Protein AF-A0A256YZ54-F1 (afdb_monomer)

Mean predicted aligned error: 14.77 Å

Foldseek 3Di:
DVVVVVVVVVVVVVVVVVVVPDDDDDDDDDDDDDDDDDDDDDDDPPPDDDPDPDDDDDDDDDDDDDDDDDDDDDDDDDDDDDDDDDDDDDDDDDDDDDDDDDDDDPPVPFDKDWDDDFDDQDDDPPDDPPPPPPPPDDLDDDPCVVQDDDDQWDWDDDPQKIKIKGQAAWQWKAKADVPDPHGQAIEDCDDDPDLRYHHFQKWKDWQGMIMGIHRLQSVLVRDDFDKTKIFTWADAPVDTDTAWIWIWGHDRSDIDTHPIDGDDHHDTQDLPDPPPDDTPRDPQSLLNSLQELVNLLVLCCVQVVVDDDPDLLVQLQSLLVSLLVQADEDVVCVVVVPPDARRLVNRNVVSYYHQRNSQSVSCSSSVSNVQDWKKWWQWPVLRGIWIWHQDPNFIWTRFNHDDTATLVLCCVQPVVDPWIWTWIWIWDGYNIIMIMTRHRDTSCPSDVDDQCVVLADDWCFSLLQVLLCVVQLAAEDSLCVQCFVQVVFKQKDWAWDDPRPSGDDPDTDGNSSRDDPSNVVVVSVVSSVVVNVSCCVPPVVLRDNQKYKTWGDGRTMIMMGMHNDDFWDWDWDADPQKIKIKTFQPPAFFPDKWKFKFARPDPDGAETEDDPPDDDPPHHYDHWPDWDGDGGMIITMDGNVVVVVRDDFHKMKIWMATPNHTRGIMIMGTD

Nearest PDB structures (foldseek):
  2f4o-assembly1_A  TM=6.161E-01  e=1.118E-02  Mus musculus
  7d3l-assembly1_L  TM=3.973E-01  e=1.227E-01  Bos taurus
  3mu3-assembly2_B  TM=3.708E-01  e=8.975E-02  Gallus gallus
  3kd4-assembly1_A  TM=3.482E-01  e=1.861E-01  Parabacteroides distasonis ATCC 8503

pLDDT: mean 78.96, std 24.58, range [20.91, 98.5]

Sequence (671 aa):
MRKLMIIVIIALMLLAISLLLTREVPTVKLREVTTPLKTTISTFNTQSIYSITKSTGRETSRTDLRSTKSVITSTTVSNQTISRTTTPTKSLTTSLTTILNKSKSEVQITKIKFRNVVALCKCKNKEALGILSINLSAIFNIDIDNYVRRGHAFIYISNGKLIVGVQGLLHSIGIYEEGSEYPKYIILPLQGRRVNVIQADYTYINETLTVLMINVSKIINVINDGNYKLIIWSGYRWNPREVLIADFMKKNSTIYISNIKLEEKPANLVCEGGEYGTEVSSYLTSLVCYHRSNLLEVIRSKIFSNENVTEVTSKIWRVLEWVSDNIRYDYDKEAKGIPYINNPLTTINRGKGVCIDYSVLISAALQSVNVSPTYILSIKSVNHAVAAIYLNNSLFILDQHPPPMEIQDYIEYILKSRTVRADIIQIKGGKTPVVEVFSNVDLSKLFNYDSYPQDSIPYLDCEVSMRLSKYLGLTTEPKLLSLIESNLLVGKLTLLVRPISGLRMSEAVPVTYFYNPVFKNQWIDFLAMKALSIARKYFSEYIGNESYVWAHIGNYSMSIAVVNYEIPNVTIKIRDGSVTLMINYRYNKISKVNVLIYRKGEVEPILGIAPKGYTYEGIKTIHANEWIIDKYNALIKFNAKDILKNLSSGEYILAVWVNGKLSYGLIINIK

Radius of gyration: 37.13 Å; Cα contacts (8 Å, |Δi|>4): 1191; chains: 1; bounding box: 79×79×117 Å

Solvent-accessible surface area (backbone atoms only — not comparable to full-atom values): 39436 Å² total; per-residue (Å²): 112,76,72,60,54,53,53,53,52,53,53,52,52,55,53,52,54,60,62,68,71,72,70,89,81,83,91,76,90,77,79,93,73,95,70,85,83,77,81,80,83,78,84,78,82,79,78,78,85,73,87,76,88,78,88,83,81,85,93,75,90,81,89,84,90,84,84,90,83,92,78,90,81,89,83,91,82,84,91,82,90,77,93,74,93,78,82,88,78,87,76,86,82,80,87,86,86,82,88,79,92,81,80,91,72,88,66,84,73,67,47,76,46,78,54,84,73,83,64,81,78,78,84,69,88,69,74,76,77,78,72,72,84,71,77,79,71,61,99,70,84,77,74,61,73,84,73,63,67,82,70,57,46,48,76,50,78,56,96,66,24,41,38,38,37,24,52,8,33,65,52,40,35,34,34,16,47,84,93,48,94,58,56,66,32,37,39,27,75,59,78,58,100,45,91,50,43,43,51,28,45,30,27,40,36,42,68,56,35,21,38,37,34,28,53,42,67,64,50,48,77,69,54,70,72,47,69,30,40,32,40,37,29,14,26,33,91,91,62,61,38,60,23,33,40,26,42,34,35,34,53,84,91,46,77,47,78,43,79,76,42,77,67,45,81,47,31,70,67,66,76,81,82,61,102,65,81,85,69,61,67,40,79,68,57,42,53,33,53,55,23,25,43,77,57,20,54,55,44,26,46,74,78,48,72,68,59,89,73,81,54,66,63,60,47,54,49,50,52,26,47,51,41,47,75,54,46,42,75,32,61,69,50,57,76,67,62,60,87,74,75,56,52,44,67,53,30,62,75,67,29,34,34,42,44,56,32,49,17,52,30,52,38,32,47,39,41,40,71,75,44,67,64,28,31,34,38,42,30,65,91,68,70,40,33,32,13,34,40,73,54,95,95,38,50,30,36,49,63,62,39,68,73,53,25,48,50,62,53,40,33,57,75,70,66,63,51,94,74,47,46,22,35,40,35,41,37,37,58,32,93,72,18,36,36,37,36,43,44,71,38,48,53,66,68,74,52,85,67,70,96,54,86,73,48,52,64,70,95,48,32,55,63,23,18,51,52,32,19,65,77,70,56,38,43,69,36,50,69,46,50,22,24,39,78,48,65,75,46,59,45,76,45,75,38,61,51,76,84,53,77,80,54,92,73,92,68,90,46,43,45,31,54,38,47,47,79,89,42,45,68,59,50,38,49,53,52,17,54,55,47,46,54,45,44,59,71,75,32,53,93,32,66,48,88,70,13,33,32,30,38,45,73,54,68,52,33,38,36,31,36,66,36,64,58,89,69,46,52,74,48,77,48,78,55,98,56,36,37,37,40,39,37,38,26,92,89,46,75,58,82,42,78,46,40,37,30,21,50,70,93,52,92,61,64,59,34,36,51,31,49,76,97,56,78,56,84,99,33,50,64,46,65,32,81,40,72,47,75,45,64,38,37,35,43,40,29,33,52,52,65,62,51,57,76,76,48,72,71,47,54,30,31,42,36,35,26,48,68,89,37,87,44,43,35,31,39,37,38,34,81

Structure (mmCIF, N/CA/C/O backbone):
data_AF-A0A256YZ54-F1
#
_entry.id   AF-A0A256YZ54-F1
#
loop_
_atom_site.group_PDB
_atom_site.id
_atom_site.type_symbol
_atom_site.label_atom_id
_atom_site.label_alt_id
_atom_site.label_comp_id
_atom_site.label_asym_id
_atom_site.label_entity_id
_atom_site.label_seq_id
_atom_site.pdbx_PDB_ins_code
_atom_site.Cartn_x
_atom_site.Cartn_y
_atom_site.Cartn_z
_atom_site.occupancy
_atom_site.B_iso_or_equiv
_atom_site.auth_seq_id
_atom_site.auth_comp_id
_atom_site.auth_asym_id
_atom_site.auth_atom_id
_atom_site.pdbx_PDB_model_num
ATOM 1 N N . MET A 1 1 ? 27.145 5.391 59.393 1.00 50.31 1 MET A N 1
ATOM 2 C CA . MET A 1 1 ? 26.256 6.209 60.255 1.00 50.31 1 MET A CA 1
ATOM 3 C C . MET A 1 1 ? 25.991 7.627 59.727 1.00 50.31 1 MET A C 1
ATOM 5 O O . MET A 1 1 ? 24.826 7.974 59.610 1.00 50.31 1 MET A O 1
ATOM 9 N N . ARG A 1 2 ? 26.989 8.425 59.299 1.00 50.12 2 ARG A N 1
ATOM 10 C CA . ARG A 1 2 ? 26.765 9.805 58.784 1.00 50.12 2 ARG A CA 1
ATOM 11 C C . ARG A 1 2 ? 25.795 9.945 57.589 1.00 50.12 2 ARG A C 1
ATOM 13 O O . ARG A 1 2 ? 25.023 10.892 57.562 1.00 50.12 2 ARG A O 1
ATOM 20 N N . LYS A 1 3 ? 25.782 9.007 56.630 1.00 51.44 3 LYS A N 1
ATOM 21 C CA . LYS A 1 3 ? 24.862 9.060 55.467 1.00 51.44 3 LYS A CA 1
ATOM 22 C C . LYS A 1 3 ? 23.396 8.761 55.820 1.00 51.44 3 LYS A C 1
ATOM 24 O O . LYS A 1 3 ? 22.505 9.323 55.200 1.00 51.44 3 LYS A O 1
ATOM 29 N N . LEU A 1 4 ? 23.150 7.931 56.837 1.00 58.91 4 LEU A N 1
ATOM 30 C CA . LEU A 1 4 ? 21.793 7.597 57.286 1.00 58.91 4 LEU A CA 1
ATOM 31 C C . LEU A 1 4 ? 21.154 8.779 58.035 1.00 58.91 4 LEU A C 1
ATOM 33 O O . LEU A 1 4 ? 19.977 9.064 57.863 1.00 58.91 4 LEU A O 1
ATOM 37 N N . MET A 1 5 ? 21.964 9.525 58.792 1.00 63.34 5 MET A N 1
ATOM 38 C CA . MET A 1 5 ? 21.515 10.702 59.540 1.00 63.34 5 MET A CA 1
ATOM 39 C C . MET A 1 5 ? 21.068 11.848 58.617 1.00 63.34 5 MET A C 1
ATOM 41 O O . MET A 1 5 ? 20.076 12.510 58.897 1.00 63.34 5 MET A O 1
ATOM 45 N N . ILE A 1 6 ? 21.749 12.042 57.481 1.00 71.56 6 ILE A N 1
ATOM 46 C CA . ILE A 1 6 ? 21.391 13.074 56.491 1.00 71.56 6 ILE A CA 1
ATOM 47 C C . ILE A 1 6 ? 20.042 12.757 55.828 1.00 71.56 6 ILE A C 1
ATOM 49 O O . ILE A 1 6 ? 19.223 13.654 55.651 1.00 71.56 6 ILE A O 1
ATOM 53 N N . ILE A 1 7 ? 19.774 11.485 55.522 1.00 74.31 7 ILE A N 1
ATOM 54 C CA . ILE A 1 7 ? 18.507 11.057 54.906 1.00 74.31 7 ILE A CA 1
ATOM 55 C C . ILE A 1 7 ? 17.330 11.272 55.868 1.00 74.31 7 ILE A C 1
ATOM 57 O O . ILE A 1 7 ? 16.282 11.762 55.454 1.00 74.31 7 ILE A O 1
ATOM 61 N N . VAL A 1 8 ? 17.517 10.982 57.159 1.00 79.94 8 VAL A N 1
ATOM 62 C CA . VAL A 1 8 ? 16.483 11.194 58.186 1.00 79.94 8 VAL A CA 1
ATOM 63 C C . VAL A 1 8 ? 16.192 12.685 58.395 1.00 79.94 8 VAL A C 1
ATOM 65 O O . VAL A 1 8 ? 15.030 13.068 58.508 1.00 79.94 8 VAL A O 1
ATOM 68 N N . ILE A 1 9 ? 17.216 13.544 58.366 1.00 80.94 9 ILE A N 1
ATOM 69 C CA . ILE A 1 9 ? 17.040 15.002 58.485 1.00 80.94 9 ILE A CA 1
ATOM 70 C C . ILE A 1 9 ? 16.290 15.574 57.272 1.00 80.94 9 ILE A C 1
ATOM 72 O O . ILE A 1 9 ? 15.398 16.404 57.440 1.00 80.94 9 ILE A O 1
ATOM 76 N N . ILE A 1 10 ? 16.595 15.103 56.057 1.00 76.50 10 ILE A N 1
ATOM 77 C CA . ILE A 1 10 ? 15.894 15.534 54.836 1.00 76.50 10 ILE A CA 1
ATOM 78 C C . ILE A 1 10 ? 14.427 15.075 54.858 1.00 76.50 10 ILE A C 1
ATOM 80 O O . ILE A 1 10 ? 13.539 15.859 54.526 1.00 76.50 10 ILE A O 1
ATOM 84 N N . ALA A 1 11 ? 14.154 13.845 55.305 1.00 76.38 11 ALA A N 1
ATOM 85 C CA . ALA A 1 11 ? 12.790 13.333 55.434 1.00 76.38 11 ALA A CA 1
ATOM 86 C C . ALA A 1 11 ? 11.963 14.121 56.469 1.00 76.38 11 ALA A C 1
ATOM 88 O O . ALA A 1 11 ? 10.804 14.443 56.213 1.00 76.38 11 ALA A O 1
ATOM 89 N N . LEU A 1 12 ? 12.567 14.497 57.603 1.00 73.94 12 LEU A N 1
ATOM 90 C CA . LEU A 1 12 ? 11.917 15.318 58.630 1.00 73.94 12 LEU A CA 1
ATOM 91 C C . LEU A 1 12 ? 11.656 16.756 58.158 1.00 73.94 12 LEU A C 1
ATOM 93 O O . LEU A 1 12 ? 10.594 17.303 58.450 1.00 73.94 12 LEU A O 1
ATOM 97 N N . MET A 1 13 ? 12.568 17.352 57.381 1.00 73.19 13 MET A N 1
ATOM 98 C CA . MET A 1 13 ? 12.343 18.672 56.777 1.00 73.19 13 MET A CA 1
ATOM 99 C C . MET A 1 13 ? 11.211 18.656 55.744 1.00 73.19 13 MET A C 1
ATOM 101 O O . MET A 1 13 ? 10.379 19.561 55.742 1.00 73.19 13 MET A O 1
ATOM 105 N N . LEU A 1 14 ? 11.125 17.619 54.906 1.00 68.19 14 LEU A N 1
ATOM 106 C CA . LEU A 1 14 ? 10.037 17.483 53.930 1.00 68.19 14 LEU A CA 1
ATOM 107 C C . LEU A 1 14 ? 8.672 17.276 54.607 1.00 68.19 14 LEU A C 1
ATOM 109 O O . LEU A 1 14 ? 7.675 17.843 54.159 1.00 68.19 14 LEU A O 1
ATOM 113 N N . LEU A 1 15 ? 8.629 16.536 55.719 1.00 67.19 15 LEU A N 1
ATOM 114 C CA . LEU A 1 15 ? 7.409 16.357 56.508 1.00 67.19 15 LEU A CA 1
ATOM 115 C C . LEU A 1 15 ? 6.968 17.669 57.184 1.00 67.19 15 LEU A C 1
ATOM 117 O O . LEU A 1 15 ? 5.786 18.004 57.163 1.00 67.19 15 LEU A O 1
ATOM 121 N N . ALA A 1 16 ? 7.911 18.455 57.715 1.00 65.38 16 ALA A N 1
ATOM 122 C CA . ALA A 1 16 ? 7.618 19.760 58.309 1.00 65.38 16 ALA A CA 1
ATOM 123 C C . ALA A 1 16 ? 7.070 20.764 57.276 1.00 65.38 16 ALA A C 1
ATOM 125 O O . ALA A 1 16 ? 6.122 21.490 57.569 1.00 65.38 16 ALA A O 1
ATOM 126 N N . ILE A 1 17 ? 7.600 20.758 56.047 1.00 65.88 17 ILE A N 1
ATOM 127 C CA . ILE A 1 17 ? 7.103 21.598 54.943 1.00 65.88 17 ILE A CA 1
ATOM 128 C C . ILE A 1 17 ? 5.677 21.186 54.533 1.00 65.88 17 ILE A C 1
ATOM 130 O O . ILE A 1 17 ? 4.839 22.051 54.285 1.00 65.88 17 ILE A O 1
ATOM 134 N N . SER A 1 18 ? 5.364 19.884 54.538 1.00 55.19 18 SER A N 1
ATOM 135 C CA . SER A 1 18 ? 4.007 19.377 54.276 1.00 55.19 18 SER A CA 1
ATOM 136 C C . SER A 1 18 ? 2.986 19.818 55.332 1.00 55.19 18 SER A C 1
ATOM 138 O O . SER A 1 18 ? 1.828 20.042 54.990 1.00 55.19 18 SER A O 1
ATOM 140 N N . LEU A 1 19 ? 3.395 19.936 56.598 1.00 47.62 19 LEU A N 1
ATOM 141 C CA . LEU A 1 19 ? 2.532 20.357 57.711 1.00 47.62 19 LEU A CA 1
ATOM 142 C C . LEU A 1 19 ? 2.355 21.884 57.794 1.00 47.62 19 LEU A C 1
ATOM 144 O O . LEU A 1 19 ? 1.370 22.359 58.350 1.00 47.62 19 LEU A O 1
ATOM 148 N N . LEU A 1 20 ? 3.271 22.663 57.208 1.00 46.00 20 LEU A N 1
ATOM 149 C CA . LEU A 1 20 ? 3.193 24.130 57.144 1.00 46.00 20 LEU A CA 1
ATOM 150 C C . LEU A 1 20 ? 2.326 24.655 55.983 1.00 46.00 20 LEU A C 1
ATOM 152 O O . LEU A 1 20 ? 1.923 25.817 56.010 1.00 46.00 20 LEU A O 1
ATOM 156 N N . LEU A 1 21 ? 2.003 23.814 54.993 1.00 43.97 21 LEU A N 1
ATOM 157 C CA . LEU A 1 21 ? 1.170 24.173 53.832 1.00 43.97 21 LEU A CA 1
ATOM 158 C C . LEU A 1 21 ? -0.337 23.942 54.038 1.00 43.97 21 LEU A C 1
ATOM 160 O O . LEU A 1 21 ? -1.133 24.301 53.173 1.00 43.97 21 LEU A O 1
ATOM 164 N N . THR A 1 22 ? -0.756 23.409 55.186 1.00 46.78 22 THR A N 1
ATOM 165 C CA . THR A 1 22 ? -2.171 23.337 55.574 1.00 46.78 22 THR A CA 1
ATOM 166 C C . THR A 1 22 ? -2.489 24.446 56.571 1.00 46.78 22 THR A C 1
ATOM 168 O O . THR A 1 22 ? -2.522 24.223 57.781 1.00 46.78 22 THR A O 1
ATOM 171 N N . ARG A 1 23 ? -2.711 25.665 56.069 1.00 34.53 23 ARG A N 1
ATOM 172 C CA . ARG A 1 23 ? -3.396 26.719 56.826 1.00 34.53 23 ARG A CA 1
ATOM 173 C C . ARG A 1 23 ? -4.645 27.182 56.089 1.00 34.53 23 ARG A C 1
ATOM 175 O O . ARG A 1 23 ? -4.654 27.361 54.876 1.00 34.53 23 ARG A O 1
ATOM 182 N N . GLU A 1 24 ? -5.687 27.292 56.895 1.00 37.53 24 GLU A N 1
ATOM 183 C CA . GLU A 1 24 ? -7.097 27.489 56.598 1.00 37.53 24 GLU A CA 1
ATOM 184 C C . GLU A 1 24 ? -7.393 28.777 55.818 1.00 37.53 24 GLU A C 1
ATOM 186 O O . GLU A 1 24 ? -6.794 29.823 56.063 1.00 37.53 24 GLU A O 1
ATOM 191 N N . VAL A 1 25 ? -8.393 28.709 54.934 1.00 30.77 25 VAL A N 1
ATOM 192 C CA . VAL A 1 25 ? -9.098 29.868 54.366 1.00 30.77 25 VAL A CA 1
ATOM 193 C C . VAL A 1 25 ? -10.611 29.577 54.470 1.00 30.77 25 VAL A C 1
ATOM 195 O O . VAL A 1 25 ? -11.013 28.426 54.290 1.00 30.77 25 VAL A O 1
ATOM 198 N N . PRO A 1 26 ? -11.441 30.564 54.864 1.00 30.56 26 PRO A N 1
ATOM 199 C CA . PRO A 1 26 ? -12.542 30.362 55.805 1.00 30.56 26 PRO A CA 1
ATOM 200 C C . PRO A 1 26 ? -13.874 29.927 55.183 1.00 30.56 26 PRO A C 1
ATOM 202 O O . PRO A 1 26 ? -14.194 30.194 54.026 1.00 30.56 26 PRO A O 1
ATOM 205 N N . THR A 1 27 ? -14.695 29.311 56.032 1.00 31.31 27 THR A N 1
ATOM 206 C CA . THR A 1 27 ? -16.098 28.974 55.796 1.00 31.31 27 THR A CA 1
ATOM 207 C C . THR A 1 27 ? -16.963 30.231 55.680 1.00 31.31 27 THR A C 1
ATOM 209 O O . THR A 1 27 ? -17.228 30.926 56.659 1.00 31.31 27 THR A O 1
ATOM 212 N N . VAL A 1 28 ? -17.480 30.492 54.478 1.00 26.50 28 VAL A N 1
ATOM 213 C CA . VAL A 1 28 ? -18.595 31.425 54.265 1.00 26.50 28 VAL A CA 1
ATOM 214 C C . VAL A 1 28 ? -19.875 30.611 54.088 1.00 26.50 28 VAL A C 1
ATOM 216 O O . VAL A 1 28 ? -20.030 29.865 53.124 1.00 26.50 28 VAL A O 1
ATOM 219 N N . LYS A 1 29 ? -20.800 30.752 55.044 1.00 31.59 29 LYS A N 1
ATOM 220 C CA . LYS A 1 29 ? -22.180 30.257 54.948 1.00 31.59 29 LYS A CA 1
ATOM 221 C C . LYS A 1 29 ? -22.891 30.952 53.783 1.00 31.59 29 LYS A C 1
ATOM 223 O O . LYS A 1 29 ? -23.071 32.166 53.822 1.00 31.59 29 LYS A O 1
ATOM 228 N N . LEU A 1 30 ? -23.376 30.183 52.807 1.00 24.83 30 LEU A N 1
ATOM 229 C CA . LEU A 1 30 ? -24.304 30.657 51.779 1.00 24.83 30 LEU A CA 1
ATOM 230 C C . LEU A 1 30 ? -25.590 29.821 51.801 1.00 24.83 30 LEU A C 1
ATOM 232 O O . LEU A 1 30 ? -25.633 28.672 51.383 1.00 24.83 30 LEU A O 1
ATOM 236 N N . ARG A 1 31 ? -26.597 30.468 52.394 1.00 25.53 31 ARG A N 1
ATOM 237 C CA . ARG A 1 31 ? -28.056 30.378 52.233 1.00 25.53 31 ARG A CA 1
ATOM 238 C C . ARG A 1 31 ? -28.557 29.408 51.148 1.00 25.53 31 ARG A C 1
ATOM 240 O O . ARG A 1 31 ? -28.289 29.610 49.967 1.00 25.53 31 ARG A O 1
ATOM 247 N N . GLU A 1 32 ? -29.398 28.453 51.547 1.00 29.70 32 GLU A N 1
ATOM 248 C CA . GLU A 1 32 ? -30.338 27.798 50.634 1.00 29.70 32 GLU A CA 1
ATOM 249 C C . GLU A 1 32 ? -31.254 28.862 50.017 1.00 29.70 32 GLU A C 1
ATOM 251 O O . GLU A 1 32 ? -32.014 29.539 50.712 1.00 29.70 32 GLU A O 1
ATOM 256 N N . VAL A 1 33 ? -31.154 29.025 48.700 1.00 23.88 33 VAL A N 1
ATOM 257 C CA . VAL A 1 33 ? -32.158 29.701 47.882 1.00 23.88 33 VAL A CA 1
ATOM 258 C C . VAL A 1 33 ? -32.617 28.683 46.852 1.00 23.88 33 VAL A C 1
ATOM 260 O O . VAL A 1 33 ? -31.939 28.403 45.867 1.00 23.88 33 VAL A O 1
ATOM 263 N N . THR A 1 34 ? -33.778 28.099 47.114 1.00 29.08 34 THR A N 1
ATOM 264 C CA . THR A 1 34 ? -34.582 27.376 46.138 1.00 29.08 34 THR A CA 1
ATOM 265 C C . THR A 1 34 ? -35.136 28.379 45.129 1.00 29.08 34 THR A C 1
ATOM 267 O O . THR A 1 34 ? -36.093 29.099 45.403 1.00 29.08 34 THR A O 1
ATOM 270 N N . THR A 1 35 ? -34.547 28.430 43.936 1.00 24.86 35 THR A N 1
ATOM 271 C CA . THR A 1 35 ? -35.163 29.065 42.764 1.00 24.86 35 THR A CA 1
ATOM 272 C C . THR A 1 35 ? -35.274 28.052 41.621 1.00 24.86 35 THR A C 1
ATOM 274 O O . THR A 1 35 ? -34.288 27.405 41.266 1.00 24.86 35 THR A O 1
ATOM 277 N N . PRO A 1 36 ? -36.468 27.877 41.026 1.00 23.81 36 PRO A N 1
ATOM 278 C CA . PRO A 1 36 ? -36.654 26.989 39.890 1.00 23.81 36 PRO A CA 1
ATOM 279 C C . PRO A 1 36 ? -36.056 27.653 38.648 1.00 23.81 36 PRO A C 1
ATOM 281 O O . PRO A 1 36 ? -36.571 28.663 38.164 1.00 23.81 36 PRO A O 1
ATOM 284 N N . LEU A 1 37 ? -34.972 27.096 38.107 1.00 21.69 37 LEU A N 1
ATOM 285 C CA . LEU A 1 37 ? -34.428 27.577 36.841 1.00 21.69 37 LEU A CA 1
ATOM 286 C C . LEU A 1 37 ? -35.298 27.051 35.685 1.00 21.69 37 LEU A C 1
ATOM 288 O O . LEU A 1 37 ? -35.104 25.950 35.176 1.00 21.69 37 LEU A O 1
ATOM 292 N N . LYS A 1 38 ? -36.279 27.857 35.268 1.00 24.27 38 LYS A N 1
ATOM 293 C CA . LYS A 1 38 ? -36.901 27.756 33.941 1.00 24.27 38 LYS A CA 1
ATOM 294 C C . LYS A 1 38 ? -35.850 28.129 32.898 1.00 24.27 38 LYS A C 1
ATOM 296 O O . LYS A 1 38 ? -35.492 29.297 32.776 1.00 24.27 38 LYS A O 1
ATOM 301 N N . THR A 1 39 ? -35.373 27.161 32.124 1.00 24.59 39 THR A N 1
ATOM 302 C CA . THR A 1 39 ? -34.590 27.451 30.920 1.00 24.59 39 THR A CA 1
ATOM 303 C C . THR A 1 39 ? -35.552 27.689 29.759 1.00 24.59 39 THR A C 1
ATOM 305 O O . THR A 1 39 ? -36.125 26.752 29.209 1.00 24.59 39 THR A O 1
ATOM 308 N N . THR A 1 40 ? -35.751 28.953 29.395 1.00 23.52 40 THR A N 1
ATOM 309 C CA . THR A 1 40 ? -36.348 29.329 28.109 1.00 23.52 40 THR A CA 1
ATOM 310 C C . THR A 1 40 ? -35.231 29.305 27.069 1.00 23.52 40 THR A C 1
ATOM 312 O O . THR A 1 40 ? -34.314 30.120 27.138 1.00 23.52 40 THR A O 1
ATOM 315 N N . ILE A 1 41 ? -35.276 28.368 26.121 1.00 24.89 41 ILE A N 1
ATOM 316 C CA . ILE A 1 41 ? -34.381 28.377 24.958 1.00 24.89 41 ILE A CA 1
ATOM 317 C C . ILE A 1 41 ? -35.004 29.315 23.923 1.00 24.89 41 ILE A C 1
ATOM 319 O O . ILE A 1 41 ? -36.010 28.977 23.304 1.00 24.89 41 ILE A O 1
ATOM 323 N N . SER A 1 42 ? -34.421 30.498 23.736 1.00 23.38 42 SER A N 1
ATOM 324 C CA . SER A 1 42 ? -34.666 31.315 22.551 1.00 23.38 42 SER A CA 1
ATOM 325 C C . SER A 1 42 ? -33.804 30.787 21.403 1.00 23.38 42 SER A C 1
ATOM 327 O O . SER A 1 42 ? -32.575 30.794 21.452 1.00 23.38 42 SER A O 1
ATOM 329 N N . THR A 1 43 ? -34.454 30.291 20.354 1.00 24.55 43 THR A N 1
ATOM 330 C CA . THR A 1 43 ? -33.802 29.942 19.091 1.00 24.55 43 THR A CA 1
ATOM 331 C C . THR A 1 43 ? -33.407 31.226 18.364 1.00 24.55 43 THR A C 1
ATOM 333 O O . THR A 1 43 ? -34.269 31.922 17.828 1.00 24.55 43 THR A O 1
ATOM 336 N N . PHE A 1 44 ? -32.115 31.544 18.316 1.00 22.97 44 PHE A N 1
ATOM 337 C CA . PHE A 1 44 ? -31.599 32.513 17.353 1.00 22.97 44 PHE A CA 1
ATOM 338 C C . PHE A 1 44 ? -31.351 31.792 16.026 1.00 22.97 44 PHE A C 1
ATOM 340 O O . PHE A 1 44 ? -30.417 31.003 15.903 1.00 22.97 44 PHE A O 1
ATOM 347 N N . ASN A 1 45 ? -32.200 32.063 15.033 1.00 23.00 45 ASN A N 1
ATOM 348 C CA . ASN A 1 45 ? -31.921 31.723 13.642 1.00 23.00 45 ASN A CA 1
ATOM 349 C C . ASN A 1 45 ? -30.802 32.639 13.137 1.00 23.00 45 ASN A C 1
ATOM 351 O O . ASN A 1 45 ? -31.051 33.771 12.731 1.00 23.00 45 ASN A O 1
ATOM 355 N N . THR A 1 46 ? -29.565 32.154 13.133 1.00 23.27 46 THR A N 1
ATOM 356 C CA . THR A 1 46 ? -28.505 32.747 12.319 1.00 23.27 46 THR A CA 1
ATOM 357 C C . THR A 1 46 ? -28.674 32.262 10.880 1.00 23.27 46 THR A C 1
ATOM 359 O O . THR A 1 46 ? -28.180 31.209 10.484 1.00 23.27 46 THR A O 1
ATOM 362 N N . GLN A 1 47 ? -29.403 33.041 10.076 1.00 23.48 47 GLN A N 1
ATOM 363 C CA . GLN A 1 47 ? -29.311 32.960 8.619 1.00 23.48 47 GLN A CA 1
ATOM 364 C C . GLN A 1 47 ? -27.901 33.396 8.207 1.00 23.48 47 GLN A C 1
ATOM 366 O O . GLN A 1 47 ? -27.562 34.577 8.253 1.00 23.48 47 GLN A O 1
ATOM 371 N N . SER A 1 48 ? -27.069 32.443 7.796 1.00 22.72 48 SER A N 1
ATOM 372 C CA . SER A 1 48 ? -25.891 32.745 6.995 1.00 22.72 48 SER A CA 1
ATOM 373 C C . SER A 1 48 ? -26.358 33.122 5.588 1.00 22.72 48 SER A C 1
ATOM 375 O O . SER A 1 48 ? -26.832 32.292 4.813 1.00 22.72 48 SER A O 1
ATOM 377 N N . ILE A 1 49 ? -26.257 34.411 5.263 1.00 22.14 49 ILE A N 1
ATOM 378 C CA . ILE A 1 49 ? -26.425 34.914 3.900 1.00 22.14 49 ILE A CA 1
ATOM 379 C C . ILE A 1 49 ? -25.199 34.454 3.106 1.00 22.14 49 ILE A C 1
ATOM 381 O O . ILE A 1 49 ? -24.152 35.094 3.132 1.00 22.14 49 ILE A O 1
ATOM 385 N N . TYR A 1 50 ? -25.321 33.324 2.414 1.00 22.34 50 TYR A N 1
ATOM 386 C CA . TYR A 1 50 ? -24.452 32.997 1.289 1.00 22.34 50 TYR A CA 1
ATOM 387 C C . TYR A 1 50 ? -25.094 33.563 0.023 1.00 22.34 50 TYR A C 1
ATOM 389 O O . TYR A 1 50 ? -26.143 33.097 -0.426 1.00 22.34 50 TYR A O 1
ATOM 397 N N . SER A 1 51 ? -24.467 34.586 -0.551 1.00 22.50 51 SER A N 1
ATOM 398 C CA . SER A 1 51 ? -24.770 35.084 -1.889 1.00 22.50 51 SER A CA 1
ATOM 399 C C . SER A 1 51 ? -24.367 34.030 -2.924 1.00 22.50 51 SER A C 1
ATOM 401 O O . SER A 1 51 ? -23.216 33.925 -3.340 1.00 22.50 51 SER A O 1
ATOM 403 N N . ILE A 1 52 ? -25.338 33.216 -3.336 1.00 22.69 52 ILE A N 1
ATOM 404 C CA . ILE A 1 52 ? -25.215 32.323 -4.488 1.00 22.69 52 ILE A CA 1
ATOM 405 C C . ILE A 1 52 ? -25.565 33.137 -5.732 1.00 22.69 52 ILE A C 1
ATOM 407 O O . ILE A 1 52 ? -26.739 33.354 -6.036 1.00 22.69 52 ILE A O 1
ATOM 411 N N . THR A 1 53 ? -24.554 33.566 -6.485 1.00 22.05 53 THR A N 1
ATOM 412 C CA . THR A 1 53 ? -24.759 34.058 -7.851 1.00 22.05 53 THR A CA 1
ATOM 413 C C . THR A 1 53 ? -25.003 32.854 -8.756 1.00 22.05 53 THR A C 1
ATOM 415 O O . THR A 1 53 ? -24.080 32.233 -9.276 1.00 22.05 53 THR A O 1
ATOM 418 N N . LYS A 1 54 ? -26.274 32.481 -8.902 1.00 22.77 54 LYS A N 1
ATOM 419 C CA . LYS A 1 54 ? -26.747 31.507 -9.888 1.00 22.77 54 LYS A CA 1
ATOM 420 C C . LYS A 1 54 ? -26.909 32.257 -11.213 1.00 22.77 54 LYS A C 1
ATOM 422 O O . LYS A 1 54 ? -27.806 33.089 -11.314 1.00 22.77 54 LYS A O 1
ATOM 427 N N . SER A 1 55 ? -26.071 31.995 -12.219 1.00 22.72 55 SER A N 1
ATOM 428 C CA . SER A 1 55 ? -26.407 32.387 -13.593 1.00 22.72 55 SER A CA 1
ATOM 429 C C . SER A 1 55 ? -27.070 31.204 -14.301 1.00 22.72 55 SER A C 1
ATOM 431 O O . SER A 1 55 ? -26.514 30.122 -14.473 1.00 22.72 55 SER A O 1
ATOM 433 N N . THR A 1 56 ? -28.337 31.411 -14.631 1.00 23.47 56 THR A N 1
ATOM 434 C CA . THR A 1 56 ? -29.152 30.609 -15.543 1.00 23.47 56 THR A CA 1
ATOM 435 C C . THR A 1 56 ? -29.331 31.402 -16.833 1.00 23.47 56 THR A C 1
ATOM 437 O O . THR A 1 56 ? -29.606 32.597 -16.759 1.00 23.47 56 THR A O 1
ATOM 440 N N . GLY A 1 57 ? -29.273 30.741 -17.990 1.00 24.20 57 GLY A N 1
ATOM 441 C CA . GLY A 1 57 ? -29.685 31.304 -19.287 1.00 24.20 57 GLY A CA 1
ATOM 442 C C . GLY A 1 57 ? -28.746 30.846 -20.405 1.00 24.20 57 GLY A C 1
ATOM 443 O O . GLY A 1 57 ? -27.614 31.296 -20.452 1.00 24.20 57 GLY A O 1
ATOM 444 N N . ARG A 1 58 ? -29.069 29.805 -21.183 1.00 23.66 58 ARG A N 1
ATOM 445 C CA . ARG A 1 58 ? -30.011 29.794 -22.324 1.00 23.66 58 ARG A CA 1
ATOM 446 C C . ARG A 1 58 ? -29.471 30.643 -23.485 1.00 23.66 58 ARG A C 1
ATOM 448 O O . ARG A 1 58 ? -29.717 31.841 -23.549 1.00 23.66 58 ARG A O 1
ATOM 455 N N . GLU A 1 59 ? -28.745 29.997 -24.397 1.00 22.14 59 GLU A N 1
ATOM 456 C CA . GLU A 1 59 ? -28.382 30.567 -25.695 1.00 22.14 59 GLU A CA 1
ATOM 457 C C . GLU A 1 59 ? -29.577 30.485 -26.652 1.00 22.14 59 GLU A C 1
ATOM 459 O O . GLU A 1 59 ? -29.995 29.408 -27.069 1.00 22.14 59 GLU A O 1
ATOM 464 N N . THR A 1 60 ? -30.101 31.651 -27.020 1.00 23.19 60 THR A N 1
ATOM 465 C CA . THR A 1 60 ? -30.822 31.879 -28.275 1.00 23.19 60 THR A CA 1
ATOM 466 C C . THR A 1 60 ? -30.348 33.209 -28.853 1.00 23.19 60 THR A C 1
ATOM 468 O O . THR A 1 60 ? -30.623 34.265 -28.294 1.00 23.19 60 THR A O 1
ATOM 471 N N . SER A 1 61 ? -29.602 33.114 -29.954 1.00 23.67 61 SER A N 1
ATOM 472 C CA . SER A 1 61 ? -29.592 33.993 -31.136 1.00 23.67 61 SER A CA 1
ATOM 473 C C . SER A 1 61 ? -30.205 35.403 -31.031 1.00 23.67 61 SER A C 1
ATOM 475 O O . SER A 1 61 ? -31.428 35.518 -30.995 1.00 23.67 61 SER A O 1
ATOM 477 N N . ARG A 1 62 ? -29.388 36.456 -31.211 1.00 22.52 62 ARG A N 1
ATOM 478 C CA . ARG A 1 62 ? -29.439 37.388 -32.368 1.00 22.52 62 ARG A CA 1
ATOM 479 C C . ARG A 1 62 ? -28.420 38.538 -32.257 1.00 22.52 62 ARG A C 1
ATOM 481 O O . ARG A 1 62 ? -28.071 38.993 -31.178 1.00 22.52 62 ARG A O 1
ATOM 488 N N . THR A 1 63 ? -27.984 38.940 -33.445 1.00 22.97 63 THR A N 1
ATOM 489 C CA . THR A 1 63 ? -27.202 40.095 -33.920 1.00 22.97 63 THR A CA 1
ATOM 490 C C . THR A 1 63 ? -27.513 41.458 -33.277 1.00 22.97 63 THR A C 1
ATOM 492 O O . THR A 1 63 ? -28.683 41.783 -33.128 1.00 22.97 63 THR A O 1
ATOM 495 N N . ASP A 1 64 ? -26.495 42.290 -32.997 1.00 23.69 64 ASP A N 1
ATOM 496 C CA . ASP A 1 64 ? -26.157 43.480 -33.816 1.00 23.69 64 ASP A CA 1
ATOM 497 C C . ASP A 1 64 ? -24.990 44.339 -33.268 1.00 23.69 64 ASP A C 1
ATOM 499 O O . ASP A 1 64 ? -24.661 44.340 -32.084 1.00 23.69 64 ASP A O 1
ATOM 503 N N . LEU A 1 65 ? -24.340 45.044 -34.202 1.00 22.92 65 LEU A N 1
ATOM 504 C CA . LEU A 1 65 ? -23.168 45.922 -34.081 1.00 22.92 65 LEU A CA 1
ATOM 505 C C . LEU A 1 65 ? -23.402 47.215 -33.261 1.00 22.92 65 LEU A C 1
ATOM 507 O O . LEU A 1 65 ? -24.419 47.865 -33.475 1.00 22.92 65 LEU A O 1
ATOM 511 N N . ARG A 1 66 ? -22.377 47.720 -32.533 1.00 22.34 66 ARG A N 1
ATOM 512 C CA . ARG A 1 66 ? -21.659 49.004 -32.827 1.00 22.34 66 ARG A CA 1
ATOM 513 C C . ARG A 1 66 ? -20.622 49.459 -31.768 1.00 22.34 66 ARG A C 1
ATOM 515 O O . ARG A 1 66 ? -20.931 49.640 -30.602 1.00 22.34 66 ARG A O 1
ATOM 522 N N . SER A 1 67 ? -19.411 49.721 -32.276 1.00 23.20 67 SER A N 1
ATOM 523 C CA . SER A 1 67 ? -18.471 50.854 -32.072 1.00 23.20 67 SER A CA 1
ATOM 524 C C . SER A 1 67 ? -18.153 51.496 -30.695 1.00 23.20 67 SER A C 1
ATOM 526 O O . SER A 1 67 ? -18.969 52.202 -30.115 1.00 23.20 67 SER A O 1
ATOM 528 N N . THR A 1 68 ? -16.845 51.451 -30.377 1.00 23.83 68 THR A N 1
ATOM 529 C CA . THR A 1 68 ? -15.931 52.536 -29.914 1.00 23.83 68 THR A CA 1
ATOM 530 C C . THR A 1 68 ? -16.226 53.340 -28.637 1.00 23.83 68 THR A C 1
ATOM 532 O O . THR A 1 68 ? -17.104 54.193 -28.641 1.00 23.83 68 THR A O 1
ATOM 535 N N . LYS A 1 69 ? -15.308 53.286 -27.656 1.00 23.42 69 LYS A N 1
ATOM 536 C CA . LYS A 1 69 ? -14.297 54.339 -27.372 1.00 23.42 69 LYS A CA 1
ATOM 537 C C . LYS A 1 69 ? -13.473 53.992 -26.124 1.00 23.42 69 LYS A C 1
ATOM 539 O O . LYS A 1 69 ? -14.006 53.614 -25.091 1.00 23.42 69 LYS A O 1
ATOM 544 N N . SER A 1 70 ? -12.164 54.176 -26.239 1.00 23.50 70 SER A N 1
ATOM 545 C CA . SER A 1 70 ? -11.192 54.219 -25.148 1.00 23.50 70 SER A CA 1
ATOM 546 C C . SER A 1 70 ? -11.375 55.471 -24.286 1.00 23.50 70 SER A C 1
ATOM 548 O O . SER A 1 70 ? -11.385 56.572 -24.837 1.00 23.50 70 SER A O 1
ATOM 550 N N . VAL A 1 71 ? -11.404 55.319 -22.960 1.00 22.36 71 VAL A N 1
ATOM 551 C CA . VAL A 1 71 ? -11.055 56.383 -22.005 1.00 22.36 71 VAL A CA 1
ATOM 552 C C . VAL A 1 71 ? -10.240 55.766 -20.871 1.00 22.36 71 VAL A C 1
ATOM 554 O O . VAL A 1 71 ? -10.647 54.797 -20.238 1.00 22.36 71 VAL A O 1
ATOM 557 N N . ILE A 1 72 ? -9.054 56.334 -20.676 1.00 21.64 72 ILE A N 1
ATOM 558 C CA . ILE A 1 72 ? -8.128 56.082 -19.576 1.00 21.64 72 ILE A CA 1
ATOM 559 C C . ILE A 1 72 ? -8.689 56.769 -18.329 1.00 21.64 72 ILE A C 1
ATOM 561 O O . ILE A 1 72 ? -9.085 57.932 -18.391 1.00 21.64 72 ILE A O 1
ATOM 565 N N . THR A 1 73 ? -8.667 56.093 -17.183 1.00 22.19 73 THR A N 1
ATOM 566 C CA . THR A 1 73 ? -8.766 56.768 -15.885 1.00 22.19 73 THR A CA 1
ATOM 567 C C . THR A 1 73 ? -7.754 56.150 -14.933 1.00 22.19 73 THR A C 1
ATOM 569 O O . THR A 1 73 ? -7.848 54.994 -14.531 1.00 22.19 73 THR A O 1
ATOM 572 N N . SER A 1 74 ? -6.725 56.939 -14.651 1.00 20.91 74 SER A N 1
ATOM 573 C CA . SER A 1 74 ? -5.719 56.735 -13.622 1.00 20.91 74 SER A CA 1
ATOM 574 C C . SER A 1 74 ? -6.307 57.025 -12.244 1.00 20.91 74 SER A C 1
ATOM 576 O O . SER A 1 74 ? -6.899 58.085 -12.052 1.00 20.91 74 SER A O 1
ATOM 578 N N . THR A 1 75 ? -6.041 56.153 -11.271 1.00 22.62 75 THR A N 1
ATOM 579 C CA . THR A 1 75 ? -6.127 56.517 -9.851 1.00 22.62 75 THR A CA 1
ATOM 580 C C . THR A 1 75 ? -4.934 55.942 -9.103 1.00 22.62 75 THR A C 1
ATOM 582 O O . THR A 1 75 ? -4.702 54.737 -9.073 1.00 22.62 75 THR A O 1
ATOM 585 N N . THR A 1 76 ? -4.156 56.863 -8.557 1.00 21.61 76 THR A N 1
ATOM 586 C CA . THR A 1 76 ? -2.974 56.720 -7.713 1.00 21.61 76 THR A CA 1
ATOM 587 C C . THR A 1 76 ? -3.388 56.349 -6.291 1.00 21.61 76 THR A C 1
ATOM 589 O O . THR A 1 76 ? -4.231 57.040 -5.728 1.00 21.61 76 THR A O 1
ATOM 592 N N . VAL A 1 77 ? -2.737 55.360 -5.665 1.00 24.56 77 VAL A N 1
ATOM 593 C CA . VAL A 1 77 ? -2.646 55.273 -4.194 1.00 24.56 77 VAL A CA 1
ATOM 594 C C . VAL A 1 77 ? -1.254 54.782 -3.773 1.00 24.56 77 VAL A C 1
ATOM 596 O O . VAL A 1 77 ? -0.889 53.633 -3.987 1.00 24.56 77 VAL A O 1
ATOM 599 N N . SER A 1 78 ? -0.513 55.732 -3.196 1.00 24.45 78 SER A N 1
ATOM 600 C CA . SER A 1 78 ? 0.424 55.674 -2.061 1.00 24.45 78 SER A CA 1
ATOM 601 C C . SER A 1 78 ? 1.355 54.468 -1.855 1.00 24.45 78 SER A C 1
ATOM 603 O O . SER A 1 78 ? 0.945 53.378 -1.469 1.00 24.45 78 SER A O 1
ATOM 605 N N . ASN A 1 79 ? 2.652 54.780 -1.926 1.00 24.00 79 ASN A N 1
ATOM 606 C CA . ASN A 1 79 ? 3.800 53.997 -1.471 1.00 24.00 79 ASN A CA 1
ATOM 607 C C . ASN A 1 79 ? 3.761 53.658 0.030 1.00 24.00 79 ASN A C 1
ATOM 609 O O . ASN A 1 79 ? 3.546 54.542 0.857 1.00 24.00 79 ASN A O 1
ATOM 613 N N . GLN A 1 80 ? 4.164 52.433 0.376 1.00 24.97 80 GLN A N 1
ATOM 614 C CA . GLN A 1 80 ? 5.041 52.186 1.523 1.00 24.97 80 GLN A CA 1
ATOM 615 C C . GLN A 1 80 ? 6.075 51.113 1.166 1.00 24.97 80 GLN A C 1
ATOM 617 O O . GLN A 1 80 ? 5.764 50.031 0.673 1.00 24.97 80 GLN A O 1
ATOM 622 N N . THR A 1 81 ? 7.330 51.489 1.375 1.00 22.23 81 THR A N 1
ATOM 623 C CA . THR A 1 81 ? 8.553 50.813 0.959 1.00 22.23 81 THR A CA 1
ATOM 624 C C . THR A 1 81 ? 8.960 49.775 2.003 1.00 22.23 81 THR A C 1
ATOM 626 O O . THR A 1 81 ? 9.242 50.141 3.139 1.00 22.23 81 THR A O 1
ATOM 629 N N . ILE A 1 82 ? 9.076 48.500 1.622 1.00 23.84 82 ILE A N 1
ATOM 630 C CA . ILE A 1 82 ? 9.955 47.543 2.310 1.00 23.84 82 ILE A CA 1
ATOM 631 C C . ILE A 1 82 ? 10.792 46.837 1.245 1.00 23.84 82 ILE A C 1
ATOM 633 O O . ILE A 1 82 ? 10.282 46.128 0.378 1.00 23.84 82 ILE A O 1
ATOM 637 N N . SER A 1 83 ? 12.095 47.085 1.311 1.00 22.14 83 SER A N 1
ATOM 638 C CA . SER A 1 83 ? 13.120 46.579 0.408 1.00 22.14 83 SER A CA 1
ATOM 639 C C . SER A 1 83 ? 13.226 45.056 0.475 1.00 22.14 83 SER A C 1
ATOM 641 O O . SER A 1 83 ? 13.569 44.495 1.515 1.00 22.14 83 SER A O 1
ATOM 643 N N . ARG A 1 84 ? 13.020 44.377 -0.658 1.00 23.73 84 ARG A N 1
ATOM 644 C CA . ARG A 1 84 ? 13.511 43.010 -0.852 1.00 23.73 84 ARG A CA 1
ATOM 645 C C . ARG A 1 84 ? 14.060 42.851 -2.264 1.00 23.73 84 ARG A C 1
ATOM 647 O O . ARG A 1 84 ? 13.344 42.958 -3.252 1.00 23.73 84 ARG A O 1
ATOM 654 N N . THR A 1 85 ? 15.365 42.635 -2.320 1.00 22.98 85 THR A N 1
ATOM 655 C CA . THR A 1 85 ? 16.189 42.460 -3.514 1.00 22.98 85 THR A CA 1
ATOM 656 C C . THR A 1 85 ? 15.700 41.264 -4.334 1.00 22.98 85 THR A C 1
ATOM 658 O O . THR A 1 85 ? 15.863 40.119 -3.919 1.00 22.98 85 THR A O 1
ATOM 661 N N . THR A 1 86 ? 15.100 41.511 -5.500 1.00 24.42 86 THR A N 1
ATOM 662 C CA . THR A 1 86 ? 14.757 40.476 -6.486 1.00 24.42 86 THR A CA 1
ATOM 663 C C . THR A 1 86 ? 15.810 40.427 -7.586 1.00 24.42 86 THR A C 1
ATOM 665 O O . THR A 1 86 ? 15.932 41.358 -8.381 1.00 24.42 86 THR A O 1
ATOM 668 N N . THR A 1 87 ? 16.552 39.325 -7.665 1.00 23.95 87 THR A N 1
ATOM 669 C CA . THR A 1 87 ? 17.346 38.961 -8.846 1.00 23.95 87 THR A CA 1
ATOM 670 C C . THR A 1 87 ? 16.405 38.345 -9.898 1.00 23.95 87 THR A C 1
ATOM 672 O O . THR A 1 87 ? 15.631 37.448 -9.554 1.00 23.95 87 THR A O 1
ATOM 675 N N . PRO A 1 88 ? 16.409 38.799 -11.165 1.00 24.58 88 PRO A N 1
ATOM 676 C CA . PRO A 1 88 ? 15.407 38.398 -12.149 1.00 24.58 88 PRO A CA 1
ATOM 677 C C . PRO A 1 88 ? 15.775 37.067 -12.815 1.00 24.58 88 PRO A C 1
ATOM 679 O O . PRO A 1 88 ? 16.831 36.949 -13.434 1.00 24.58 88 PRO A O 1
ATOM 682 N N . THR A 1 89 ? 14.873 36.083 -12.774 1.00 23.58 89 THR A N 1
ATOM 683 C CA . THR A 1 89 ? 14.927 34.939 -13.700 1.00 23.58 89 THR A CA 1
ATOM 684 C C . THR A 1 89 ? 13.822 35.110 -14.734 1.00 23.58 89 THR A C 1
ATOM 686 O O . THR A 1 89 ? 12.640 35.092 -14.403 1.00 23.58 89 THR A O 1
ATOM 689 N N . LYS A 1 90 ? 14.236 35.334 -15.985 1.00 24.89 90 LYS A N 1
ATOM 690 C CA . LYS A 1 90 ? 13.385 35.489 -17.171 1.00 24.89 90 LYS A CA 1
ATOM 691 C C . LYS A 1 90 ? 12.426 34.303 -17.321 1.00 24.89 90 LYS A C 1
ATOM 693 O O . LYS A 1 90 ? 12.868 33.185 -17.577 1.00 24.89 90 LYS A O 1
ATOM 698 N N . SER A 1 91 ? 11.127 34.574 -17.237 1.00 24.31 91 SER A N 1
ATOM 699 C CA . SER A 1 91 ? 10.085 33.758 -17.852 1.00 24.31 91 SER A CA 1
ATOM 700 C C . SER A 1 91 ? 10.052 34.037 -19.360 1.00 24.31 91 SER A C 1
ATOM 702 O O . SER A 1 91 ? 10.203 35.174 -19.810 1.00 24.31 91 SER A O 1
ATOM 704 N N . LEU A 1 92 ? 9.919 32.970 -20.147 1.00 24.34 92 LEU A N 1
ATOM 705 C CA . LEU A 1 92 ? 9.744 33.020 -21.594 1.00 24.34 92 LEU A CA 1
ATOM 706 C C . LEU A 1 92 ? 8.289 33.401 -21.898 1.00 24.34 92 LEU A C 1
ATOM 708 O O . LEU A 1 92 ? 7.370 32.675 -21.523 1.00 24.34 92 LEU A O 1
ATOM 712 N N . THR A 1 93 ? 8.092 34.520 -22.586 1.00 23.05 93 THR A N 1
ATOM 713 C CA . THR A 1 93 ? 6.791 34.952 -23.103 1.00 23.05 93 THR A CA 1
ATOM 714 C C . THR A 1 93 ? 6.413 34.136 -24.337 1.00 23.05 93 THR A C 1
ATOM 716 O O . THR A 1 93 ? 7.202 33.965 -25.268 1.00 23.05 93 THR A O 1
ATOM 719 N N . THR A 1 94 ? 5.181 33.644 -24.333 1.00 22.12 94 THR A N 1
ATOM 720 C CA . THR A 1 94 ? 4.468 33.017 -25.443 1.00 22.12 94 THR A CA 1
ATOM 721 C C . THR A 1 94 ? 4.049 34.016 -26.526 1.00 22.12 94 THR A C 1
ATOM 723 O O . THR A 1 94 ? 3.699 35.156 -26.236 1.00 22.12 94 THR A O 1
ATOM 726 N N . SER A 1 95 ? 3.975 33.486 -27.754 1.00 23.94 95 SER A N 1
ATOM 727 C CA . SER A 1 95 ? 3.081 33.846 -28.872 1.00 23.94 95 SER A CA 1
ATOM 728 C C . SER A 1 95 ? 3.171 35.239 -29.510 1.00 23.94 95 SER A C 1
ATOM 730 O O . SER A 1 95 ? 2.717 36.226 -28.945 1.00 23.94 95 SER A O 1
ATOM 732 N N . LEU A 1 96 ? 3.540 35.258 -30.797 1.00 22.62 96 LEU A N 1
ATOM 733 C CA . LEU A 1 96 ? 2.893 36.135 -31.774 1.00 22.62 96 LEU A CA 1
ATOM 734 C C . LEU A 1 96 ? 2.591 35.359 -33.061 1.00 22.62 96 LEU A C 1
ATOM 736 O O . LEU A 1 96 ? 3.480 34.850 -33.741 1.00 22.62 96 LEU A O 1
ATOM 740 N N . THR A 1 97 ? 1.297 35.262 -33.343 1.00 22.52 97 THR A N 1
ATOM 741 C CA . THR A 1 97 ? 0.699 34.732 -34.563 1.00 22.52 97 THR A CA 1
ATOM 742 C C . THR A 1 97 ? 0.543 35.900 -35.530 1.00 22.52 97 THR A C 1
ATOM 744 O O . THR A 1 97 ? -0.176 36.846 -35.215 1.00 22.52 97 THR A O 1
ATOM 747 N N . THR A 1 98 ? 1.169 35.841 -36.704 1.00 24.31 98 THR A N 1
ATOM 748 C CA . THR A 1 98 ? 0.890 36.789 -37.791 1.00 24.31 98 THR A CA 1
ATOM 749 C C . THR A 1 98 ? 0.213 36.034 -38.924 1.00 24.31 98 THR A C 1
ATOM 751 O O . THR A 1 98 ? 0.789 35.127 -39.521 1.00 24.31 98 THR A O 1
ATOM 754 N N . ILE A 1 99 ? -1.042 36.396 -39.174 1.00 23.47 99 ILE A N 1
ATOM 755 C CA . ILE A 1 99 ? -1.860 35.928 -40.290 1.00 23.47 99 ILE A CA 1
ATOM 756 C C . ILE A 1 99 ? -1.455 36.724 -41.531 1.00 23.47 99 ILE A C 1
ATOM 758 O O . ILE A 1 99 ? -1.513 37.951 -41.524 1.00 23.47 99 ILE A O 1
ATOM 762 N N . LEU A 1 100 ? -1.104 36.028 -42.609 1.00 23.92 100 LEU A N 1
ATOM 763 C CA . LEU A 1 100 ? -1.079 36.585 -43.959 1.00 23.92 100 LEU A CA 1
ATOM 764 C C . LEU A 1 100 ? -1.652 35.539 -44.918 1.00 23.92 100 LEU A C 1
ATOM 766 O O . LEU A 1 100 ? -1.057 34.495 -45.172 1.00 23.92 100 LEU A O 1
ATOM 770 N N . ASN A 1 101 ? -2.861 35.824 -45.399 1.00 24.42 101 ASN A N 1
ATOM 771 C CA . ASN A 1 101 ? -3.565 35.068 -46.429 1.00 24.42 101 ASN A CA 1
ATOM 772 C C . ASN A 1 101 ? -2.923 35.322 -47.801 1.00 24.42 101 ASN A C 1
ATOM 774 O O . ASN A 1 101 ? -2.882 36.476 -48.231 1.00 24.42 101 ASN A O 1
ATOM 778 N N . LYS A 1 102 ? -2.570 34.262 -48.545 1.00 24.44 102 LYS A N 1
ATOM 779 C CA . LYS A 1 102 ? -2.786 34.230 -50.003 1.00 24.44 102 LYS A CA 1
ATOM 780 C C . LYS A 1 102 ? -2.722 32.822 -50.614 1.00 24.44 102 LYS A C 1
ATOM 782 O O . LYS A 1 102 ? -1.795 32.061 -50.373 1.00 24.44 102 LYS A O 1
ATOM 787 N N . SER A 1 103 ? -3.742 32.577 -51.442 1.00 24.09 103 SER A N 1
ATOM 788 C CA . SER A 1 103 ? -3.924 31.579 -52.510 1.00 24.09 103 SER A CA 1
ATOM 789 C C . SER A 1 103 ? -3.800 30.085 -52.186 1.00 24.09 103 SER A C 1
ATOM 791 O O . SER A 1 103 ? -2.710 29.526 -52.086 1.00 24.09 103 SER A O 1
ATOM 793 N N . LYS A 1 104 ? -4.969 29.428 -52.201 1.00 28.48 104 LYS A N 1
ATOM 794 C CA . LYS A 1 104 ? -5.151 28.001 -52.483 1.00 28.48 104 LYS A CA 1
ATOM 795 C C . LYS A 1 104 ? -4.426 27.611 -53.778 1.00 28.48 104 LYS A C 1
ATOM 797 O O . LYS A 1 104 ? -4.860 27.968 -54.866 1.00 28.48 104 LYS A O 1
ATOM 802 N N . SER A 1 105 ? -3.391 26.797 -53.635 1.00 24.59 105 SER A N 1
ATOM 803 C CA . SER A 1 105 ? -3.317 25.541 -54.376 1.00 24.59 105 SER A CA 1
ATOM 804 C C . SER A 1 105 ? -3.368 24.445 -53.314 1.00 24.59 105 SER A C 1
ATOM 806 O O . SER A 1 105 ? -2.492 24.362 -52.455 1.00 24.59 105 SER A O 1
ATOM 808 N N . GLU A 1 106 ? -4.452 23.673 -53.278 1.00 28.14 106 GLU A N 1
ATOM 809 C CA . GLU A 1 106 ? -4.519 22.457 -52.464 1.00 28.14 106 GLU A CA 1
ATOM 810 C C . GLU A 1 106 ? -3.630 21.407 -53.133 1.00 28.14 106 GLU A C 1
ATOM 812 O O . GLU A 1 106 ? -4.080 20.513 -53.839 1.00 28.14 106 GLU A O 1
ATOM 817 N N . VAL A 1 107 ? -2.322 21.540 -52.926 1.00 26.58 107 VAL A N 1
ATOM 818 C CA . VAL A 1 107 ? -1.446 20.376 -52.922 1.00 26.58 107 VAL A CA 1
ATOM 819 C C . VAL A 1 107 ? -1.744 19.688 -51.596 1.00 26.58 107 VAL A C 1
ATOM 821 O O . VAL A 1 107 ? -1.538 20.286 -50.540 1.00 26.58 107 VAL A O 1
ATOM 824 N N . GLN A 1 108 ? -2.259 18.458 -51.620 1.00 32.50 108 GLN A N 1
ATOM 825 C CA . GLN A 1 108 ? -2.224 17.590 -50.443 1.00 32.50 108 GLN A CA 1
ATOM 826 C C . GLN A 1 108 ? -0.751 17.427 -50.039 1.00 32.50 108 GLN A C 1
ATOM 828 O O . GLN A 1 108 ? -0.037 16.576 -50.562 1.00 32.50 108 GLN A O 1
ATOM 833 N N . ILE A 1 109 ? -0.250 18.296 -49.158 1.00 39.28 109 ILE A N 1
ATOM 834 C CA . ILE A 1 109 ? 1.099 18.168 -48.614 1.00 39.28 109 ILE A CA 1
ATOM 835 C C . ILE A 1 109 ? 1.024 17.050 -47.579 1.00 39.28 109 ILE A C 1
ATOM 837 O O . ILE A 1 109 ? 0.672 17.283 -46.422 1.00 39.28 109 ILE A O 1
ATOM 841 N N . THR A 1 110 ? 1.349 15.832 -48.009 1.00 47.38 110 THR A N 1
ATOM 842 C CA . THR A 1 110 ? 1.651 14.699 -47.130 1.00 47.38 110 THR A CA 1
ATOM 843 C C . THR A 1 110 ? 2.655 15.183 -46.081 1.00 47.38 110 THR A C 1
ATOM 845 O O . THR A 1 110 ? 3.752 15.646 -46.415 1.00 47.38 110 THR A O 1
ATOM 848 N N . LYS A 1 111 ? 2.269 15.184 -44.802 1.00 69.62 111 LYS A N 1
ATOM 849 C CA . LYS A 1 111 ? 3.062 15.816 -43.735 1.00 69.62 111 LYS A CA 1
ATOM 850 C C . LYS A 1 111 ? 3.821 14.739 -42.975 1.00 69.62 111 LYS A C 1
ATOM 852 O O . LYS A 1 111 ? 3.216 13.987 -42.215 1.00 69.62 111 LYS A O 1
ATOM 857 N N . ILE A 1 112 ? 5.147 14.694 -43.128 1.00 72.81 112 ILE A N 1
ATOM 858 C CA . ILE A 1 112 ? 5.996 13.867 -42.259 1.00 72.81 112 ILE A CA 1
ATOM 859 C C . ILE A 1 112 ? 6.196 14.576 -40.921 1.00 72.81 112 ILE A C 1
ATOM 861 O O . ILE A 1 112 ? 6.625 15.731 -40.872 1.00 72.81 112 ILE A O 1
ATOM 865 N N . LYS A 1 113 ? 5.946 13.859 -39.823 1.00 77.81 113 LYS A N 1
ATOM 866 C CA . LYS A 1 113 ? 6.338 14.267 -38.473 1.00 77.81 113 LYS A CA 1
ATOM 867 C C . LYS A 1 113 ? 7.376 13.295 -37.919 1.00 77.81 113 LYS A C 1
ATOM 869 O O . LYS A 1 113 ? 7.083 12.121 -37.708 1.00 77.81 113 LYS A O 1
ATOM 874 N N . PHE A 1 114 ? 8.560 13.820 -37.627 1.00 71.25 114 PHE A N 1
ATOM 875 C CA . PHE A 1 114 ? 9.617 13.108 -36.917 1.00 71.25 114 PHE A CA 1
ATOM 876 C C . PHE A 1 114 ? 9.479 13.358 -35.413 1.00 71.25 114 PHE A C 1
ATOM 878 O O . PHE A 1 114 ? 9.311 14.506 -34.992 1.00 71.25 114 PHE A O 1
ATOM 885 N N . ARG A 1 115 ? 9.548 12.302 -34.600 1.00 73.06 115 ARG A N 1
ATOM 886 C CA . ARG A 1 115 ? 9.547 12.402 -33.136 1.00 73.06 115 ARG A CA 1
ATOM 887 C C . ARG A 1 115 ? 10.886 11.903 -32.606 1.00 73.06 115 ARG A C 1
ATOM 889 O O . ARG A 1 115 ? 11.133 10.705 -32.617 1.00 73.06 115 ARG A O 1
ATOM 896 N N . ASN A 1 116 ? 11.726 12.838 -32.171 1.00 63.16 116 ASN A N 1
ATOM 897 C CA . ASN A 1 116 ? 13.007 12.560 -31.526 1.00 63.16 116 ASN A CA 1
ATOM 898 C C . ASN A 1 116 ? 12.851 12.698 -30.010 1.00 63.16 116 ASN A C 1
ATOM 900 O O . ASN A 1 116 ? 12.156 13.611 -29.555 1.00 63.16 116 ASN A O 1
ATOM 904 N N . VAL A 1 117 ? 13.519 11.832 -29.254 1.00 65.00 117 VAL A N 1
ATOM 905 C CA . VAL A 1 117 ? 13.579 11.901 -27.799 1.00 65.00 117 VAL A CA 1
ATOM 906 C C . VAL A 1 117 ? 15.020 11.824 -27.328 1.00 65.00 117 VAL A C 1
ATOM 908 O O . VAL A 1 117 ? 15.825 11.028 -27.804 1.00 65.00 117 VAL A O 1
ATOM 911 N N . VAL A 1 118 ? 15.339 12.715 -26.393 1.00 60.50 118 VAL A N 1
ATOM 912 C CA . VAL A 1 118 ? 16.655 12.837 -25.777 1.00 60.50 118 VAL A CA 1
ATOM 913 C C . VAL A 1 118 ? 16.459 12.798 -24.270 1.00 60.50 118 VAL A C 1
ATOM 915 O O . VAL A 1 118 ? 15.779 13.660 -23.715 1.00 60.50 118 VAL A O 1
ATOM 918 N N . ALA A 1 119 ? 17.076 11.820 -23.610 1.00 65.25 119 ALA A N 1
ATOM 919 C CA . ALA A 1 119 ? 17.192 11.798 -22.160 1.00 65.25 119 ALA A CA 1
ATOM 920 C C . ALA A 1 119 ? 18.494 12.465 -21.713 1.00 65.25 119 ALA A C 1
ATOM 922 O O . ALA A 1 119 ? 19.553 12.300 -22.318 1.00 65.25 119 ALA A O 1
ATOM 923 N N . LEU A 1 120 ? 18.414 13.195 -20.604 1.00 63.41 120 LEU A N 1
ATOM 924 C CA . LEU A 1 120 ? 19.563 13.751 -19.900 1.00 63.41 120 LEU A CA 1
ATOM 925 C C . LEU A 1 120 ? 19.521 13.241 -18.462 1.00 63.41 120 LEU A C 1
ATOM 927 O O . LEU A 1 120 ? 18.619 13.587 -17.707 1.00 63.41 120 LEU A O 1
ATOM 931 N N . CYS A 1 121 ? 20.516 12.449 -18.072 1.00 70.56 121 CYS A N 1
ATOM 932 C CA . CYS A 1 121 ? 20.708 12.045 -16.681 1.00 70.56 121 CYS A CA 1
ATOM 933 C C . CYS A 1 121 ? 21.723 13.019 -16.063 1.00 70.56 121 CYS A C 1
ATOM 935 O O . CYS A 1 121 ? 22.933 12.875 -16.225 1.00 70.56 121 CYS A O 1
ATOM 937 N N . LYS A 1 122 ? 21.221 14.103 -15.454 1.00 55.22 122 LYS A N 1
ATOM 938 C CA . LYS A 1 122 ? 22.035 15.099 -14.737 1.00 55.22 122 LYS A CA 1
ATOM 939 C C . LYS A 1 122 ? 21.820 14.936 -13.238 1.00 55.22 122 LYS A C 1
ATOM 941 O O . LYS A 1 122 ? 20.969 15.601 -12.653 1.00 55.22 122 LYS A O 1
ATOM 946 N N . CYS A 1 123 ? 22.617 14.086 -12.607 1.00 47.09 123 CYS A N 1
ATOM 947 C CA . CYS A 1 123 ? 22.593 13.941 -11.158 1.00 47.09 123 CYS A CA 1
ATOM 948 C C . CYS A 1 123 ? 23.434 15.048 -10.520 1.00 47.09 123 CYS A C 1
ATOM 950 O O . CYS A 1 123 ? 24.641 14.908 -10.347 1.00 47.09 123 CYS A O 1
ATOM 952 N N . LYS A 1 124 ? 22.804 16.168 -10.157 1.00 37.50 124 LYS A N 1
ATOM 953 C CA . LYS A 1 124 ? 23.256 16.878 -8.957 1.00 37.50 124 LYS A CA 1
ATOM 954 C C . LYS A 1 124 ? 22.616 16.151 -7.783 1.00 37.50 124 LYS A C 1
ATOM 956 O O . LYS A 1 124 ? 21.403 15.953 -7.811 1.00 37.50 124 LYS A O 1
ATOM 961 N N . ASN A 1 125 ? 23.413 15.779 -6.782 1.00 35.09 125 ASN A N 1
ATOM 962 C CA . ASN A 1 125 ? 22.904 15.470 -5.450 1.00 35.09 125 ASN A CA 1
ATOM 963 C C . ASN A 1 125 ? 22.119 16.701 -4.984 1.00 35.09 125 ASN A C 1
ATOM 965 O O . ASN A 1 125 ? 22.697 17.650 -4.462 1.00 35.09 125 ASN A O 1
ATOM 969 N N . LYS A 1 126 ? 20.815 16.744 -5.264 1.00 33.16 126 LYS A N 1
ATOM 970 C CA . LYS A 1 126 ? 19.929 17.620 -4.520 1.00 33.16 126 LYS A CA 1
ATOM 971 C C . LYS A 1 126 ? 19.852 16.988 -3.148 1.00 33.16 126 LYS A C 1
ATOM 973 O O . LYS A 1 126 ? 19.447 15.832 -3.033 1.00 33.16 126 LYS A O 1
ATOM 978 N N . GLU A 1 127 ? 20.328 17.737 -2.162 1.00 31.88 127 GLU A N 1
ATOM 979 C CA . GLU A 1 127 ? 20.111 17.451 -0.754 1.00 31.88 127 GLU A CA 1
ATOM 980 C C . GLU A 1 127 ? 18.682 16.953 -0.575 1.00 31.88 127 GLU A C 1
ATOM 982 O O . GLU A 1 127 ? 17.733 17.533 -1.120 1.00 31.88 127 GLU A O 1
ATOM 987 N N . ALA A 1 128 ? 18.561 15.826 0.126 1.00 32.56 128 ALA A N 1
ATOM 988 C CA . ALA A 1 128 ? 17.283 15.332 0.583 1.00 32.56 128 ALA A CA 1
ATOM 989 C C . ALA A 1 128 ? 16.556 16.517 1.220 1.00 32.56 128 ALA A C 1
ATOM 991 O O . ALA A 1 128 ? 17.074 17.128 2.155 1.00 32.56 128 ALA A O 1
ATOM 992 N N . LEU A 1 129 ? 15.392 16.873 0.669 1.00 30.05 129 LEU A N 1
ATOM 993 C CA . LEU A 1 129 ? 14.458 17.748 1.360 1.00 30.05 129 LEU A CA 1
ATOM 994 C C . LEU A 1 129 ? 14.315 17.156 2.754 1.00 30.05 129 LEU A C 1
ATOM 996 O O . LEU A 1 129 ? 13.869 16.016 2.880 1.00 30.05 129 LEU A O 1
ATOM 1000 N N . GLY A 1 130 ? 14.802 17.893 3.754 1.00 27.84 130 GLY A N 1
ATOM 1001 C CA . GLY A 1 130 ? 14.735 17.491 5.144 1.00 27.84 130 GLY A CA 1
ATOM 1002 C C . GLY A 1 130 ? 13.291 17.145 5.439 1.00 27.84 130 GLY A C 1
ATOM 1003 O O . GLY A 1 130 ? 12.431 18.025 5.483 1.00 27.84 130 GLY A O 1
ATOM 1004 N N . ILE A 1 131 ? 13.020 15.849 5.554 1.00 31.89 131 ILE A N 1
ATOM 1005 C CA . ILE A 1 131 ? 11.726 15.368 5.990 1.00 31.89 131 ILE A CA 1
ATOM 1006 C C . ILE A 1 131 ? 11.673 15.802 7.443 1.00 31.89 131 ILE A C 1
ATOM 1008 O O . ILE A 1 131 ? 12.412 15.286 8.283 1.00 31.89 131 ILE A O 1
ATOM 1012 N N . LEU A 1 132 ? 10.860 16.823 7.712 1.00 28.14 132 LEU A N 1
ATOM 1013 C CA . LEU A 1 132 ? 10.468 17.154 9.068 1.00 28.14 132 LEU A CA 1
ATOM 1014 C C . LEU A 1 132 ? 10.028 15.845 9.714 1.00 28.14 132 LEU A C 1
ATOM 1016 O O . LEU A 1 132 ? 9.154 15.158 9.189 1.00 28.14 132 LEU A O 1
ATOM 1020 N N . SER A 1 133 ? 10.667 15.481 10.823 1.00 32.41 133 SER A N 1
ATOM 1021 C CA . SER A 1 133 ? 10.166 14.442 11.707 1.00 32.41 133 SER A CA 1
ATOM 1022 C C . SER A 1 133 ? 8.784 14.895 12.162 1.00 32.41 133 SER A C 1
ATOM 1024 O O . SER A 1 133 ? 8.655 15.702 13.086 1.00 32.41 133 SER A O 1
ATOM 1026 N N . ILE A 1 134 ? 7.751 14.469 11.442 1.00 35.09 134 ILE A N 1
ATOM 1027 C CA . ILE A 1 134 ? 6.384 14.808 11.787 1.00 35.09 134 ILE A CA 1
ATOM 1028 C C . ILE A 1 134 ? 6.071 14.006 13.035 1.00 35.09 134 ILE A C 1
ATOM 1030 O O . ILE A 1 134 ? 6.101 12.775 13.046 1.00 35.09 134 ILE A O 1
ATOM 1034 N N . ASN A 1 135 ? 5.826 14.746 14.107 1.00 37.41 135 ASN A N 1
ATOM 1035 C CA . ASN A 1 135 ? 5.255 14.204 15.317 1.00 37.41 135 ASN A CA 1
ATOM 1036 C C . ASN A 1 135 ? 3.873 13.664 14.924 1.00 37.41 135 ASN A C 1
ATOM 1038 O O . ASN A 1 135 ? 3.017 14.432 14.488 1.00 37.41 135 ASN A O 1
ATOM 1042 N N . LEU A 1 136 ? 3.714 12.339 14.971 1.00 44.25 136 LEU A N 1
ATOM 1043 C CA . LEU A 1 136 ? 2.504 11.611 14.590 1.00 44.25 136 LEU A CA 1
ATOM 1044 C C . LEU A 1 136 ? 1.364 11.994 15.545 1.00 44.25 136 LEU A C 1
ATOM 1046 O O . LEU A 1 136 ? 1.088 11.285 16.511 1.00 44.25 136 LEU A O 1
ATOM 1050 N N . SER A 1 137 ? 0.697 13.125 15.311 1.00 46.53 137 SER A N 1
ATOM 1051 C CA . SER A 1 137 ? -0.585 13.383 15.954 1.00 46.53 137 SER A CA 1
ATOM 1052 C C . SER A 1 137 ? -1.603 12.426 15.344 1.00 46.53 137 SER A C 1
ATOM 1054 O O . SER A 1 137 ? -1.795 12.376 14.128 1.00 46.53 137 SER A O 1
ATOM 1056 N N . ALA A 1 138 ? -2.216 11.605 16.194 1.00 55.16 138 ALA A N 1
ATOM 1057 C CA . ALA A 1 138 ? -3.309 10.742 15.785 1.00 55.16 138 ALA A CA 1
ATOM 1058 C C . ALA A 1 138 ? -4.408 11.591 15.124 1.00 55.16 138 ALA A C 1
ATOM 1060 O O . ALA A 1 138 ? -4.726 12.675 15.615 1.00 55.16 138 ALA A O 1
ATOM 1061 N N . ILE A 1 139 ? -4.998 11.089 14.031 1.00 59.50 139 ILE A N 1
ATOM 1062 C CA . ILE A 1 139 ? -6.143 11.733 13.350 1.00 59.50 139 ILE A CA 1
ATOM 1063 C C . ILE A 1 139 ? -7.276 11.985 14.353 1.00 59.50 139 ILE A C 1
ATOM 1065 O O . ILE A 1 139 ? -8.034 12.947 14.243 1.00 59.50 139 ILE A O 1
ATOM 1069 N N . PHE A 1 140 ? -7.345 11.126 15.368 1.00 72.81 140 PHE A N 1
ATOM 1070 C CA . PHE A 1 140 ? -8.290 11.207 16.453 1.00 72.81 140 PHE A CA 1
ATOM 1071 C C . PHE A 1 140 ? -7.564 11.303 17.791 1.00 72.81 140 PHE A C 1
ATOM 1073 O O . PHE A 1 140 ? -6.762 10.436 18.149 1.00 72.81 140 PHE A O 1
ATOM 1080 N N . ASN A 1 141 ? -7.873 12.353 18.546 1.00 72.12 141 ASN A N 1
ATOM 1081 C CA . ASN A 1 141 ? -7.349 12.548 19.887 1.00 72.12 141 ASN A CA 1
ATOM 1082 C C . ASN A 1 141 ? -8.506 12.811 20.853 1.00 72.12 141 ASN A C 1
ATOM 1084 O O . ASN A 1 141 ? -9.067 13.907 20.878 1.00 72.12 141 ASN A O 1
ATOM 1088 N N . ILE A 1 142 ? -8.885 11.786 21.614 1.00 82.81 142 ILE A N 1
ATOM 1089 C CA . ILE A 1 142 ? -9.817 11.907 22.732 1.00 82.81 142 ILE A CA 1
ATOM 1090 C C . ILE A 1 142 ? -9.025 11.623 24.002 1.00 82.81 142 ILE A C 1
ATOM 1092 O O . ILE A 1 142 ? -8.481 10.537 24.178 1.00 82.81 142 ILE A O 1
ATOM 1096 N N . ASP A 1 143 ? -8.975 12.610 24.890 1.00 87.19 143 ASP A N 1
ATOM 1097 C CA . ASP A 1 143 ? -8.422 12.431 26.226 1.00 87.19 143 ASP A CA 1
ATOM 1098 C C . ASP A 1 143 ? -9.458 11.721 27.103 1.00 87.19 143 ASP A C 1
ATOM 1100 O O . ASP A 1 143 ? -10.432 12.329 27.565 1.00 87.19 143 ASP A O 1
ATOM 1104 N N . ILE A 1 144 ? -9.275 10.407 27.251 1.00 89.56 144 ILE A N 1
ATOM 1105 C CA . ILE A 1 144 ? -10.229 9.525 27.920 1.00 89.56 144 ILE A CA 1
ATOM 1106 C C . ILE A 1 144 ? -10.364 9.832 29.412 1.00 89.56 144 ILE A C 1
ATOM 1108 O O . ILE A 1 144 ? -11.446 9.640 29.969 1.00 89.56 144 ILE A O 1
ATOM 1112 N N . ASP A 1 145 ? -9.324 10.374 30.047 1.00 89.62 145 ASP A N 1
ATOM 1113 C CA . ASP A 1 145 ? -9.293 10.604 31.493 1.00 89.62 145 ASP A CA 1
ATOM 1114 C C . ASP A 1 145 ? -10.351 11.630 31.927 1.00 89.62 145 ASP A C 1
ATOM 1116 O O . ASP A 1 145 ? -10.949 11.505 32.998 1.00 89.62 145 ASP A O 1
ATOM 1120 N N . ASN A 1 146 ? -10.710 12.566 31.041 1.00 88.75 146 ASN A N 1
ATOM 1121 C CA . ASN A 1 146 ? -11.806 13.519 31.260 1.00 88.75 146 ASN A CA 1
ATOM 1122 C C . ASN A 1 146 ? -13.189 12.847 31.385 1.00 88.75 146 ASN A C 1
ATOM 1124 O O . ASN A 1 146 ? -14.136 13.428 31.938 1.00 88.75 146 ASN A O 1
ATOM 1128 N N . TYR A 1 147 ? -13.322 11.622 30.873 1.00 88.44 147 TYR A N 1
ATOM 1129 C CA . TYR A 1 147 ? -14.579 10.881 30.801 1.00 88.44 147 TYR A CA 1
ATOM 1130 C C . TYR A 1 147 ? -14.689 9.754 31.829 1.00 88.44 147 TYR A C 1
ATOM 1132 O O . TYR A 1 147 ? -15.779 9.229 32.056 1.00 88.44 147 TYR A O 1
ATOM 1140 N N . VAL A 1 148 ? -13.591 9.395 32.492 1.00 91.06 148 VAL A N 1
ATOM 1141 C CA . VAL A 1 148 ? -13.606 8.375 33.541 1.00 91.06 148 VAL A CA 1
ATOM 1142 C C . VAL A 1 148 ? -14.225 8.948 34.820 1.00 91.06 148 VAL A C 1
ATOM 1144 O O . VAL A 1 148 ? -14.087 10.131 35.149 1.00 91.06 148 VAL A O 1
ATOM 1147 N N . ARG A 1 149 ? -14.968 8.112 35.548 1.00 91.00 149 ARG A N 1
ATOM 1148 C CA . ARG A 1 149 ? -15.564 8.441 36.851 1.00 91.00 149 ARG A CA 1
ATOM 1149 C C . ARG A 1 149 ? -15.154 7.406 37.897 1.00 91.00 149 ARG A C 1
ATOM 1151 O O . ARG A 1 149 ? -14.657 6.334 37.563 1.00 91.00 149 ARG A O 1
ATOM 1158 N N . ARG A 1 150 ? -15.330 7.752 39.177 1.00 85.06 150 ARG A N 1
ATOM 1159 C CA . ARG A 1 150 ? -15.070 6.834 40.300 1.00 85.06 150 ARG A CA 1
ATOM 1160 C C . ARG A 1 150 ? -16.065 5.668 40.278 1.00 85.06 150 ARG A C 1
ATOM 1162 O O . ARG A 1 150 ? -17.207 5.849 39.871 1.00 85.06 150 ARG A O 1
ATOM 1169 N N . GLY A 1 151 ? -15.637 4.519 40.796 1.00 86.69 151 GLY A N 1
ATOM 1170 C CA . GLY A 1 151 ? -16.414 3.277 40.788 1.00 86.69 151 GLY A CA 1
ATOM 1171 C C . GLY A 1 151 ? -15.972 2.326 39.676 1.00 86.69 151 GLY A C 1
ATOM 1172 O O . GLY A 1 151 ? -15.222 2.702 38.780 1.00 86.69 151 GLY A O 1
ATOM 1173 N N . HIS A 1 152 ? -16.417 1.073 39.756 1.00 92.38 152 HIS A N 1
ATOM 1174 C CA . HIS A 1 152 ? -16.053 0.040 38.783 1.00 92.38 152 HIS A CA 1
ATOM 1175 C C . HIS A 1 152 ? -16.927 0.069 37.515 1.00 92.38 152 HIS A C 1
ATOM 1177 O O . HIS A 1 152 ? -16.560 -0.525 36.506 1.00 92.38 152 HIS A O 1
ATOM 1183 N N . ALA A 1 153 ? -18.052 0.784 37.542 1.00 95.50 153 ALA A N 1
ATOM 1184 C CA . ALA A 1 153 ? -18.874 1.101 36.382 1.00 95.50 153 ALA A CA 1
ATOM 1185 C C . ALA A 1 153 ? -19.473 2.507 36.539 1.00 95.50 153 ALA A C 1
ATOM 1187 O O . ALA A 1 153 ? -19.624 3.003 37.656 1.00 95.50 153 ALA A O 1
ATOM 1188 N N . PHE A 1 154 ? -19.790 3.169 35.429 1.00 95.81 154 PHE A N 1
ATOM 1189 C CA . PHE A 1 154 ? -20.402 4.495 35.430 1.00 95.81 154 PHE A CA 1
ATOM 1190 C C . PHE A 1 154 ? -21.244 4.742 34.178 1.00 95.81 154 PHE A C 1
ATOM 1192 O O . PHE A 1 154 ? -20.959 4.222 33.100 1.00 95.81 154 PHE A O 1
ATOM 1199 N N . ILE A 1 155 ? -22.267 5.584 34.326 1.00 96.44 155 ILE A N 1
ATOM 1200 C CA . ILE A 1 155 ? -23.132 6.056 33.245 1.00 96.44 155 ILE A CA 1
ATOM 1201 C C . ILE A 1 155 ? -23.547 7.499 33.516 1.00 96.44 155 ILE A C 1
ATOM 1203 O O . ILE A 1 155 ? -23.944 7.833 34.631 1.00 96.44 155 ILE A O 1
ATOM 1207 N N . TYR A 1 156 ? -23.432 8.370 32.516 1.00 95.25 156 TYR A N 1
ATOM 1208 C CA . TYR A 1 156 ? -23.905 9.750 32.609 1.00 95.25 156 TYR A CA 1
ATOM 1209 C C . TYR A 1 156 ? -24.090 10.374 31.224 1.00 95.25 156 TYR A C 1
ATOM 1211 O O . TYR A 1 156 ? -23.596 9.866 30.219 1.00 95.25 156 TYR A O 1
ATOM 1219 N N . ILE A 1 157 ? -24.799 11.501 31.172 1.00 93.25 157 ILE A N 1
ATOM 1220 C CA . ILE A 1 157 ? -24.987 12.282 29.947 1.00 93.25 157 ILE A CA 1
ATOM 1221 C C . ILE A 1 157 ? -24.125 13.539 30.031 1.00 93.25 157 ILE A C 1
ATOM 1223 O O . ILE A 1 157 ? -24.143 14.245 31.036 1.00 93.25 157 ILE A O 1
ATOM 1227 N N . SER A 1 158 ? -23.371 13.830 28.974 1.00 91.81 158 SER A N 1
ATOM 1228 C CA . SER A 1 158 ? -22.609 15.072 28.839 1.00 91.81 158 SER A CA 1
ATOM 1229 C C . SER A 1 158 ? -22.547 15.493 27.377 1.00 91.81 158 SER A C 1
ATOM 1231 O O . SER A 1 158 ? -22.314 14.662 26.502 1.00 91.81 158 SER A O 1
ATOM 1233 N N . ASN A 1 159 ? -22.773 16.782 27.103 1.00 89.31 159 ASN A N 1
ATOM 1234 C CA . ASN A 1 159 ? -22.689 17.374 25.761 1.00 89.31 159 ASN A CA 1
ATOM 1235 C C . ASN A 1 159 ? -23.472 16.593 24.685 1.00 89.31 159 ASN A C 1
ATOM 1237 O O . ASN A 1 159 ? -22.966 16.334 23.595 1.00 89.31 159 ASN A O 1
ATOM 1241 N N . GLY A 1 160 ? -24.699 16.165 25.008 1.00 92.12 160 GLY A N 1
ATOM 1242 C CA . GLY A 1 160 ? -25.554 15.408 24.083 1.00 92.12 160 GLY A CA 1
ATOM 1243 C C . GLY A 1 160 ? -25.095 13.969 23.813 1.00 92.12 160 GLY A C 1
ATOM 1244 O O . GLY A 1 160 ? -25.625 13.326 22.906 1.00 92.12 160 GLY A O 1
ATOM 1245 N N . LYS A 1 161 ? -24.140 13.447 24.590 1.00 95.12 161 LYS A N 1
ATOM 1246 C CA . LYS A 1 161 ? -23.661 12.065 24.520 1.00 95.12 161 LYS A CA 1
ATOM 1247 C C . LYS A 1 161 ? -23.967 11.315 25.809 1.00 95.12 161 LYS A C 1
ATOM 1249 O O . LYS A 1 161 ? -23.751 11.837 26.900 1.00 95.12 161 LYS A O 1
ATOM 1254 N N . LEU A 1 162 ? -24.431 10.081 25.671 1.00 96.38 162 LEU A N 1
ATOM 1255 C CA . LEU A 1 162 ? -24.429 9.088 26.730 1.00 96.38 162 LEU A CA 1
ATOM 1256 C C . LEU A 1 162 ? -23.022 8.495 26.812 1.00 96.38 162 LEU A C 1
ATOM 1258 O O . LEU A 1 162 ? -22.513 7.971 25.821 1.00 96.38 162 LEU A O 1
ATOM 1262 N N . ILE A 1 163 ? -22.405 8.598 27.981 1.00 97.06 163 ILE A N 1
ATOM 1263 C CA . ILE A 1 163 ? -21.084 8.051 28.269 1.00 97.06 163 ILE A CA 1
ATOM 1264 C C . ILE A 1 163 ? -21.267 6.918 29.263 1.00 97.06 163 ILE A C 1
ATOM 1266 O O . ILE A 1 163 ? -21.894 7.093 30.309 1.00 97.06 163 ILE A O 1
ATOM 1270 N N . VAL A 1 164 ? -20.719 5.760 28.918 1.00 96.81 164 VAL A N 1
ATOM 1271 C CA . VAL A 1 164 ? -20.796 4.547 29.726 1.00 96.81 164 VAL A CA 1
ATOM 1272 C C . VAL A 1 164 ? -19.405 3.964 29.849 1.00 96.81 164 VAL A C 1
ATOM 1274 O O . VAL A 1 164 ? -18.726 3.830 28.838 1.00 96.81 164 VAL A O 1
ATOM 1277 N N . GLY A 1 165 ? -18.975 3.595 31.050 1.00 95.75 165 GLY A N 1
ATOM 1278 C CA . GLY A 1 165 ? -17.679 2.955 31.225 1.00 95.75 165 GLY A CA 1
ATOM 1279 C C . GLY A 1 165 ? -17.654 1.910 32.322 1.00 95.75 165 GLY A C 1
ATOM 1280 O O . GLY A 1 165 ? -18.459 1.929 33.249 1.00 95.75 165 GLY A O 1
ATOM 1281 N N . VAL A 1 166 ? -16.727 0.971 32.172 1.00 94.88 166 VAL A N 1
ATOM 1282 C CA . VAL A 1 166 ? -16.533 -0.191 33.040 1.00 94.88 166 VAL A CA 1
ATOM 1283 C C . VAL A 1 166 ? -15.034 -0.381 33.242 1.00 94.88 166 VAL A C 1
ATOM 1285 O O . VAL A 1 166 ? -14.292 -0.433 32.262 1.00 94.88 166 VAL A O 1
ATOM 1288 N N . GLN A 1 167 ? -14.586 -0.503 34.494 1.00 93.50 167 GLN A N 1
ATOM 1289 C CA . GLN A 1 167 ? -13.205 -0.852 34.851 1.00 93.50 167 GLN A CA 1
ATOM 1290 C C . GLN A 1 167 ? -12.956 -2.349 34.612 1.00 93.50 167 GLN A C 1
ATOM 1292 O O . GLN A 1 167 ? -12.842 -3.143 35.543 1.00 93.50 167 GLN A O 1
ATOM 1297 N N . GLY A 1 168 ? -12.984 -2.736 33.342 1.00 89.50 168 GLY A N 1
ATOM 1298 C CA . GLY A 1 168 ? -12.873 -4.101 32.863 1.00 89.50 168 GLY A CA 1
ATOM 1299 C C . GLY A 1 168 ? -13.501 -4.220 31.479 1.00 89.50 168 GLY A C 1
ATOM 1300 O O . GLY A 1 168 ? -13.546 -3.264 30.698 1.00 89.50 168 GLY A O 1
ATOM 1301 N N . LEU A 1 169 ? -14.017 -5.404 31.180 1.00 88.38 169 LEU A N 1
ATOM 1302 C CA . LEU A 1 169 ? -14.686 -5.699 29.922 1.00 88.38 169 LEU A CA 1
ATOM 1303 C C . LEU A 1 169 ? -16.127 -5.208 29.941 1.00 88.38 169 LEU A C 1
ATOM 1305 O O . LEU A 1 169 ? -16.907 -5.677 30.761 1.00 88.38 169 LEU A O 1
ATOM 1309 N N . LEU A 1 170 ? -16.523 -4.351 29.004 1.00 90.94 170 LEU A N 1
ATOM 1310 C CA . LEU A 1 170 ? -17.941 -4.112 28.730 1.00 90.94 170 LEU A CA 1
ATOM 1311 C C . LEU A 1 170 ? -18.403 -5.082 27.636 1.00 90.94 170 LEU A C 1
ATOM 1313 O O . LEU A 1 170 ? -17.880 -5.062 26.524 1.00 90.94 170 LEU A O 1
ATOM 1317 N N . HIS A 1 171 ? -19.390 -5.920 27.955 1.00 87.50 171 HIS A N 1
ATOM 1318 C CA . HIS A 1 171 ? -20.006 -6.841 27.002 1.00 87.50 171 HIS A CA 1
ATOM 1319 C C . HIS A 1 171 ? -21.094 -6.136 26.183 1.00 87.50 171 HIS A C 1
ATOM 1321 O O . HIS A 1 171 ? -21.022 -6.056 24.956 1.00 87.50 171 HIS A O 1
ATOM 1327 N N . SER A 1 172 ? -22.093 -5.587 26.874 1.00 90.69 172 SER A N 1
ATOM 1328 C CA . SER A 1 172 ? -23.233 -4.902 26.264 1.00 90.69 172 SER A CA 1
ATOM 1329 C C . SER A 1 172 ? -23.961 -4.029 27.278 1.00 90.69 172 SER A C 1
ATOM 1331 O O . SER A 1 172 ? -23.848 -4.247 28.483 1.00 90.69 172 SER A O 1
ATOM 1333 N N . ILE A 1 173 ? -24.781 -3.099 26.795 1.00 94.62 173 ILE A N 1
ATOM 1334 C CA . ILE A 1 173 ? -25.759 -2.390 27.627 1.00 94.62 173 ILE A CA 1
ATOM 1335 C C . ILE A 1 173 ? -27.146 -2.785 27.129 1.00 94.62 173 ILE A C 1
ATOM 1337 O O . ILE A 1 173 ? -27.486 -2.509 25.978 1.00 94.62 173 ILE A O 1
ATOM 1341 N N . GLY A 1 174 ? -27.925 -3.465 27.963 1.00 94.81 174 GLY A N 1
ATOM 1342 C CA . GLY A 1 174 ? -29.284 -3.889 27.637 1.00 94.81 174 GLY A CA 1
ATOM 1343 C C . GLY A 1 174 ? -30.316 -2.916 28.196 1.00 94.81 174 GLY A C 1
ATOM 1344 O O . GLY A 1 174 ? -30.152 -2.407 29.303 1.00 94.81 174 GLY A O 1
ATOM 1345 N N . ILE A 1 175 ? -31.374 -2.662 27.429 1.00 96.50 175 ILE A N 1
ATOM 1346 C CA . ILE A 1 175 ? -32.523 -1.848 27.833 1.00 96.50 175 ILE A CA 1
ATOM 1347 C C . ILE A 1 175 ? -33.757 -2.744 27.784 1.00 96.50 175 ILE A C 1
ATOM 1349 O O . ILE A 1 175 ? -34.156 -3.208 26.712 1.00 96.50 175 ILE A O 1
ATOM 1353 N N . TYR A 1 176 ? -34.323 -3.006 28.954 1.00 97.00 176 TYR A N 1
ATOM 1354 C CA . TYR A 1 176 ? -35.342 -4.012 29.219 1.00 97.00 176 TYR A CA 1
ATOM 1355 C C . TYR A 1 176 ? -36.679 -3.346 29.508 1.00 97.00 176 TYR A C 1
ATOM 1357 O O . TYR A 1 176 ? -36.744 -2.347 30.224 1.00 97.00 176 TYR A O 1
ATOM 1365 N N . GLU A 1 177 ? -37.750 -3.913 28.965 1.00 94.19 177 GLU A N 1
ATOM 1366 C CA . GLU A 1 177 ? -39.088 -3.622 29.473 1.00 94.19 177 GLU A CA 1
ATOM 1367 C C . GLU A 1 177 ? -39.262 -4.247 30.855 1.00 94.19 177 GLU A C 1
ATOM 1369 O O . GLU A 1 177 ? -38.597 -5.226 31.202 1.00 94.19 177 GLU A O 1
ATOM 1374 N N . GLU A 1 178 ? -40.146 -3.663 31.653 1.00 85.88 178 GLU A N 1
ATOM 1375 C CA . GLU A 1 178 ? -40.449 -4.177 32.981 1.00 85.88 178 GLU A CA 1
ATOM 1376 C C . GLU A 1 178 ? -40.953 -5.628 32.898 1.00 85.88 178 GLU A C 1
ATOM 1378 O O . GLU A 1 178 ? -41.859 -5.940 32.129 1.00 85.88 178 GLU A O 1
ATOM 1383 N N . GLY A 1 179 ? -40.311 -6.528 33.650 1.00 81.44 179 GLY A N 1
ATOM 1384 C CA . GLY A 1 179 ? -40.613 -7.964 33.646 1.00 81.44 179 GLY A CA 1
ATOM 1385 C C . GLY A 1 179 ? -40.061 -8.764 32.456 1.00 81.44 179 GLY A C 1
ATOM 1386 O O . GLY A 1 179 ? -40.277 -9.972 32.411 1.00 81.44 179 GLY A O 1
ATOM 1387 N N . SER A 1 180 ? -39.348 -8.145 31.507 1.00 90.50 180 SER A N 1
ATOM 1388 C CA . SER A 1 180 ? -38.756 -8.863 30.368 1.00 90.50 180 SER A CA 1
ATOM 1389 C C . SER A 1 180 ? -37.430 -9.535 30.732 1.00 90.50 180 SER A C 1
ATOM 1391 O O . SER A 1 180 ? -36.516 -8.880 31.229 1.00 90.50 180 SER A O 1
ATOM 1393 N N . GLU A 1 181 ? -37.281 -10.813 30.379 1.00 88.12 181 GLU A N 1
ATOM 1394 C CA . GLU A 1 181 ? -36.012 -11.552 30.498 1.00 88.12 181 GLU A CA 1
ATOM 1395 C C . GLU A 1 181 ? -34.980 -11.146 29.432 1.00 88.12 181 GLU A C 1
ATOM 1397 O O . GLU A 1 181 ? -33.776 -11.309 29.624 1.00 88.12 181 GLU A O 1
ATOM 1402 N N . TYR A 1 182 ? -35.433 -10.598 28.299 1.00 89.69 182 TYR A N 1
ATOM 1403 C CA . TYR A 1 182 ? -34.569 -10.224 27.179 1.00 89.69 182 TYR A CA 1
ATOM 1404 C C . TYR A 1 182 ? -34.558 -8.709 26.952 1.00 89.69 182 TYR A C 1
ATOM 1406 O O . TYR A 1 182 ? -35.598 -8.051 27.082 1.00 89.69 182 TYR A O 1
ATOM 1414 N N . PRO A 1 183 ? -33.409 -8.127 26.562 1.00 92.56 183 PRO A N 1
ATOM 1415 C CA . PRO A 1 183 ? -33.336 -6.703 26.285 1.00 92.56 183 PRO A CA 1
ATOM 1416 C C . PRO A 1 183 ? -34.129 -6.377 25.019 1.00 92.56 183 PRO A C 1
ATOM 1418 O O . PRO A 1 183 ? -33.923 -6.980 23.962 1.00 92.56 183 PRO A O 1
ATOM 1421 N N . LYS A 1 184 ? -34.994 -5.365 25.102 1.00 93.81 184 LYS A N 1
ATOM 1422 C CA . LYS A 1 184 ? -35.705 -4.831 23.937 1.00 93.81 184 LYS A CA 1
ATOM 1423 C C . LYS A 1 184 ? -34.746 -4.121 22.990 1.00 93.81 184 LYS A C 1
ATOM 1425 O O . LYS A 1 184 ? -34.865 -4.282 21.775 1.00 93.81 184 LYS A O 1
ATOM 1430 N N . TYR A 1 185 ? -33.785 -3.380 23.548 1.00 94.44 185 TYR A N 1
ATOM 1431 C CA . TYR A 1 185 ? -32.714 -2.706 22.812 1.00 94.44 185 TYR A CA 1
ATOM 1432 C C . TYR A 1 185 ? -31.352 -3.022 23.422 1.00 94.44 185 TYR A C 1
ATOM 1434 O O . TYR A 1 185 ? -31.234 -3.207 24.633 1.00 94.44 185 TYR A O 1
ATOM 1442 N N . ILE A 1 186 ? -30.313 -3.054 22.590 1.00 92.62 186 ILE A N 1
ATOM 1443 C CA . ILE A 1 186 ? -28.942 -3.334 23.030 1.00 92.62 186 ILE A CA 1
ATOM 1444 C C . ILE A 1 186 ? -28.002 -2.277 22.460 1.00 92.62 186 ILE A C 1
ATOM 1446 O O . ILE A 1 186 ? -28.002 -2.027 21.255 1.00 92.62 186 ILE A O 1
ATOM 1450 N N . ILE A 1 187 ? -27.157 -1.693 23.305 1.00 92.38 187 ILE A N 1
ATOM 1451 C CA . ILE A 1 187 ? -26.030 -0.866 22.874 1.00 92.38 187 ILE A CA 1
ATOM 1452 C C . ILE A 1 187 ? -24.770 -1.732 22.853 1.00 92.38 187 ILE A C 1
ATOM 1454 O O . ILE A 1 187 ? -24.452 -2.393 23.846 1.00 92.38 187 ILE A O 1
ATOM 1458 N N . LEU A 1 188 ? -24.057 -1.720 21.725 1.00 88.62 188 LEU A N 1
ATOM 1459 C CA . LEU A 1 188 ? -22.845 -2.513 21.515 1.00 88.62 188 LEU A CA 1
ATOM 1460 C C . LEU A 1 188 ? -21.637 -1.645 21.118 1.00 88.62 188 LEU A C 1
ATOM 1462 O O . LEU A 1 188 ? -21.808 -0.653 20.399 1.00 88.62 188 LEU A O 1
ATOM 1466 N N . PRO A 1 189 ? -20.408 -2.052 21.499 1.00 82.06 189 PRO A N 1
ATOM 1467 C CA . PRO A 1 189 ? -19.171 -1.390 21.070 1.00 82.06 189 PRO A CA 1
ATOM 1468 C C . PRO A 1 189 ? -18.951 -1.391 19.546 1.00 82.06 189 PRO A C 1
ATOM 1470 O O . PRO A 1 189 ? -18.389 -0.446 18.996 1.00 82.06 189 PRO A O 1
ATOM 1473 N N . LEU A 1 190 ? -19.407 -2.446 18.860 1.00 74.69 190 LEU A N 1
ATOM 1474 C CA . LEU A 1 190 ? -19.403 -2.600 17.400 1.00 74.69 190 LEU A CA 1
ATOM 1475 C C . LEU A 1 190 ? -20.782 -3.030 16.900 1.00 74.69 190 LEU A C 1
ATOM 1477 O O . LEU A 1 190 ? -21.569 -3.615 17.641 1.00 74.69 190 LEU A O 1
ATOM 1481 N N . GLN A 1 191 ? -21.080 -2.729 15.635 1.00 66.62 191 GLN A N 1
ATOM 1482 C CA . GLN A 1 191 ? -22.409 -2.931 15.060 1.00 66.62 191 GLN A CA 1
ATOM 1483 C C . GLN A 1 191 ? -22.880 -4.395 15.109 1.00 66.62 191 GLN A C 1
ATOM 1485 O O . GLN A 1 191 ? -22.160 -5.309 14.714 1.00 66.62 191 GLN A O 1
ATOM 1490 N N . GLY A 1 192 ? -24.146 -4.593 15.484 1.00 59.06 192 GLY A N 1
ATOM 1491 C CA . GLY A 1 192 ? -24.912 -5.813 15.214 1.00 59.06 192 GLY A CA 1
ATOM 1492 C C . GLY A 1 192 ? -25.907 -5.598 14.066 1.00 59.06 192 GLY A C 1
ATOM 1493 O O . GLY A 1 192 ? -26.376 -4.487 13.841 1.00 59.06 192 GLY A O 1
ATOM 1494 N N . ARG A 1 193 ? -26.261 -6.657 13.328 1.00 53.75 193 ARG A N 1
ATOM 1495 C CA . ARG A 1 193 ? -27.143 -6.595 12.137 1.00 53.75 193 ARG A CA 1
ATOM 1496 C C . ARG A 1 193 ? -28.648 -6.427 12.448 1.00 53.75 193 ARG A C 1
ATOM 1498 O O . ARG A 1 193 ? -29.477 -6.801 11.626 1.00 53.75 193 ARG A O 1
ATOM 1505 N N . ARG A 1 194 ? -29.033 -5.935 13.631 1.00 66.50 194 ARG A N 1
ATOM 1506 C CA . ARG A 1 194 ? -30.439 -5.904 14.088 1.00 66.50 194 ARG A CA 1
ATOM 1507 C C . ARG A 1 194 ? -30.925 -4.475 14.320 1.00 66.50 194 ARG A C 1
ATOM 1509 O O . ARG A 1 194 ? -30.165 -3.641 14.793 1.00 66.50 194 ARG A O 1
ATOM 1516 N N . VAL A 1 195 ? -32.206 -4.227 14.036 1.00 66.94 195 VAL A N 1
ATOM 1517 C CA . VAL A 1 195 ? -32.854 -2.901 14.137 1.00 66.94 195 VAL A CA 1
ATOM 1518 C C . VAL A 1 195 ? -32.807 -2.338 15.564 1.00 66.94 195 VAL A C 1
ATOM 1520 O O . VAL A 1 195 ? -32.654 -1.138 15.749 1.00 66.94 195 VAL A O 1
ATOM 1523 N N . ASN A 1 196 ? -32.831 -3.211 16.573 1.00 85.00 196 ASN A N 1
ATOM 1524 C CA . ASN A 1 196 ? -32.812 -2.812 17.982 1.00 85.00 196 ASN A CA 1
ATOM 1525 C C . ASN A 1 196 ? -31.389 -2.684 18.562 1.00 85.00 196 ASN A C 1
ATOM 1527 O O . ASN A 1 196 ? -31.221 -2.616 19.781 1.00 85.00 196 ASN A O 1
ATOM 1531 N N . VAL A 1 197 ? -30.356 -2.707 17.711 1.00 87.62 197 VAL A N 1
ATOM 1532 C CA . VAL A 1 197 ? -28.959 -2.572 18.132 1.00 87.62 197 VAL A CA 1
ATOM 1533 C C . VAL A 1 197 ? -28.455 -1.168 17.835 1.00 87.62 197 VAL A C 1
ATOM 1535 O O . VAL A 1 197 ? -28.425 -0.722 16.689 1.00 87.62 197 VAL A O 1
ATOM 1538 N N . ILE A 1 198 ? -27.983 -0.491 18.876 1.00 91.25 198 ILE A N 1
ATOM 1539 C CA . ILE A 1 198 ? -27.385 0.837 18.796 1.00 91.25 198 ILE A CA 1
ATOM 1540 C C . ILE A 1 198 ? -25.867 0.673 18.895 1.00 91.25 198 ILE A C 1
ATOM 1542 O O . ILE A 1 198 ? -25.329 0.296 19.931 1.00 91.25 198 ILE A O 1
ATOM 1546 N N . GLN A 1 199 ? -25.148 0.949 17.810 1.00 90.00 199 GLN A N 1
ATOM 1547 C CA . GLN A 1 199 ? -23.683 0.963 17.845 1.00 90.00 199 GLN A CA 1
ATOM 1548 C C . GLN A 1 199 ? -23.183 2.213 18.583 1.00 90.00 199 GLN A C 1
ATOM 1550 O O . GLN A 1 199 ? -23.693 3.308 18.329 1.00 90.00 199 GLN A O 1
ATOM 1555 N N . ALA A 1 200 ? -22.158 2.082 19.423 1.00 93.12 200 ALA A N 1
ATOM 1556 C CA . ALA A 1 200 ? -21.464 3.236 19.988 1.00 93.12 200 ALA A CA 1
ATOM 1557 C C . ALA A 1 200 ? -20.780 4.079 18.898 1.00 93.12 200 ALA A C 1
ATOM 1559 O O . ALA A 1 200 ? -20.250 3.543 17.926 1.00 93.12 200 ALA A O 1
ATOM 1560 N N . ASP A 1 201 ? -20.800 5.403 19.033 1.00 92.69 201 ASP A N 1
ATOM 1561 C CA . ASP A 1 201 ? -20.141 6.293 18.067 1.00 92.69 201 ASP A CA 1
ATOM 1562 C C . ASP A 1 201 ? -18.627 6.347 18.305 1.00 92.69 201 ASP A C 1
ATOM 1564 O O . ASP A 1 201 ? -17.855 6.453 17.352 1.00 92.69 201 ASP A O 1
ATOM 1568 N N . TYR A 1 202 ? -18.216 6.204 19.567 1.00 94.38 202 TYR A N 1
ATOM 1569 C CA . TYR A 1 202 ? -16.830 5.991 19.961 1.00 94.38 202 TYR A CA 1
ATOM 1570 C C . TYR A 1 202 ? -16.720 4.897 21.023 1.00 94.38 202 TYR A C 1
ATOM 1572 O O . TYR A 1 202 ? -17.549 4.825 21.934 1.00 94.38 202 TYR A O 1
ATOM 1580 N N . THR A 1 203 ? -15.672 4.087 20.912 1.00 94.50 203 THR A N 1
ATOM 1581 C CA . THR A 1 203 ? -15.321 3.042 21.875 1.00 94.50 203 THR A CA 1
ATOM 1582 C C . THR A 1 203 ? -13.845 3.167 22.229 1.00 94.50 203 THR A C 1
ATOM 1584 O O . THR A 1 203 ? -13.012 3.202 21.331 1.00 94.50 203 THR A O 1
ATOM 1587 N N . TYR A 1 204 ? -13.517 3.163 23.516 1.00 94.94 204 TYR A N 1
ATOM 1588 C CA . TYR A 1 204 ? -12.162 3.030 24.046 1.00 94.94 204 TYR A CA 1
ATOM 1589 C C . TYR A 1 204 ? -12.055 1.709 24.795 1.00 94.94 204 TYR A C 1
ATOM 1591 O O . TYR A 1 204 ? -12.914 1.417 25.629 1.00 94.94 204 TYR A O 1
ATOM 1599 N N . ILE A 1 205 ? -11.013 0.926 24.531 1.00 93.25 205 ILE A N 1
ATOM 1600 C CA . ILE A 1 205 ? -10.723 -0.310 25.259 1.00 93.25 205 ILE A CA 1
ATOM 1601 C C . ILE A 1 205 ? -9.223 -0.397 25.527 1.00 93.25 205 ILE A C 1
ATOM 1603 O O . ILE A 1 205 ? -8.401 -0.257 24.621 1.00 93.25 205 ILE A O 1
ATOM 1607 N N . ASN A 1 206 ? -8.876 -0.705 26.769 1.00 92.19 206 ASN A N 1
ATOM 1608 C CA . ASN A 1 206 ? -7.579 -1.252 27.143 1.00 92.19 206 ASN A CA 1
ATOM 1609 C C . ASN A 1 206 ? -7.798 -2.470 28.066 1.00 92.19 206 ASN A C 1
ATOM 1611 O O . ASN A 1 206 ? -8.903 -3.003 28.161 1.00 92.19 206 ASN A O 1
ATOM 1615 N N . GLU A 1 207 ? -6.753 -2.937 28.744 1.00 88.38 207 GLU A N 1
ATOM 1616 C CA . GLU A 1 207 ? -6.836 -4.121 29.612 1.00 88.38 207 GLU A CA 1
ATOM 1617 C C . GLU A 1 207 ? -7.706 -3.939 30.865 1.00 88.38 207 GLU A C 1
ATOM 1619 O O . GLU A 1 207 ? -8.187 -4.922 31.429 1.00 88.38 207 GLU A O 1
ATOM 1624 N N . THR A 1 208 ? -7.903 -2.697 31.309 1.00 90.88 208 THR A N 1
ATOM 1625 C CA . THR A 1 208 ? -8.523 -2.354 32.596 1.00 90.88 208 THR A CA 1
ATOM 1626 C C . THR A 1 208 ? -9.762 -1.477 32.468 1.00 90.88 208 THR A C 1
ATOM 1628 O O . THR A 1 208 ? -10.434 -1.237 33.467 1.00 90.88 208 THR A O 1
ATOM 1631 N N . LEU A 1 209 ? -10.074 -0.972 31.276 1.00 93.56 209 LEU A N 1
ATOM 1632 C CA . LEU A 1 209 ? -11.118 0.016 31.058 1.00 93.56 209 LEU A CA 1
ATOM 1633 C C . LEU A 1 209 ? -11.744 -0.155 29.676 1.00 93.56 209 LEU A C 1
ATOM 1635 O O . LEU A 1 209 ? -11.053 -0.149 28.657 1.00 93.56 209 LEU A O 1
ATOM 1639 N N . THR A 1 210 ? -13.074 -0.194 29.651 1.00 94.19 210 THR A N 1
ATOM 1640 C CA . THR A 1 210 ? -13.876 0.004 28.445 1.00 94.19 210 THR A CA 1
ATOM 1641 C C . THR A 1 210 ? -14.764 1.229 28.620 1.00 94.19 210 THR A C 1
ATOM 1643 O O . THR A 1 210 ? -15.449 1.342 29.635 1.00 94.19 210 THR A O 1
ATOM 1646 N N . VAL A 1 211 ? -14.797 2.126 27.634 1.00 95.56 211 VAL A N 1
ATOM 1647 C CA . VAL A 1 211 ? -15.696 3.291 27.603 1.00 95.56 211 VAL A CA 1
ATOM 1648 C C . VAL A 1 211 ? -16.396 3.372 26.254 1.00 95.56 211 VAL A C 1
ATOM 1650 O O . VAL A 1 211 ? -15.763 3.258 25.210 1.00 95.56 211 VAL A O 1
ATOM 1653 N N . LEU A 1 212 ? -17.702 3.613 26.280 1.00 95.69 212 LEU A N 1
ATOM 1654 C CA . LEU A 1 212 ? -18.538 3.877 25.119 1.00 95.69 212 LEU A CA 1
ATOM 1655 C C . LEU A 1 212 ? -19.075 5.304 25.176 1.00 95.69 212 LEU A C 1
ATOM 1657 O O . LEU A 1 212 ? -19.503 5.781 26.228 1.00 95.69 212 LEU A O 1
ATOM 1661 N N . MET A 1 213 ? -19.116 5.958 24.020 1.00 95.88 213 MET A N 1
ATOM 1662 C CA . MET A 1 213 ? -19.804 7.231 23.834 1.00 95.88 213 MET A CA 1
ATOM 1663 C C . MET A 1 213 ? -20.823 7.102 22.710 1.00 95.88 213 MET A C 1
ATOM 1665 O O . MET A 1 213 ? -20.499 6.670 21.601 1.00 95.88 213 MET A O 1
ATOM 1669 N N . ILE A 1 214 ? -22.060 7.496 22.993 1.00 95.44 214 ILE A N 1
ATOM 1670 C CA . ILE A 1 214 ? -23.186 7.375 22.069 1.00 95.44 214 ILE A CA 1
ATOM 1671 C C . ILE A 1 214 ? -23.915 8.709 22.006 1.00 95.44 214 ILE A C 1
ATOM 1673 O O . ILE A 1 214 ? -24.296 9.256 23.037 1.00 95.44 214 ILE A O 1
ATOM 1677 N N . ASN A 1 215 ? -24.150 9.241 20.812 1.00 95.00 215 ASN A N 1
ATOM 1678 C CA . ASN A 1 215 ? -24.978 10.426 20.639 1.00 95.00 215 ASN A CA 1
ATOM 1679 C C . ASN A 1 215 ? -26.410 10.122 21.086 1.00 95.00 215 ASN A C 1
ATOM 1681 O O . ASN A 1 215 ? -27.047 9.183 20.608 1.00 95.00 215 ASN A O 1
ATOM 1685 N N . VAL A 1 216 ? -26.945 10.951 21.979 1.00 94.94 216 VAL A N 1
ATOM 1686 C CA . VAL A 1 216 ? -28.285 10.764 22.548 1.00 94.94 216 VAL A CA 1
ATOM 1687 C C . VAL A 1 216 ? -29.365 10.820 21.464 1.00 94.94 216 VAL A C 1
ATOM 1689 O O . VAL A 1 216 ? -30.329 10.063 21.527 1.00 94.94 216 VAL A O 1
ATOM 1692 N N . SER A 1 217 ? -29.171 11.621 20.412 1.00 93.38 217 SER A N 1
ATOM 1693 C CA . SER A 1 217 ? -30.065 11.653 19.244 1.00 93.38 217 SER A CA 1
ATOM 1694 C C . SER A 1 217 ? -30.214 10.285 18.570 1.00 93.38 217 SER A C 1
ATOM 1696 O O . SER A 1 217 ? -31.311 9.915 18.162 1.00 93.38 217 SER A O 1
ATOM 1698 N N . LYS A 1 218 ? -29.138 9.492 18.508 1.00 91.56 218 LYS A N 1
ATOM 1699 C CA . LYS A 1 218 ? -29.158 8.129 17.963 1.00 91.56 218 LYS A CA 1
ATOM 1700 C C . LYS A 1 218 ? -30.014 7.198 18.817 1.00 91.56 218 LYS A C 1
ATOM 1702 O O . LYS A 1 218 ? -30.751 6.386 18.275 1.00 91.56 218 LYS A O 1
ATOM 1707 N N . ILE A 1 219 ? -29.936 7.347 20.139 1.00 92.94 219 ILE A N 1
ATOM 1708 C CA . ILE A 1 219 ? -30.738 6.577 21.096 1.00 92.94 219 ILE A CA 1
ATOM 1709 C C . ILE A 1 219 ? -32.217 6.958 20.965 1.00 92.94 219 ILE A C 1
ATOM 1711 O O . ILE A 1 219 ? -33.064 6.081 20.815 1.00 92.94 219 ILE A O 1
ATOM 1715 N N . ILE A 1 220 ? -32.523 8.259 20.946 1.00 93.19 220 ILE A N 1
ATOM 1716 C CA . ILE A 1 220 ? -33.889 8.794 20.813 1.00 93.19 220 ILE A CA 1
ATOM 1717 C C . ILE A 1 220 ? -34.576 8.299 19.537 1.00 93.19 220 ILE A C 1
ATOM 1719 O O . ILE A 1 220 ? -35.766 8.000 19.570 1.00 93.19 220 ILE A O 1
ATOM 1723 N N . ASN A 1 221 ? -33.835 8.213 18.429 1.00 90.75 221 ASN A N 1
ATOM 1724 C CA . ASN A 1 221 ? -34.378 7.798 17.135 1.00 90.75 221 ASN A CA 1
ATOM 1725 C C . ASN A 1 221 ? -34.692 6.296 17.049 1.00 90.75 221 ASN A C 1
ATOM 1727 O O . ASN A 1 221 ? -35.388 5.885 16.126 1.00 90.75 221 ASN A O 1
ATOM 1731 N N . VAL A 1 222 ? -34.156 5.481 17.962 1.00 91.38 222 VAL A N 1
ATOM 1732 C CA . VAL A 1 222 ? -34.328 4.018 17.957 1.00 91.38 222 VAL A CA 1
ATOM 1733 C C . VAL A 1 222 ? -35.274 3.559 19.064 1.00 91.38 222 VAL A C 1
ATOM 1735 O O . VAL A 1 222 ? -36.043 2.624 18.863 1.00 91.38 222 VAL A O 1
ATOM 1738 N N . ILE A 1 223 ? -35.222 4.194 20.236 1.00 93.00 223 ILE A N 1
ATOM 1739 C CA . ILE A 1 223 ? -35.978 3.765 21.414 1.00 93.00 223 ILE A CA 1
ATOM 1740 C C . ILE A 1 223 ? -37.335 4.463 21.473 1.00 93.00 223 ILE A C 1
ATOM 1742 O O . ILE A 1 223 ? -37.421 5.690 21.495 1.00 93.00 223 ILE A O 1
ATOM 1746 N N . ASN A 1 224 ? -38.398 3.667 21.569 1.00 93.50 224 ASN A N 1
ATOM 1747 C CA . ASN A 1 224 ? -39.759 4.166 21.766 1.00 93.50 224 ASN A CA 1
ATOM 1748 C C . ASN A 1 224 ? -39.959 4.782 23.157 1.00 93.50 224 ASN A C 1
ATOM 1750 O O . ASN A 1 224 ? -39.296 4.391 24.120 1.00 93.50 224 ASN A O 1
ATOM 1754 N N . ASP A 1 225 ? -40.916 5.706 23.264 1.00 95.31 225 ASP A N 1
ATOM 1755 C CA . ASP A 1 225 ? -41.328 6.286 24.547 1.00 95.31 225 ASP A CA 1
ATOM 1756 C C . ASP A 1 225 ? -41.744 5.189 25.531 1.00 95.31 225 ASP A C 1
ATOM 1758 O O . ASP A 1 225 ? -42.414 4.227 25.153 1.00 95.31 225 ASP A O 1
ATOM 1762 N N . GLY A 1 226 ? -41.318 5.320 26.785 1.00 95.12 226 GLY A N 1
ATOM 1763 C CA . GLY A 1 226 ? -41.584 4.327 27.820 1.00 95.12 226 GLY A CA 1
ATOM 1764 C C . GLY A 1 226 ? -40.597 4.372 28.981 1.00 95.12 226 GLY A C 1
ATOM 1765 O O . GLY A 1 226 ? -39.602 5.106 28.954 1.00 95.12 226 GLY A O 1
ATOM 1766 N N . ASN A 1 227 ? -40.898 3.559 29.992 1.00 95.81 227 ASN A N 1
ATOM 1767 C CA . ASN A 1 227 ? -40.039 3.291 31.140 1.00 95.81 227 ASN A CA 1
ATOM 1768 C C . ASN A 1 227 ? -39.377 1.926 30.961 1.00 95.81 227 ASN A C 1
ATOM 1770 O O . ASN A 1 227 ? -40.029 0.961 30.565 1.00 95.81 227 ASN A O 1
ATOM 1774 N N . TYR A 1 228 ? -38.088 1.859 31.256 1.00 97.25 228 TYR A N 1
ATOM 1775 C CA . TYR A 1 228 ? -37.246 0.697 31.037 1.00 97.25 228 TYR A CA 1
ATOM 1776 C C . TYR A 1 228 ? -36.254 0.537 32.190 1.00 97.25 228 TYR A C 1
ATOM 1778 O O . TYR A 1 228 ? -35.937 1.489 32.908 1.00 97.25 228 TYR A O 1
ATOM 1786 N N . LYS A 1 229 ? -35.692 -0.664 32.310 1.00 96.88 229 LYS A N 1
ATOM 1787 C CA . LYS A 1 229 ? -34.484 -0.918 33.099 1.00 96.88 229 LYS A CA 1
ATOM 1788 C C . LYS A 1 229 ? -33.275 -0.955 32.177 1.00 96.88 229 LYS A C 1
ATOM 1790 O O . LYS A 1 229 ? -33.299 -1.621 31.145 1.00 96.88 229 LYS A O 1
ATOM 1795 N N . LEU A 1 230 ? -32.214 -0.246 32.537 1.00 96.81 230 LEU A N 1
ATOM 1796 C CA . LEU A 1 230 ? -30.928 -0.300 31.852 1.00 96.81 230 LEU A CA 1
ATOM 1797 C C . LEU A 1 230 ? -29.959 -1.128 32.686 1.00 96.81 230 LEU A C 1
ATOM 1799 O O . LEU A 1 230 ? -29.769 -0.845 33.866 1.00 96.81 230 LEU A O 1
ATOM 1803 N N . ILE A 1 231 ? -29.329 -2.117 32.058 1.00 96.44 231 ILE A N 1
ATOM 1804 C CA . ILE A 1 231 ? -28.344 -2.992 32.698 1.00 96.44 231 ILE A CA 1
ATOM 1805 C C . ILE A 1 231 ? -27.054 -2.965 31.882 1.00 96.44 231 ILE A C 1
ATOM 1807 O O . ILE A 1 231 ? -27.066 -3.212 30.671 1.00 96.44 231 ILE A O 1
ATOM 1811 N N . ILE A 1 232 ? -25.935 -2.674 32.541 1.00 95.81 232 ILE A N 1
ATOM 1812 C CA . ILE A 1 232 ? -24.594 -2.791 31.965 1.00 95.81 232 ILE A CA 1
ATOM 1813 C C . ILE A 1 232 ? -24.042 -4.169 32.310 1.00 95.81 232 ILE A C 1
ATOM 1815 O O . ILE A 1 232 ? -23.912 -4.522 33.481 1.00 95.81 232 ILE A O 1
ATOM 1819 N N . TRP A 1 233 ? -23.664 -4.908 31.272 1.00 93.69 233 TRP A N 1
ATOM 1820 C CA . TRP A 1 233 ? -23.108 -6.248 31.379 1.00 93.69 233 TRP A CA 1
ATOM 1821 C C . TRP A 1 233 ? -21.601 -6.225 31.159 1.00 93.69 233 TRP A C 1
ATOM 1823 O O . TRP A 1 233 ? -21.114 -5.642 30.183 1.00 93.69 233 TRP A O 1
ATOM 1833 N N . SER A 1 234 ? -20.863 -6.899 32.035 1.00 92.25 234 SER A N 1
ATOM 1834 C CA . SER A 1 234 ? -19.415 -7.066 31.943 1.00 92.25 234 SER A CA 1
ATOM 1835 C C . SER A 1 234 ? -19.023 -8.525 31.746 1.00 92.25 234 SER A C 1
ATOM 1837 O O . SER A 1 234 ? -19.576 -9.400 32.393 1.00 92.25 234 SER A O 1
ATOM 1839 N N . GLY A 1 235 ? -18.033 -8.797 30.895 1.00 86.25 235 GLY A N 1
ATOM 1840 C CA . GLY A 1 235 ? -17.461 -10.137 30.737 1.00 86.25 235 GLY A CA 1
ATOM 1841 C C . GLY A 1 235 ? -17.687 -10.781 29.378 1.00 86.25 235 GLY A C 1
ATOM 1842 O O . GLY A 1 235 ? -17.701 -10.107 28.345 1.00 86.25 235 GLY A O 1
ATOM 1843 N N . TYR A 1 236 ? -17.755 -12.109 29.381 1.00 80.25 236 TYR A N 1
ATOM 1844 C CA . TYR A 1 236 ? -17.776 -12.936 28.177 1.00 80.25 236 TYR A CA 1
ATOM 1845 C C . TYR A 1 236 ? -19.205 -13.370 27.861 1.00 80.25 236 TYR A C 1
ATOM 1847 O O . TYR A 1 236 ? -20.068 -13.399 28.734 1.00 80.25 236 TYR A O 1
ATOM 1855 N N . ARG A 1 237 ? -19.460 -13.715 26.596 1.00 74.00 237 ARG A N 1
ATOM 1856 C CA . ARG A 1 237 ? -20.808 -13.997 26.078 1.00 74.00 237 ARG A CA 1
ATOM 1857 C C . ARG A 1 237 ? -21.590 -15.031 26.898 1.00 74.00 237 ARG A C 1
ATOM 1859 O O . ARG A 1 237 ? -22.805 -14.916 26.986 1.00 74.00 237 ARG A O 1
ATOM 1866 N N . TRP A 1 238 ? -20.909 -16.030 27.452 1.00 75.38 238 TRP A N 1
ATOM 1867 C CA . TRP A 1 238 ? -21.533 -17.142 28.173 1.00 75.38 238 TRP A CA 1
ATOM 1868 C C . TRP A 1 238 ? -21.509 -16.979 29.696 1.00 75.38 238 TRP A C 1
ATOM 1870 O O . TRP A 1 238 ? -22.100 -17.789 30.399 1.00 75.38 238 TRP A O 1
ATOM 1880 N N . ASN A 1 239 ? -20.846 -15.938 30.203 1.00 83.25 239 ASN A N 1
ATOM 1881 C CA . ASN A 1 239 ? -20.758 -15.645 31.630 1.00 83.25 239 ASN A CA 1
ATOM 1882 C C . ASN A 1 239 ? -20.671 -14.124 31.883 1.00 83.25 239 ASN A C 1
ATOM 1884 O O . ASN A 1 239 ? -19.637 -13.633 32.358 1.00 83.25 239 ASN A O 1
ATOM 1888 N N . PRO A 1 240 ? -21.693 -13.346 31.476 1.00 87.31 240 PRO A N 1
ATOM 1889 C CA . PRO A 1 240 ? -21.720 -11.919 31.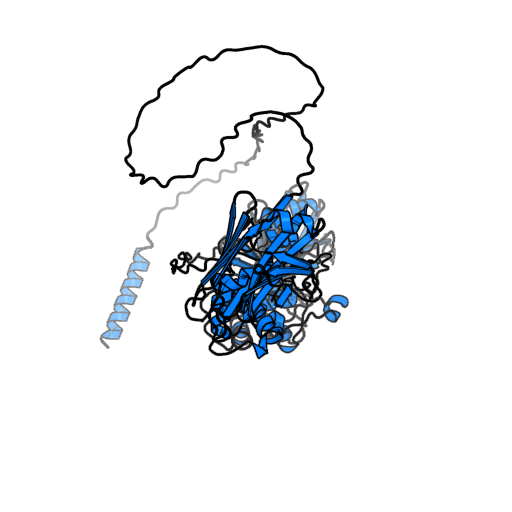739 1.00 87.31 240 PRO A CA 1
ATOM 1890 C C . PRO A 1 240 ? -22.155 -11.650 33.190 1.00 87.31 240 PRO A C 1
ATOM 1892 O O . PRO A 1 240 ? -22.965 -12.377 33.753 1.00 87.31 240 PRO A O 1
ATOM 1895 N N . ARG A 1 241 ? -21.623 -10.581 33.778 1.00 92.44 241 ARG A N 1
ATOM 1896 C CA . ARG A 1 241 ? -21.924 -10.085 35.126 1.00 92.44 241 ARG A CA 1
ATOM 1897 C C . ARG A 1 241 ? -22.691 -8.782 35.049 1.00 92.44 241 ARG A C 1
ATOM 1899 O O . ARG A 1 241 ? -22.352 -7.921 34.227 1.00 92.44 241 ARG A O 1
ATOM 1906 N N . GLU A 1 242 ? -23.669 -8.610 35.922 1.00 94.50 242 GLU A N 1
ATOM 1907 C CA . GLU A 1 242 ? -24.416 -7.361 36.037 1.00 94.50 242 GLU A CA 1
ATOM 1908 C C . GLU A 1 242 ? -23.598 -6.387 36.881 1.00 94.50 242 GLU A C 1
ATOM 1910 O O . GLU A 1 242 ? -23.391 -6.605 38.069 1.00 94.50 242 GLU A O 1
ATOM 1915 N N . VAL A 1 243 ? -23.084 -5.314 36.279 1.00 96.50 243 VAL A N 1
ATOM 1916 C CA . VAL A 1 243 ? -22.193 -4.381 37.003 1.00 96.50 243 VAL A CA 1
ATOM 1917 C C . VAL A 1 243 ? -22.872 -3.072 37.375 1.00 96.50 243 VAL A C 1
ATOM 1919 O O . VAL A 1 243 ? -22.445 -2.388 38.304 1.00 96.50 243 VAL A O 1
ATOM 1922 N N . LEU A 1 244 ? -23.927 -2.700 36.650 1.00 96.88 244 LEU A N 1
ATOM 1923 C CA . LEU A 1 244 ? -24.688 -1.487 36.916 1.00 96.88 244 LEU A CA 1
ATOM 1924 C C . LEU A 1 244 ? -26.123 -1.646 36.430 1.00 96.88 244 LEU A C 1
ATOM 1926 O O . LEU A 1 244 ? -26.344 -2.046 35.286 1.00 96.88 244 LEU A O 1
ATOM 1930 N N . ILE A 1 245 ? -27.070 -1.243 37.272 1.00 96.75 245 ILE A N 1
ATOM 1931 C CA . ILE A 1 245 ? -28.497 -1.168 36.957 1.00 96.75 245 ILE A CA 1
ATOM 1932 C C . ILE A 1 245 ? -28.963 0.278 37.143 1.00 96.75 245 ILE A C 1
ATOM 1934 O O . ILE A 1 245 ? -28.533 0.964 38.069 1.00 96.75 245 ILE A O 1
ATOM 1938 N N . ALA A 1 246 ? -29.827 0.762 36.256 1.00 96.88 246 ALA A N 1
ATOM 1939 C CA . ALA A 1 246 ? -30.441 2.080 36.364 1.00 96.88 246 ALA A CA 1
ATOM 1940 C C . ALA A 1 246 ? -31.866 2.084 35.800 1.00 96.88 246 ALA A C 1
ATOM 1942 O O . ALA A 1 246 ? -32.204 1.293 34.915 1.00 96.88 246 ALA A O 1
ATOM 1943 N N . ASP A 1 247 ? -32.682 3.025 36.264 1.00 96.62 247 ASP A N 1
ATOM 1944 C CA . ASP A 1 247 ? -33.949 3.349 35.616 1.00 96.62 247 ASP A CA 1
ATOM 1945 C C . ASP A 1 247 ? -33.675 4.192 34.375 1.00 96.62 247 ASP A C 1
ATOM 1947 O O . ASP A 1 247 ? -32.923 5.167 34.431 1.00 96.62 247 ASP A O 1
ATOM 1951 N N . PHE A 1 248 ? -34.289 3.818 33.255 1.00 96.62 248 PHE A N 1
ATOM 1952 C CA . PHE A 1 248 ? -34.156 4.503 31.977 1.00 96.62 248 PHE A CA 1
ATOM 1953 C C . PHE A 1 248 ? -35.540 4.866 31.447 1.00 96.62 248 PHE A C 1
ATOM 1955 O O . PHE A 1 248 ? -36.353 3.995 31.156 1.00 96.62 248 PHE A O 1
ATOM 1962 N N . MET A 1 249 ? -35.810 6.154 31.271 1.00 96.00 249 MET A N 1
ATOM 1963 C CA . MET A 1 249 ? -37.066 6.630 30.693 1.00 96.00 249 MET A CA 1
ATOM 1964 C C . MET A 1 249 ? -36.784 7.424 29.426 1.00 96.00 249 MET A C 1
ATOM 1966 O O . MET A 1 249 ? -35.960 8.340 29.425 1.00 96.00 249 MET A O 1
ATOM 1970 N N . LYS A 1 250 ? -37.513 7.115 28.354 1.00 94.44 250 LYS A N 1
ATOM 1971 C CA . LYS A 1 250 ? -37.527 7.911 27.124 1.00 94.44 250 LYS A CA 1
ATOM 1972 C C . LYS A 1 250 ? -38.887 8.586 27.007 1.00 94.44 250 LYS A C 1
ATOM 1974 O O . LYS A 1 250 ? -39.912 7.910 27.016 1.00 94.44 250 LYS A O 1
ATOM 1979 N N . LYS A 1 251 ? -38.896 9.917 26.902 1.00 93.44 251 LYS A N 1
ATOM 1980 C CA . LYS A 1 251 ? -40.111 10.721 26.714 1.00 93.44 251 LYS A CA 1
ATOM 1981 C C . LYS A 1 251 ? -39.858 11.781 25.650 1.00 93.44 251 LYS A C 1
ATOM 1983 O O . LYS A 1 251 ? -38.997 12.644 25.833 1.00 93.44 251 LYS A O 1
ATOM 1988 N N . ASN A 1 252 ? -40.604 11.736 24.550 1.00 89.69 252 ASN A N 1
ATOM 1989 C CA . ASN A 1 252 ? -40.412 12.592 23.381 1.00 89.69 252 ASN A CA 1
ATOM 1990 C C . ASN A 1 252 ? -38.955 12.550 22.871 1.00 89.69 252 ASN A C 1
ATOM 1992 O O . ASN A 1 252 ? -38.478 11.511 22.414 1.00 89.69 252 ASN A O 1
ATOM 1996 N N . SER A 1 253 ? -38.238 13.674 22.953 1.00 89.75 253 SER A N 1
ATOM 1997 C CA . SER A 1 253 ? -36.842 13.831 22.525 1.00 89.75 253 SER A CA 1
ATOM 1998 C C . SER A 1 253 ? -35.866 13.916 23.702 1.00 89.75 253 SER A C 1
ATOM 2000 O O . SER A 1 253 ? -34.775 14.462 23.555 1.00 89.75 253 SER A O 1
ATOM 2002 N N . THR A 1 254 ? -36.245 13.388 24.867 1.00 91.56 254 THR A N 1
ATOM 2003 C CA . THR A 1 254 ? -35.415 13.415 26.075 1.00 91.56 254 THR A CA 1
ATOM 2004 C C . THR A 1 254 ? -35.298 12.017 26.672 1.00 91.56 254 THR A C 1
ATOM 2006 O O . THR A 1 254 ? -36.269 11.258 26.714 1.00 91.56 254 THR A O 1
ATOM 2009 N N . ILE A 1 255 ? -34.098 11.688 27.148 1.00 95.00 255 ILE A N 1
ATOM 2010 C CA . ILE A 1 255 ? -33.831 10.489 27.944 1.00 95.00 255 ILE A CA 1
ATOM 2011 C C . ILE A 1 255 ? -33.511 10.898 29.382 1.00 95.00 255 ILE A C 1
ATOM 2013 O O . ILE A 1 255 ? -32.850 11.912 29.613 1.00 95.00 255 ILE A O 1
ATOM 2017 N N . TYR A 1 256 ? -33.965 10.099 30.337 1.00 94.75 256 TYR A N 1
ATOM 2018 C CA . TYR A 1 256 ? -33.722 10.276 31.763 1.00 94.75 256 TYR A CA 1
ATOM 2019 C C . TYR A 1 256 ? -33.112 8.993 32.313 1.00 94.75 256 TYR A C 1
ATOM 2021 O O . TYR A 1 256 ? -33.573 7.901 31.981 1.00 94.75 256 TYR A O 1
ATOM 2029 N N . ILE A 1 257 ? -32.071 9.140 33.133 1.00 95.50 257 ILE A N 1
ATOM 2030 C CA . ILE A 1 257 ? -31.402 8.033 33.817 1.00 95.50 257 ILE A CA 1
ATOM 2031 C C . ILE A 1 257 ? -31.367 8.366 35.303 1.00 95.50 257 ILE A C 1
ATOM 2033 O O . ILE A 1 257 ? -30.880 9.432 35.683 1.00 95.50 257 ILE A O 1
ATOM 2037 N N . SER A 1 258 ? -31.893 7.474 36.131 1.00 95.00 258 SER A N 1
ATOM 2038 C CA . SER A 1 258 ? -32.006 7.663 37.580 1.00 95.00 258 SER A CA 1
ATOM 2039 C C . SER A 1 258 ? -31.789 6.349 38.326 1.00 95.00 258 SER A C 1
ATOM 2041 O O . SER A 1 258 ? -31.674 5.294 37.707 1.00 95.00 258 SER A O 1
ATOM 2043 N N . ASN A 1 259 ? -31.716 6.414 39.659 1.00 94.81 259 ASN A N 1
ATOM 2044 C CA . ASN A 1 259 ? -31.611 5.238 40.533 1.00 94.81 259 ASN A CA 1
ATOM 2045 C C . ASN A 1 259 ? -30.469 4.284 40.135 1.00 94.81 259 ASN A C 1
ATOM 2047 O O . ASN A 1 259 ? -30.642 3.071 40.070 1.00 94.81 259 ASN A O 1
ATOM 2051 N N . ILE A 1 260 ? -29.298 4.857 39.840 1.00 95.44 260 ILE A N 1
ATOM 2052 C CA . ILE A 1 260 ? -28.104 4.109 39.441 1.00 95.44 260 ILE A CA 1
ATOM 2053 C C . ILE A 1 260 ? -27.588 3.305 40.640 1.00 95.44 260 ILE A C 1
ATOM 2055 O O . ILE A 1 260 ? -27.232 3.883 41.668 1.00 95.44 260 ILE A O 1
ATOM 2059 N N . LYS A 1 261 ? -27.493 1.985 40.479 1.00 94.94 261 LYS A N 1
ATOM 2060 C CA . LYS A 1 261 ? -26.956 1.045 41.464 1.00 94.94 261 LYS A CA 1
ATOM 2061 C C . LYS A 1 261 ? -25.792 0.261 40.863 1.00 94.94 261 LYS A C 1
ATOM 2063 O O . LYS A 1 261 ? -25.884 -0.236 39.744 1.00 94.94 261 LYS A O 1
ATOM 2068 N N . LEU A 1 262 ? -24.695 0.179 41.612 1.00 93.38 262 LEU A N 1
ATOM 2069 C CA . LEU A 1 262 ? -23.556 -0.686 41.306 1.00 93.38 262 LEU A CA 1
ATOM 2070 C C . LEU A 1 262 ? -23.786 -2.059 41.940 1.00 93.38 262 LEU A C 1
ATOM 2072 O O . LEU A 1 262 ? -24.185 -2.121 43.103 1.00 93.38 262 LEU A O 1
ATOM 2076 N N . GLU A 1 263 ? -23.524 -3.121 41.186 1.00 92.44 263 GLU A N 1
ATOM 2077 C CA . GLU A 1 263 ? -23.791 -4.506 41.596 1.00 92.44 263 GLU A CA 1
ATOM 2078 C C . GLU A 1 263 ? -22.473 -5.291 41.706 1.00 92.44 263 GLU A C 1
ATOM 2080 O O . GLU A 1 263 ? -21.749 -5.172 42.700 1.00 92.44 263 GLU A O 1
ATOM 2085 N N . GLU A 1 264 ? -22.126 -6.082 40.689 1.00 92.62 264 GLU A N 1
ATOM 2086 C CA . GLU A 1 264 ? -20.940 -6.929 40.694 1.00 92.62 264 GLU A CA 1
ATOM 2087 C C . GLU A 1 264 ? -19.670 -6.199 40.242 1.00 92.62 264 GLU A C 1
ATOM 2089 O O . GLU A 1 264 ? -19.688 -5.218 39.496 1.00 92.62 264 GLU A O 1
ATOM 2094 N N . LYS A 1 265 ? -18.511 -6.751 40.623 1.00 93.19 265 LYS A N 1
ATOM 2095 C CA . LYS A 1 265 ? -17.238 -6.318 40.041 1.00 93.19 265 LYS A CA 1
ATOM 2096 C C . LYS A 1 265 ? -17.136 -6.770 38.574 1.00 93.19 265 LYS A C 1
ATOM 2098 O O . LYS A 1 265 ? -17.380 -7.951 38.294 1.00 93.19 265 LYS A O 1
ATOM 2103 N N . PRO A 1 266 ? -16.670 -5.889 37.670 1.00 92.75 266 PRO A N 1
ATOM 2104 C CA . PRO A 1 266 ? -16.430 -6.228 36.278 1.00 92.75 266 PRO A CA 1
ATOM 2105 C C . PRO A 1 266 ? -15.476 -7.404 36.102 1.00 92.75 266 PRO A C 1
ATOM 2107 O O . PRO A 1 266 ? -14.575 -7.639 36.910 1.00 92.75 266 PRO A O 1
ATOM 2110 N N . ALA A 1 267 ? -15.659 -8.125 35.003 1.00 89.31 267 ALA A N 1
ATOM 2111 C CA . ALA A 1 267 ? -14.707 -9.120 34.551 1.00 89.31 267 ALA A CA 1
ATOM 2112 C C . ALA A 1 267 ? -13.497 -8.441 33.889 1.00 89.31 267 ALA A C 1
ATOM 2114 O O . ALA A 1 267 ? -13.643 -7.498 33.107 1.00 89.31 267 ALA A O 1
ATOM 2115 N N . ASN A 1 268 ? -12.303 -8.962 34.166 1.00 86.50 268 ASN A N 1
ATOM 2116 C CA . ASN A 1 268 ? -11.060 -8.495 33.556 1.00 86.50 268 ASN A CA 1
ATOM 2117 C C . ASN A 1 268 ? -10.833 -9.132 32.180 1.00 86.50 268 ASN A C 1
ATOM 2119 O O . ASN A 1 268 ? -11.287 -10.250 31.909 1.00 86.50 268 ASN A O 1
ATOM 2123 N N . LEU A 1 269 ? -10.079 -8.435 31.326 1.00 85.00 269 LEU A N 1
ATOM 2124 C CA . LEU A 1 269 ? -9.584 -9.006 30.079 1.00 85.00 269 LEU A CA 1
ATOM 2125 C C . LEU A 1 269 ? -8.538 -10.088 30.371 1.00 85.00 269 LEU A C 1
ATOM 2127 O O . LEU A 1 269 ? -7.550 -9.835 31.058 1.00 85.00 269 LEU A O 1
ATOM 2131 N N . VAL A 1 270 ? -8.734 -11.274 29.798 1.00 80.88 270 VAL A N 1
ATOM 2132 C CA . VAL A 1 270 ? -7.777 -12.381 29.837 1.00 80.88 270 VAL A CA 1
ATOM 2133 C C . VAL A 1 270 ? -7.275 -12.621 28.416 1.00 80.88 270 VAL A C 1
ATOM 2135 O O . VAL A 1 270 ? -8.069 -12.804 27.498 1.00 80.88 270 VAL A O 1
ATOM 2138 N N . CYS A 1 271 ? -5.954 -12.592 28.233 1.00 77.88 271 CYS A N 1
ATOM 2139 C CA . CYS A 1 271 ? -5.312 -12.826 26.932 1.00 77.88 271 CYS A CA 1
ATOM 2140 C C . CYS A 1 271 ? -4.563 -14.167 26.853 1.00 77.88 271 CYS A C 1
ATOM 2142 O O . CYS A 1 271 ? -3.975 -14.472 25.817 1.00 77.88 271 CYS A O 1
ATOM 2144 N N . GLU A 1 272 ? -4.536 -14.946 27.936 1.00 63.97 272 GLU A N 1
ATOM 2145 C CA . GLU A 1 272 ? -3.926 -16.278 27.973 1.00 63.97 272 GLU A CA 1
ATOM 2146 C C . GLU A 1 272 ? -4.965 -17.331 27.556 1.00 63.97 272 GLU A C 1
ATOM 2148 O O . GLU A 1 272 ? -6.055 -17.367 28.118 1.00 63.97 272 GLU A O 1
ATOM 2153 N N . GLY A 1 273 ? -4.629 -18.184 26.576 1.00 50.75 273 GLY A N 1
ATOM 2154 C CA . GLY A 1 273 ? -5.432 -19.362 26.211 1.00 50.75 273 GLY A CA 1
ATOM 2155 C C . GLY A 1 273 ? -6.270 -19.265 24.928 1.00 50.75 273 GLY A C 1
ATOM 2156 O O . GLY A 1 273 ? -7.493 -19.191 24.981 1.00 50.75 273 GLY A O 1
ATOM 2157 N N . GLY A 1 274 ? -5.643 -19.404 23.753 1.00 45.47 274 GLY A N 1
ATOM 2158 C CA . GLY A 1 274 ? -6.408 -19.765 22.556 1.00 45.47 274 GLY A CA 1
ATOM 2159 C C . GLY A 1 274 ? -5.643 -19.729 21.241 1.00 45.47 274 GLY A C 1
ATOM 2160 O O . GLY A 1 274 ? -5.718 -18.749 20.508 1.00 45.47 274 GLY A O 1
ATOM 2161 N N . GLU A 1 275 ? -4.989 -20.837 20.894 1.00 39.84 275 GLU A N 1
ATOM 2162 C CA . GLU A 1 275 ? -4.626 -21.146 19.500 1.00 39.84 275 GLU A CA 1
ATOM 2163 C C . GLU A 1 275 ? -5.888 -21.449 18.651 1.00 39.84 275 GLU A C 1
ATOM 2165 O O . GLU A 1 275 ? -5.878 -21.301 17.430 1.00 39.84 275 GLU A O 1
ATOM 2170 N N . TYR A 1 276 ? -7.009 -21.760 19.322 1.00 41.66 276 TYR A N 1
ATOM 2171 C CA . TYR A 1 276 ? -8.364 -21.896 18.783 1.00 41.66 276 TYR A CA 1
ATOM 2172 C C . TYR A 1 276 ? -9.359 -21.277 19.773 1.00 41.66 276 TYR A C 1
ATOM 2174 O O . TYR A 1 276 ? -9.465 -21.721 20.912 1.00 41.66 276 TYR A O 1
ATOM 2182 N N . GLY A 1 277 ? -10.037 -20.204 19.368 1.00 47.06 277 GLY A N 1
ATOM 2183 C CA . GLY A 1 277 ? -10.844 -19.380 20.261 1.00 47.06 277 GLY A CA 1
ATOM 2184 C C . GLY A 1 277 ? -12.006 -20.110 20.932 1.00 47.06 277 GLY A C 1
ATOM 2185 O O . GLY A 1 277 ? -12.906 -20.592 20.253 1.00 47.06 277 GLY A O 1
ATOM 2186 N N . THR A 1 278 ? -12.049 -20.047 22.260 1.00 40.59 278 THR A N 1
ATOM 2187 C CA . THR A 1 278 ? -13.283 -20.196 23.045 1.00 40.59 278 THR A CA 1
ATOM 2188 C C . THR A 1 278 ? -13.297 -19.263 24.255 1.00 40.59 278 THR A C 1
ATOM 2190 O O . THR A 1 278 ? -13.685 -19.700 25.325 1.00 40.59 278 THR A O 1
ATOM 2193 N N . GLU A 1 279 ? -12.861 -18.004 24.082 1.00 48.78 279 GLU A N 1
ATOM 2194 C CA . GLU A 1 279 ? -13.398 -16.794 24.754 1.00 48.78 279 GLU A CA 1
ATOM 2195 C C . GLU A 1 279 ? -12.383 -15.639 24.796 1.00 48.78 279 GLU A C 1
ATOM 2197 O O . GLU A 1 279 ? -11.973 -15.170 25.851 1.00 48.78 279 GLU A O 1
ATOM 2202 N N . VAL A 1 280 ? -12.039 -15.075 23.635 1.00 50.09 280 VAL A N 1
ATOM 2203 C CA . VAL A 1 280 ? -11.748 -13.636 23.624 1.00 50.09 280 VAL A CA 1
ATOM 2204 C C . VAL A 1 280 ? -13.094 -12.941 23.422 1.00 50.09 280 VAL A C 1
ATOM 2206 O O . VAL A 1 280 ? -13.772 -13.175 22.422 1.00 50.09 280 VAL A O 1
ATOM 2209 N N . SER A 1 281 ? -13.529 -12.169 24.422 1.00 52.81 281 SER A N 1
ATOM 2210 C CA . SER A 1 281 ? -14.895 -11.637 24.619 1.00 52.81 281 SER A CA 1
ATOM 2211 C C . SER A 1 281 ? -15.505 -10.882 23.433 1.00 52.81 281 SER A C 1
ATOM 2213 O O . SER A 1 281 ? -16.722 -10.707 23.393 1.00 52.81 281 SER A O 1
ATOM 2215 N N . SER A 1 282 ? -14.701 -10.427 22.468 1.00 67.94 282 SER A N 1
ATOM 2216 C CA . SER A 1 282 ? -15.147 -9.751 21.251 1.00 67.94 282 SER A CA 1
ATOM 2217 C C . SER A 1 282 ? -14.000 -9.576 20.240 1.00 67.94 282 SER A C 1
ATOM 2219 O O . SER A 1 282 ? -12.817 -9.741 20.556 1.00 67.94 282 SER A O 1
ATOM 2221 N N . TYR A 1 283 ? -14.353 -9.153 19.022 1.00 77.12 283 TYR A N 1
ATOM 2222 C CA . TYR A 1 283 ? -13.411 -8.681 18.001 1.00 77.12 283 TYR A CA 1
ATOM 2223 C C . TYR A 1 283 ? -12.412 -7.643 18.557 1.00 77.12 283 TYR A C 1
ATOM 2225 O O . TYR A 1 283 ? -11.217 -7.752 18.307 1.00 77.12 283 TYR A O 1
ATOM 2233 N N . LEU A 1 284 ? -12.870 -6.663 19.352 1.00 83.25 284 LEU A N 1
ATOM 2234 C CA . LEU A 1 284 ? -12.015 -5.565 19.827 1.00 83.25 284 LEU A CA 1
ATOM 2235 C C . LEU A 1 284 ? -11.064 -5.982 20.946 1.00 83.25 284 LEU A C 1
ATOM 2237 O O . LEU A 1 284 ? -9.917 -5.544 20.975 1.00 83.25 284 LEU A O 1
ATOM 2241 N N . THR A 1 285 ? -11.514 -6.847 21.850 1.00 83.94 285 THR A N 1
ATOM 2242 C CA . THR A 1 285 ? -10.668 -7.329 22.948 1.00 83.94 285 THR A CA 1
ATOM 2243 C C . THR A 1 285 ? -9.544 -8.226 22.430 1.00 83.94 285 THR A C 1
ATOM 2245 O O . THR A 1 285 ? -8.428 -8.171 22.945 1.00 83.94 285 THR A O 1
ATOM 2248 N N . SER A 1 286 ? -9.783 -8.934 21.320 1.00 86.50 286 SER A N 1
ATOM 2249 C CA . SER A 1 286 ? -8.737 -9.652 20.578 1.00 86.50 286 SER A CA 1
ATOM 2250 C C . SER A 1 286 ? -7.631 -8.717 20.096 1.00 86.50 286 SER A C 1
ATOM 2252 O O . SER A 1 286 ? -6.456 -9.041 20.233 1.00 86.50 286 SER A O 1
ATOM 2254 N N . LEU A 1 287 ? -7.976 -7.521 19.610 1.00 91.69 287 LEU A N 1
ATOM 2255 C CA . LEU A 1 287 ? -6.980 -6.545 19.165 1.00 91.69 287 LEU A CA 1
ATOM 2256 C C . LEU A 1 287 ? -6.102 -6.041 20.315 1.00 91.69 287 LEU A C 1
ATOM 2258 O O . LEU A 1 287 ? -4.906 -5.874 20.103 1.00 91.69 287 LEU A O 1
ATOM 2262 N N . VAL A 1 288 ? -6.643 -5.856 21.524 1.00 92.00 288 VAL A N 1
ATOM 2263 C CA . VAL A 1 288 ? -5.832 -5.501 22.705 1.00 92.00 288 VAL A CA 1
ATOM 2264 C C . VAL A 1 288 ? -4.793 -6.593 22.973 1.00 92.00 288 VAL A C 1
ATOM 2266 O O . VAL A 1 288 ? -3.600 -6.309 23.065 1.00 92.00 288 VAL A O 1
ATOM 2269 N N . CYS A 1 289 ? -5.221 -7.857 23.009 1.00 89.62 289 CYS A N 1
ATOM 2270 C CA . CYS A 1 289 ? -4.329 -8.988 23.261 1.00 89.62 289 CYS A CA 1
ATOM 2271 C C . CYS A 1 289 ? -3.266 -9.173 22.164 1.00 89.62 289 CYS A C 1
ATOM 2273 O O . CYS A 1 289 ? -2.103 -9.441 22.463 1.00 89.62 289 CYS A O 1
ATOM 2275 N N . TYR A 1 290 ? -3.638 -8.993 20.894 1.00 92.12 290 TYR A N 1
ATOM 2276 C CA . TYR A 1 290 ? -2.751 -9.191 19.743 1.00 92.12 290 TYR A CA 1
ATOM 2277 C C . TYR A 1 290 ? -1.713 -8.075 19.541 1.00 92.12 290 TYR A C 1
ATOM 2279 O O . TYR A 1 290 ? -0.883 -8.165 18.639 1.00 92.12 290 TYR A O 1
ATOM 2287 N N . HIS A 1 291 ? -1.729 -7.039 20.379 1.00 94.75 291 HIS A N 1
ATOM 2288 C CA . HIS A 1 291 ? -0.784 -5.921 20.311 1.00 94.75 291 HIS A CA 1
ATOM 2289 C C . HIS A 1 291 ? 0.037 -5.743 21.595 1.00 94.75 291 HIS A C 1
ATOM 2291 O O . HIS A 1 291 ? 0.648 -4.692 21.808 1.00 94.75 291 HIS A O 1
ATOM 2297 N N . ARG A 1 292 ? 0.090 -6.778 22.444 1.00 92.88 292 ARG A N 1
ATOM 2298 C CA . ARG A 1 292 ? 0.970 -6.828 23.619 1.00 92.88 292 ARG A CA 1
ATOM 2299 C C . ARG A 1 292 ? 2.436 -6.995 23.227 1.00 92.88 292 ARG A C 1
ATOM 2301 O O . ARG A 1 292 ? 2.758 -7.735 22.299 1.00 92.88 292 ARG A O 1
ATOM 2308 N N . SER A 1 293 ? 3.333 -6.366 23.989 1.00 92.44 293 SER A N 1
ATOM 2309 C CA . SER A 1 293 ? 4.787 -6.397 23.750 1.00 92.44 293 SER A CA 1
ATOM 2310 C C . SER A 1 293 ? 5.360 -7.799 23.520 1.00 92.44 293 SER A C 1
ATOM 2312 O O . SER A 1 293 ? 6.133 -7.975 22.585 1.00 92.44 293 SER A O 1
ATOM 2314 N N . ASN A 1 294 ? 4.948 -8.799 24.304 1.00 90.81 294 ASN A N 1
ATOM 2315 C CA . ASN A 1 294 ? 5.436 -10.174 24.161 1.00 90.81 294 ASN A CA 1
ATOM 2316 C C . ASN A 1 294 ? 5.135 -10.770 22.773 1.00 90.81 294 ASN A C 1
ATOM 2318 O O . ASN A 1 294 ? 5.991 -11.416 22.178 1.00 90.81 294 ASN A O 1
ATOM 2322 N N . LEU A 1 295 ? 3.939 -10.532 22.228 1.00 91.69 295 LEU A N 1
ATOM 2323 C CA . LEU A 1 295 ? 3.567 -11.005 20.898 1.00 91.69 295 LEU A CA 1
ATOM 2324 C C . LEU A 1 295 ? 4.288 -10.209 19.807 1.00 91.69 295 LEU A C 1
ATOM 2326 O O . LEU A 1 295 ? 4.785 -10.785 18.839 1.00 91.69 295 LEU A O 1
ATOM 2330 N N . LEU A 1 296 ? 4.366 -8.887 19.984 1.00 94.62 296 LEU A N 1
ATOM 2331 C CA . LEU A 1 296 ? 5.045 -7.987 19.058 1.00 94.62 296 LEU A CA 1
ATOM 2332 C C . LEU A 1 296 ? 6.528 -8.356 18.897 1.00 94.62 296 LEU A C 1
ATOM 2334 O O . LEU A 1 296 ? 7.023 -8.385 17.775 1.00 94.62 296 LEU A 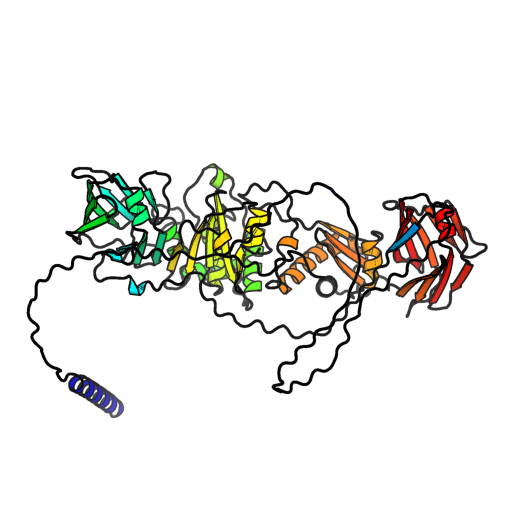O 1
ATOM 2338 N N . GLU A 1 297 ? 7.226 -8.711 19.976 1.00 93.75 297 GLU A N 1
ATOM 2339 C CA . GLU A 1 297 ? 8.620 -9.178 19.923 1.00 93.75 297 GLU A CA 1
ATOM 2340 C C . GLU A 1 297 ? 8.783 -10.437 19.057 1.00 93.75 297 GLU A C 1
ATOM 2342 O O . GLU A 1 297 ? 9.682 -10.501 18.211 1.00 93.75 297 GLU A O 1
ATOM 2347 N N . VAL A 1 298 ? 7.870 -11.407 19.183 1.00 94.88 298 VAL A N 1
ATOM 2348 C CA . VAL A 1 298 ? 7.889 -12.616 18.345 1.00 94.88 298 VAL A CA 1
ATOM 2349 C C . VAL A 1 298 ? 7.634 -12.256 16.879 1.00 94.88 298 VAL A C 1
ATOM 2351 O O . VAL A 1 298 ? 8.361 -12.716 15.997 1.00 94.88 298 VAL A O 1
ATOM 2354 N N . ILE A 1 299 ? 6.660 -11.389 16.593 1.00 95.75 299 ILE A N 1
ATOM 2355 C CA . ILE A 1 299 ? 6.360 -10.937 15.224 1.00 95.75 299 ILE A CA 1
ATOM 2356 C C . ILE A 1 299 ? 7.566 -10.218 14.604 1.00 95.75 299 ILE A C 1
ATOM 2358 O O . ILE A 1 299 ? 7.924 -10.504 13.457 1.00 95.75 299 ILE A O 1
ATOM 2362 N N . ARG A 1 300 ? 8.239 -9.345 15.366 1.00 95.50 300 ARG A N 1
ATOM 2363 C CA . ARG A 1 300 ? 9.450 -8.642 14.922 1.00 95.50 300 ARG A CA 1
ATOM 2364 C C . ARG A 1 300 ? 10.521 -9.624 14.464 1.00 95.50 300 ARG A C 1
ATOM 2366 O O . ARG A 1 300 ? 11.088 -9.443 13.387 1.00 95.50 300 ARG A O 1
ATOM 2373 N N . SER A 1 301 ? 10.776 -10.669 15.249 1.00 94.62 301 SER A N 1
ATOM 2374 C CA . SER A 1 301 ? 11.790 -11.667 14.897 1.00 94.62 301 SER A CA 1
ATOM 2375 C C . SER A 1 301 ? 11.450 -12.432 13.613 1.00 94.62 301 SER A C 1
ATOM 2377 O O . SER A 1 301 ? 12.343 -12.663 12.804 1.00 94.62 301 SER A O 1
ATOM 2379 N N . LYS A 1 302 ? 10.168 -12.751 13.370 1.00 95.44 302 LYS A N 1
ATOM 2380 C CA . LYS A 1 302 ? 9.727 -13.481 12.168 1.00 95.44 302 LYS A CA 1
ATOM 2381 C C . LYS A 1 302 ? 9.742 -12.648 10.883 1.00 95.44 302 LYS A C 1
ATOM 2383 O O . LYS A 1 302 ? 10.078 -13.178 9.830 1.00 95.44 302 LYS A O 1
ATOM 2388 N N . ILE A 1 303 ? 9.350 -11.374 10.950 1.00 95.81 303 ILE A N 1
ATOM 2389 C CA . ILE A 1 303 ? 9.183 -10.522 9.753 1.00 95.81 303 ILE A CA 1
ATOM 2390 C C . ILE A 1 303 ? 10.453 -9.725 9.439 1.00 95.81 303 ILE A C 1
ATOM 2392 O O . ILE A 1 303 ? 10.812 -9.528 8.276 1.00 95.81 303 ILE A O 1
ATOM 2396 N N . PHE A 1 304 ? 11.153 -9.260 10.473 1.00 93.56 304 PHE A N 1
ATOM 2397 C CA . PHE A 1 304 ? 12.304 -8.373 10.321 1.00 93.56 304 PHE A CA 1
ATOM 2398 C C . PHE A 1 304 ? 13.640 -9.050 10.610 1.00 93.56 304 PHE A C 1
ATOM 2400 O O . PHE A 1 304 ? 14.660 -8.384 10.483 1.00 93.56 304 PHE A O 1
ATOM 2407 N N . SER A 1 305 ? 13.672 -10.319 11.032 1.00 90.94 305 SER A N 1
ATOM 2408 C CA . SER A 1 305 ? 14.913 -10.992 11.461 1.00 90.94 305 SER A CA 1
ATOM 2409 C C . SER A 1 305 ? 15.692 -10.184 12.513 1.00 90.94 305 SER A C 1
ATOM 2411 O O . SER A 1 305 ? 16.915 -10.249 12.588 1.00 90.94 305 SER A O 1
ATOM 2413 N N . ASN A 1 306 ? 14.980 -9.368 13.303 1.00 80.00 306 ASN A N 1
ATOM 2414 C CA . ASN A 1 306 ? 15.529 -8.371 14.229 1.00 80.00 306 ASN A CA 1
ATOM 2415 C C . ASN A 1 306 ? 16.455 -7.303 13.607 1.00 80.00 306 ASN A C 1
ATOM 2417 O O . ASN A 1 306 ? 17.135 -6.584 14.342 1.00 80.00 306 ASN A O 1
ATOM 2421 N N . GLU A 1 307 ? 16.441 -7.131 12.286 1.00 83.88 307 GLU A N 1
ATOM 2422 C CA . GLU A 1 307 ? 17.194 -6.084 11.600 1.00 83.88 307 GLU A CA 1
ATOM 2423 C C . GLU A 1 307 ? 16.731 -4.680 12.007 1.00 83.88 307 GLU A C 1
ATOM 2425 O O . GLU A 1 307 ? 15.550 -4.419 12.268 1.00 83.88 307 GLU A O 1
ATOM 2430 N N . ASN A 1 308 ? 17.682 -3.745 12.037 1.00 80.06 308 ASN A N 1
ATOM 2431 C CA . ASN A 1 308 ? 17.410 -2.358 12.377 1.00 80.06 308 ASN A CA 1
ATOM 2432 C C . ASN A 1 308 ? 17.071 -1.550 11.119 1.00 80.06 308 ASN A C 1
ATOM 2434 O O . ASN A 1 308 ? 17.936 -0.926 10.507 1.00 80.06 308 ASN A O 1
ATOM 2438 N N . VAL A 1 309 ? 15.797 -1.561 10.731 1.00 83.06 309 VAL A N 1
ATOM 2439 C CA . VAL A 1 309 ? 15.271 -0.641 9.715 1.00 83.06 309 VAL A CA 1
ATOM 2440 C C . VAL A 1 309 ? 14.899 0.661 10.418 1.00 83.06 309 VAL A C 1
ATOM 2442 O O . VAL A 1 309 ? 14.082 0.645 11.334 1.00 83.06 309 VAL A O 1
ATOM 2445 N N . THR A 1 310 ? 15.492 1.789 10.033 1.00 83.50 310 THR A N 1
ATOM 2446 C CA . THR A 1 310 ? 15.271 3.076 10.719 1.00 83.50 310 THR A CA 1
ATOM 2447 C C . THR A 1 310 ? 14.100 3.857 10.125 1.00 83.50 310 THR A C 1
ATOM 2449 O O . THR A 1 310 ? 13.215 4.296 10.859 1.00 83.50 310 THR A O 1
ATOM 2452 N N . GLU A 1 311 ? 14.062 3.989 8.801 1.00 90.56 311 GLU A N 1
ATOM 2453 C CA . GLU A 1 311 ? 13.068 4.783 8.079 1.00 90.56 311 GLU A CA 1
ATOM 2454 C C . GLU A 1 311 ? 11.672 4.133 8.117 1.00 90.56 311 GLU A C 1
ATOM 2456 O O . GLU A 1 311 ? 11.505 2.952 7.804 1.00 90.56 311 GLU A O 1
ATOM 2461 N N . VAL A 1 312 ? 10.646 4.910 8.486 1.00 92.88 312 VAL A N 1
ATOM 2462 C CA . VAL A 1 312 ? 9.258 4.426 8.624 1.00 92.88 312 VAL A CA 1
ATOM 2463 C C . VAL A 1 312 ? 8.700 3.898 7.299 1.00 92.88 312 VAL A C 1
ATOM 2465 O O . VAL A 1 312 ? 8.076 2.840 7.281 1.00 92.88 312 VAL A O 1
ATOM 2468 N N . THR A 1 313 ? 8.968 4.579 6.185 1.00 94.94 313 THR A N 1
ATOM 2469 C CA . THR A 1 313 ? 8.527 4.167 4.840 1.00 94.94 313 THR A CA 1
ATOM 2470 C C . THR A 1 313 ? 9.131 2.822 4.434 1.00 94.94 313 THR A C 1
ATOM 2472 O O . THR A 1 313 ? 8.415 1.950 3.945 1.00 94.94 313 THR A O 1
ATOM 2475 N N . SER A 1 314 ? 10.414 2.602 4.736 1.00 94.25 314 SER A N 1
ATOM 2476 C CA . SER A 1 314 ? 11.096 1.319 4.534 1.00 94.25 314 SER A CA 1
ATOM 2477 C C . SER A 1 314 ? 10.506 0.196 5.400 1.00 94.25 314 SER A C 1
ATOM 2479 O O . SER A 1 314 ? 10.339 -0.925 4.919 1.00 94.25 314 SER A O 1
ATOM 2481 N N . LYS A 1 315 ? 10.124 0.477 6.657 1.00 95.44 315 LYS A N 1
ATOM 2482 C CA . LYS A 1 315 ? 9.418 -0.499 7.513 1.00 95.44 315 LYS A CA 1
ATOM 2483 C C . LYS A 1 315 ? 8.067 -0.896 6.921 1.00 95.44 315 LYS A C 1
ATOM 2485 O O . LYS A 1 315 ? 7.772 -2.084 6.847 1.00 95.44 315 LYS A O 1
ATOM 2490 N N . ILE A 1 316 ? 7.269 0.087 6.493 1.00 97.06 316 ILE A N 1
ATOM 2491 C CA . ILE A 1 316 ? 5.948 -0.136 5.884 1.00 97.06 316 ILE A CA 1
ATOM 2492 C C . ILE A 1 316 ? 6.070 -1.029 4.653 1.00 97.06 316 ILE A C 1
ATOM 2494 O O . ILE A 1 316 ? 5.366 -2.033 4.538 1.00 97.06 316 ILE A O 1
ATOM 2498 N N . TRP A 1 317 ? 7.001 -0.690 3.764 1.00 96.38 317 TRP A N 1
ATOM 2499 C CA . TRP A 1 317 ? 7.216 -1.432 2.533 1.00 96.38 317 TRP A CA 1
ATOM 2500 C C . TRP A 1 317 ? 7.641 -2.880 2.796 1.00 96.38 317 TRP A C 1
ATOM 2502 O O . TRP A 1 317 ? 7.062 -3.801 2.225 1.00 96.38 317 TRP A O 1
ATOM 2512 N N . ARG A 1 318 ? 8.575 -3.095 3.733 1.00 96.25 318 ARG A N 1
ATOM 2513 C CA . ARG A 1 318 ? 9.037 -4.436 4.120 1.00 96.25 318 ARG A CA 1
ATOM 2514 C C . ARG A 1 318 ? 7.920 -5.308 4.692 1.00 96.25 318 ARG A C 1
ATOM 2516 O O . ARG A 1 318 ? 7.877 -6.496 4.389 1.00 96.25 318 ARG A O 1
ATOM 2523 N N . VAL A 1 319 ? 7.011 -4.744 5.496 1.00 97.94 319 VAL A N 1
ATOM 2524 C CA . VAL A 1 319 ? 5.839 -5.492 5.991 1.00 97.94 319 VAL A CA 1
ATOM 2525 C C . VAL A 1 319 ? 4.958 -5.934 4.827 1.00 97.94 319 VAL A C 1
ATOM 2527 O O . VAL A 1 319 ? 4.582 -7.102 4.772 1.00 97.94 319 VAL A O 1
ATOM 2530 N N . LEU A 1 320 ? 4.652 -5.033 3.890 1.00 97.44 320 LEU A N 1
ATOM 2531 C CA . LEU A 1 320 ? 3.826 -5.361 2.726 1.00 97.44 320 LEU A CA 1
ATOM 2532 C C . LEU A 1 320 ? 4.481 -6.401 1.813 1.00 97.44 320 LEU A C 1
ATOM 2534 O O . LEU A 1 320 ? 3.798 -7.315 1.362 1.00 97.44 320 LEU A O 1
ATOM 2538 N N . GLU A 1 321 ? 5.787 -6.300 1.558 1.00 96.06 321 GLU A N 1
ATOM 2539 C CA . GLU A 1 321 ? 6.531 -7.307 0.789 1.00 96.06 321 GLU A CA 1
ATOM 2540 C C . GLU A 1 321 ? 6.497 -8.671 1.478 1.00 96.06 321 GLU A C 1
ATOM 2542 O O . GLU A 1 321 ? 6.113 -9.665 0.862 1.00 96.06 321 GLU A O 1
ATOM 2547 N N . TRP A 1 322 ? 6.807 -8.715 2.777 1.00 97.50 322 TRP A N 1
ATOM 2548 C CA . TRP A 1 322 ? 6.791 -9.964 3.532 1.00 97.50 322 TRP A CA 1
ATOM 2549 C C . TRP A 1 322 ? 5.399 -10.603 3.520 1.00 97.50 322 TRP A C 1
ATOM 2551 O O . TRP A 1 322 ? 5.266 -11.793 3.240 1.00 97.50 322 TRP A O 1
ATOM 2561 N N . VAL A 1 323 ? 4.347 -9.821 3.770 1.00 97.50 323 VAL A N 1
ATOM 2562 C CA . VAL A 1 323 ? 2.964 -10.315 3.764 1.00 97.50 323 VAL A CA 1
ATOM 2563 C C . VAL A 1 323 ? 2.552 -10.800 2.373 1.00 97.50 323 VAL A C 1
ATOM 2565 O O . VAL A 1 323 ? 1.997 -11.891 2.257 1.00 97.50 323 VAL A O 1
ATOM 2568 N N . SER A 1 324 ? 2.876 -10.038 1.326 1.00 95.56 324 SER A N 1
ATOM 2569 C CA . SER A 1 324 ? 2.615 -10.390 -0.074 1.00 95.56 324 SER A CA 1
ATOM 2570 C C . SER A 1 324 ? 3.221 -11.740 -0.465 1.00 95.56 324 SER A C 1
ATOM 2572 O O . SER A 1 324 ? 2.612 -12.497 -1.226 1.00 95.56 324 SER A O 1
ATOM 2574 N N . ASP A 1 325 ? 4.425 -12.025 0.026 1.00 95.88 325 ASP A N 1
ATOM 2575 C CA . ASP A 1 325 ? 5.190 -13.197 -0.390 1.00 95.88 325 ASP A CA 1
ATOM 2576 C C . ASP A 1 325 ? 4.898 -14.435 0.472 1.00 95.88 325 ASP A C 1
ATOM 2578 O O . ASP A 1 325 ? 5.007 -15.559 -0.022 1.00 95.88 325 ASP A O 1
ATOM 2582 N N . ASN A 1 326 ? 4.470 -14.247 1.727 1.00 97.62 326 ASN A N 1
ATOM 2583 C CA . ASN A 1 326 ? 4.310 -15.336 2.697 1.00 97.62 326 ASN A CA 1
ATOM 2584 C C . ASN A 1 326 ? 2.855 -15.684 3.035 1.00 97.62 326 ASN A C 1
ATOM 2586 O O . ASN A 1 326 ? 2.604 -16.793 3.505 1.00 97.62 326 ASN A O 1
ATOM 2590 N N . ILE A 1 327 ? 1.894 -14.779 2.818 1.00 97.38 327 ILE A N 1
ATOM 2591 C CA . ILE A 1 327 ? 0.501 -14.984 3.236 1.00 97.38 327 ILE A CA 1
ATOM 2592 C C . ILE A 1 327 ? -0.417 -15.085 2.016 1.00 97.38 327 ILE A C 1
ATOM 2594 O O . ILE A 1 327 ? -0.456 -14.198 1.161 1.00 97.38 327 ILE A O 1
ATOM 2598 N N . ARG A 1 328 ? -1.203 -16.162 1.951 1.00 95.75 328 ARG A N 1
ATOM 2599 C CA . ARG A 1 328 ? -2.233 -16.405 0.929 1.00 95.75 328 ARG A CA 1
ATOM 2600 C C . ARG A 1 328 ? -3.637 -16.109 1.453 1.00 95.75 328 ARG A C 1
ATOM 2602 O O . ARG A 1 328 ? -3.911 -16.232 2.644 1.00 95.75 328 ARG A O 1
ATOM 2609 N N . TYR A 1 329 ? -4.548 -15.768 0.549 1.00 94.62 329 TYR A N 1
ATOM 2610 C CA . TYR A 1 329 ? -5.929 -15.506 0.932 1.00 94.62 329 TYR A CA 1
ATOM 2611 C C . TYR A 1 329 ? -6.679 -16.813 1.245 1.00 94.62 329 TYR A C 1
ATOM 2613 O O . TYR A 1 329 ? -6.635 -17.762 0.460 1.00 94.62 329 TYR A O 1
ATOM 2621 N N . ASP A 1 330 ? -7.354 -16.879 2.395 1.00 94.69 330 ASP A N 1
ATOM 2622 C CA . ASP A 1 330 ? -8.101 -18.059 2.854 1.00 94.69 330 ASP A CA 1
ATOM 2623 C C . ASP A 1 330 ? -9.566 -18.000 2.383 1.00 94.69 330 ASP A C 1
ATOM 2625 O O . ASP A 1 330 ? -10.476 -17.708 3.161 1.00 94.69 330 ASP A O 1
ATOM 2629 N N . TYR A 1 331 ? -9.790 -18.282 1.093 1.00 91.62 331 TYR A N 1
ATOM 2630 C CA . TYR A 1 331 ? -11.126 -18.291 0.474 1.00 91.62 331 TYR A CA 1
ATOM 2631 C C . TYR A 1 331 ? -12.103 -19.256 1.165 1.00 91.62 331 TYR A C 1
ATOM 2633 O O . TYR A 1 331 ? -13.299 -18.981 1.228 1.00 91.62 331 TYR A O 1
ATOM 2641 N N . ASP A 1 332 ? -11.611 -20.351 1.753 1.00 91.00 332 ASP A N 1
ATOM 2642 C CA . ASP A 1 332 ? -12.451 -21.285 2.511 1.00 91.00 332 ASP A CA 1
ATOM 2643 C C . ASP A 1 332 ? -13.005 -20.641 3.786 1.00 91.00 332 ASP A C 1
ATOM 2645 O O . ASP A 1 332 ? -14.164 -20.854 4.149 1.00 91.00 332 ASP A O 1
ATOM 2649 N N . LYS A 1 333 ? -12.172 -19.861 4.488 1.00 88.69 333 LYS A N 1
ATOM 2650 C CA . LYS A 1 333 ? -12.574 -19.136 5.699 1.00 88.69 333 LYS A CA 1
ATOM 2651 C C . LYS A 1 333 ? -13.593 -18.049 5.361 1.00 88.69 333 LYS A C 1
ATOM 2653 O O . LYS A 1 333 ? -14.581 -17.909 6.085 1.00 88.69 333 LYS A O 1
ATOM 2658 N N . GLU A 1 334 ? -13.369 -17.329 4.262 1.00 87.88 334 GLU A N 1
ATOM 2659 C CA . GLU A 1 334 ? -14.295 -16.321 3.736 1.00 87.88 334 GLU A CA 1
ATOM 2660 C C . GLU A 1 334 ? -15.651 -16.946 3.377 1.00 87.88 334 GLU A C 1
ATOM 2662 O O . GLU A 1 334 ? -16.680 -16.517 3.898 1.00 87.88 334 GLU A O 1
ATOM 2667 N N . ALA A 1 335 ? -15.656 -18.003 2.558 1.00 87.19 335 ALA A N 1
ATOM 2668 C CA . ALA A 1 335 ? -16.875 -18.667 2.096 1.00 87.19 335 ALA A CA 1
ATOM 2669 C C . ALA A 1 335 ? -17.708 -19.252 3.248 1.00 87.19 335 ALA A C 1
ATOM 2671 O O . ALA A 1 335 ? -18.937 -19.223 3.210 1.00 87.19 335 ALA A O 1
ATOM 2672 N N . LYS A 1 336 ? -17.046 -19.751 4.300 1.00 86.88 336 LYS A N 1
ATOM 2673 C CA . LYS A 1 336 ? -17.703 -20.262 5.514 1.00 86.88 336 LYS A CA 1
ATOM 2674 C C . LYS A 1 336 ? -18.200 -19.157 6.452 1.00 86.88 336 LYS A C 1
ATOM 2676 O O . LYS A 1 336 ? -18.874 -19.470 7.430 1.00 86.88 336 LYS A O 1
ATOM 2681 N N . GLY A 1 337 ? -17.855 -17.891 6.203 1.00 79.06 337 GLY A N 1
ATOM 2682 C CA . GLY A 1 337 ? -18.235 -16.767 7.061 1.00 79.06 337 GLY A CA 1
ATOM 2683 C C . GLY A 1 337 ? -17.726 -16.914 8.496 1.00 79.06 337 GLY A C 1
ATOM 2684 O O . GLY A 1 337 ? -18.418 -16.527 9.438 1.00 79.06 337 GLY A O 1
ATOM 2685 N N . ILE A 1 338 ? -16.547 -17.523 8.674 1.00 74.81 338 ILE A N 1
ATOM 2686 C CA . ILE A 1 338 ? -15.997 -17.820 9.999 1.00 74.81 338 ILE A CA 1
ATOM 2687 C C . ILE A 1 338 ? -15.725 -16.498 10.739 1.00 74.81 338 ILE A C 1
ATOM 2689 O O . ILE A 1 338 ? -14.918 -15.695 10.268 1.00 74.81 338 ILE A O 1
ATOM 2693 N N . PRO A 1 339 ? -16.355 -16.264 11.905 1.00 66.81 339 PRO A N 1
ATOM 2694 C CA . PRO A 1 339 ? -16.420 -14.930 12.498 1.00 66.81 339 PRO A CA 1
ATOM 2695 C C . PRO A 1 339 ? -15.188 -14.538 13.326 1.00 66.81 339 PRO A C 1
ATOM 2697 O O . PRO A 1 339 ? -15.090 -13.383 13.738 1.00 66.81 339 PRO A O 1
ATOM 2700 N N . TYR A 1 340 ? -14.270 -15.467 13.623 1.00 75.19 340 TYR A N 1
ATOM 2701 C CA . TYR A 1 340 ? -13.115 -15.172 14.474 1.00 75.19 340 TYR A CA 1
ATOM 2702 C C . TYR A 1 340 ? -11.928 -14.620 13.675 1.00 75.19 340 TYR A C 1
ATOM 2704 O O . TYR A 1 340 ? -11.627 -15.058 12.559 1.00 75.19 340 TYR A O 1
ATOM 2712 N N . ILE A 1 341 ? -11.213 -13.678 14.286 1.00 83.94 341 ILE A N 1
ATOM 2713 C CA . ILE A 1 341 ? -9.954 -13.146 13.764 1.00 83.94 341 ILE A CA 1
ATOM 2714 C C . ILE A 1 341 ? -8.823 -14.072 14.198 1.00 83.94 341 ILE A C 1
ATOM 2716 O O . ILE A 1 341 ? -8.718 -14.421 15.378 1.00 83.94 341 ILE A O 1
ATOM 2720 N N . ASN A 1 342 ? -7.952 -14.441 13.267 1.00 87.62 342 ASN A N 1
ATOM 2721 C CA . ASN A 1 342 ? -6.721 -15.130 13.612 1.00 87.62 342 ASN A CA 1
ATOM 2722 C C . ASN A 1 342 ? -5.825 -14.194 14.443 1.00 87.62 342 ASN A C 1
ATOM 2724 O O . ASN A 1 342 ? -5.635 -13.028 14.094 1.00 87.62 342 ASN A O 1
ATOM 2728 N N . ASN A 1 343 ? -5.208 -14.718 15.501 1.00 88.19 343 ASN A N 1
ATOM 2729 C CA . ASN A 1 343 ? -4.030 -14.079 16.087 1.00 88.19 343 ASN A CA 1
ATOM 2730 C C . ASN A 1 343 ? -2.971 -13.874 14.975 1.00 88.19 343 ASN A C 1
ATOM 2732 O O . ASN A 1 343 ? -2.796 -14.784 14.156 1.00 88.19 343 ASN A O 1
ATOM 2736 N N . PRO A 1 344 ? -2.239 -12.739 14.932 1.00 93.94 344 PRO A N 1
ATOM 2737 C CA . PRO A 1 344 ? -1.128 -12.534 14.002 1.00 93.94 344 PRO A CA 1
ATOM 2738 C C . PRO A 1 344 ? -0.188 -13.740 13.842 1.00 93.94 344 PRO A C 1
ATOM 2740 O O . PRO A 1 344 ? 0.155 -14.102 12.717 1.00 93.94 344 PRO A O 1
ATOM 2743 N N . LEU A 1 345 ? 0.194 -14.410 14.938 1.00 93.31 345 LEU A N 1
ATOM 2744 C CA . LEU A 1 345 ? 1.056 -15.595 14.879 1.00 93.31 345 LEU A CA 1
ATOM 2745 C C . LEU A 1 345 ? 0.369 -16.790 14.217 1.00 93.31 345 LEU A C 1
ATOM 2747 O O . LEU A 1 345 ? 1.030 -17.530 13.496 1.00 93.31 345 LEU A O 1
ATOM 2751 N N . THR A 1 346 ? -0.939 -16.962 14.401 1.00 91.88 346 THR A N 1
ATOM 2752 C CA . THR A 1 346 ? -1.714 -17.988 13.692 1.00 91.88 346 THR A CA 1
ATOM 2753 C C . THR A 1 346 ? -1.724 -17.712 12.190 1.00 91.88 346 THR A C 1
ATOM 2755 O O . THR A 1 346 ? -1.517 -18.638 11.409 1.00 91.88 346 THR A O 1
ATOM 2758 N N . THR A 1 347 ? -1.908 -16.454 11.770 1.00 95.25 347 THR A N 1
ATOM 2759 C CA . THR A 1 347 ? -1.837 -16.065 10.349 1.00 95.25 347 THR A CA 1
ATOM 2760 C C . THR A 1 347 ? -0.453 -16.348 9.768 1.00 95.25 347 THR A C 1
ATOM 2762 O O . THR A 1 347 ? -0.359 -16.953 8.702 1.00 95.25 347 THR A O 1
ATOM 2765 N N . ILE A 1 348 ? 0.615 -15.995 10.494 1.00 96.25 348 ILE A N 1
ATOM 2766 C CA . ILE A 1 348 ? 1.999 -16.297 10.098 1.00 96.25 348 ILE A CA 1
ATOM 2767 C C . ILE A 1 348 ? 2.222 -17.812 9.985 1.00 96.25 348 ILE A C 1
ATOM 2769 O O . ILE A 1 348 ? 2.717 -18.280 8.967 1.00 96.25 348 ILE A O 1
ATOM 2773 N N . ASN A 1 349 ? 1.843 -18.585 11.005 1.00 95.44 349 ASN A N 1
ATOM 2774 C CA . ASN A 1 349 ? 2.097 -20.028 11.059 1.00 95.44 349 ASN A CA 1
ATOM 2775 C C . ASN A 1 349 ? 1.316 -20.799 9.989 1.00 95.44 349 ASN A C 1
ATOM 2777 O O . ASN A 1 349 ? 1.828 -21.762 9.429 1.00 95.44 349 ASN A O 1
ATOM 2781 N N . ARG A 1 350 ? 0.077 -20.384 9.699 1.00 94.88 350 ARG A N 1
ATOM 2782 C CA . ARG A 1 350 ? -0.752 -21.008 8.658 1.00 94.88 350 ARG A CA 1
ATOM 2783 C C . ARG A 1 350 ? -0.382 -20.539 7.251 1.00 94.88 350 ARG A C 1
ATOM 2785 O O . ARG A 1 350 ? -0.809 -21.174 6.291 1.00 94.88 350 ARG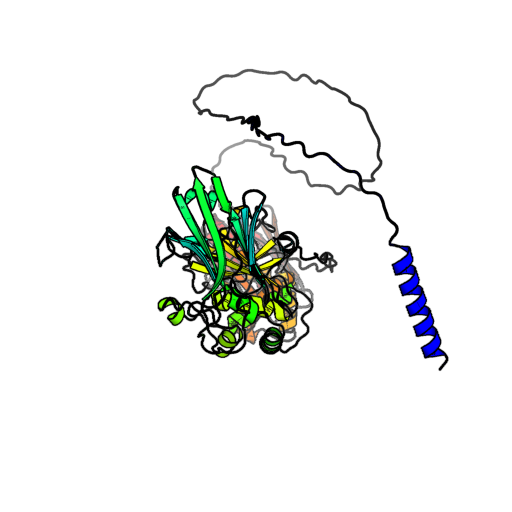 A O 1
ATOM 2792 N N . GLY A 1 351 ? 0.329 -19.416 7.122 1.00 96.81 351 GLY A N 1
ATOM 2793 C CA . GLY A 1 351 ? 0.621 -18.781 5.837 1.00 96.81 351 GLY A CA 1
ATOM 2794 C C . GLY A 1 351 ? -0.633 -18.313 5.092 1.00 96.81 351 GLY A C 1
ATOM 2795 O O . GLY A 1 351 ? -0.591 -18.140 3.875 1.00 96.81 351 GLY A O 1
ATOM 2796 N N . LYS A 1 352 ? -1.774 -18.158 5.783 1.00 95.62 352 LYS A N 1
ATOM 2797 C CA . LYS A 1 352 ? -3.034 -17.731 5.165 1.00 95.62 352 LYS A CA 1
ATOM 2798 C C . LYS A 1 352 ? -4.019 -17.054 6.117 1.00 95.62 352 LYS A C 1
ATOM 2800 O O . LYS A 1 352 ? -4.041 -17.349 7.313 1.00 95.62 352 LYS A O 1
ATOM 2805 N N . GLY A 1 353 ? -4.863 -16.180 5.569 1.00 94.56 353 GLY A N 1
ATOM 2806 C CA . GLY A 1 353 ? -5.926 -15.467 6.287 1.00 94.56 353 GLY A CA 1
ATOM 2807 C C . GLY A 1 353 ? -6.882 -14.723 5.349 1.00 94.56 353 GLY A C 1
ATOM 2808 O O . GLY A 1 353 ? -6.678 -14.713 4.139 1.00 94.56 353 GLY A O 1
ATOM 2809 N N . VAL A 1 354 ? -7.938 -14.114 5.891 1.00 93.69 354 VAL A N 1
ATOM 2810 C CA . VAL A 1 354 ? -8.852 -13.218 5.144 1.00 93.69 354 VAL A CA 1
ATOM 2811 C C . VAL A 1 354 ? -8.503 -11.744 5.384 1.00 93.69 354 VAL A C 1
ATOM 2813 O O . VAL A 1 354 ? -7.643 -11.451 6.212 1.00 93.69 354 VAL A O 1
ATOM 2816 N N . CYS A 1 355 ? -9.162 -10.801 4.699 1.00 94.50 355 CYS A N 1
ATOM 2817 C CA . CYS A 1 355 ? -8.835 -9.360 4.715 1.00 94.50 355 CYS A CA 1
ATOM 2818 C C . CYS A 1 355 ? -8.578 -8.774 6.121 1.00 94.50 355 CYS A C 1
ATOM 2820 O O . CYS A 1 355 ? -7.615 -8.032 6.335 1.00 94.50 355 CYS A O 1
ATOM 2822 N N . ILE A 1 356 ? -9.370 -9.177 7.118 1.00 93.06 356 ILE A N 1
ATOM 2823 C CA . ILE A 1 356 ? -9.157 -8.743 8.498 1.00 93.06 356 ILE A CA 1
ATOM 2824 C C . ILE A 1 356 ? -7.916 -9.367 9.154 1.00 93.06 356 ILE A C 1
ATOM 2826 O O . ILE A 1 356 ? -7.197 -8.675 9.870 1.00 93.06 356 ILE A O 1
ATOM 2830 N N . ASP A 1 357 ? -7.621 -10.640 8.889 1.00 95.19 357 ASP A N 1
ATOM 2831 C CA . ASP A 1 357 ? -6.432 -11.312 9.424 1.00 95.19 357 ASP A CA 1
ATOM 2832 C C . ASP A 1 357 ? -5.151 -10.655 8.883 1.00 95.19 357 ASP A C 1
ATOM 2834 O O . ASP A 1 357 ? -4.190 -10.465 9.629 1.00 95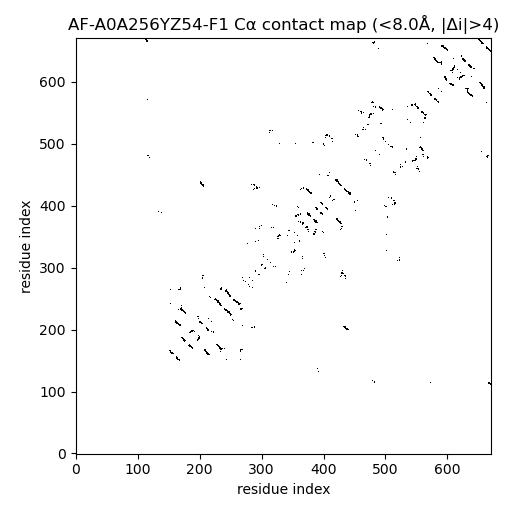.19 357 ASP A O 1
ATOM 2838 N N . TYR A 1 358 ? -5.162 -10.255 7.603 1.00 97.00 358 TYR A N 1
ATOM 2839 C CA . TYR A 1 358 ? -4.105 -9.444 6.993 1.00 97.00 358 TYR A CA 1
ATOM 2840 C C . TYR A 1 358 ? -3.956 -8.101 7.705 1.00 97.00 358 TYR A C 1
ATOM 2842 O O . TYR A 1 358 ? -2.851 -7.733 8.097 1.00 97.00 358 TYR A O 1
ATOM 2850 N N . SER A 1 359 ? -5.064 -7.386 7.909 1.00 97.19 359 SER A N 1
ATOM 2851 C CA . SER A 1 359 ? -5.053 -6.059 8.532 1.00 97.19 359 SER A CA 1
ATOM 2852 C C . SER A 1 359 ? -4.479 -6.089 9.950 1.00 97.19 359 SER A C 1
ATOM 2854 O O . SER A 1 359 ? -3.658 -5.249 10.318 1.00 97.19 359 SER A O 1
ATOM 2856 N N . VAL A 1 360 ? -4.869 -7.094 10.735 1.00 96.75 360 VAL A N 1
ATOM 2857 C CA . VAL A 1 360 ? -4.391 -7.289 12.108 1.00 96.75 360 VAL A CA 1
ATOM 2858 C C . VAL A 1 360 ? -2.918 -7.691 12.135 1.00 96.75 360 VAL A C 1
ATOM 2860 O O . VAL A 1 360 ? -2.158 -7.156 12.939 1.00 96.75 360 VAL A O 1
ATOM 2863 N N . LEU A 1 361 ? -2.481 -8.567 11.225 1.00 98.12 361 LEU A N 1
ATOM 2864 C CA . LEU A 1 361 ? -1.069 -8.921 11.094 1.00 98.12 361 LEU A CA 1
ATOM 2865 C C . LEU A 1 361 ? -0.207 -7.716 10.685 1.00 98.12 361 LEU A C 1
ATOM 2867 O O . LEU A 1 361 ? 0.822 -7.479 11.309 1.00 98.12 361 LEU A O 1
ATOM 2871 N N . ILE A 1 362 ? -0.618 -6.944 9.674 1.00 98.50 362 ILE A N 1
ATOM 2872 C CA . ILE A 1 362 ? 0.115 -5.756 9.206 1.00 98.50 362 ILE A CA 1
ATOM 2873 C C . ILE A 1 362 ? 0.218 -4.719 10.331 1.00 98.50 362 ILE A C 1
ATOM 2875 O O . ILE A 1 362 ? 1.304 -4.204 10.599 1.00 98.50 362 ILE A O 1
ATOM 2879 N N . SER A 1 363 ? -0.890 -4.450 11.029 1.00 98.00 363 SER A N 1
ATOM 2880 C CA . SER A 1 363 ? -0.935 -3.541 12.179 1.00 98.00 363 SER A CA 1
ATOM 2881 C C . SER A 1 363 ? 0.035 -3.973 13.289 1.00 98.00 363 SER A C 1
ATOM 2883 O O . SER A 1 363 ? 0.865 -3.169 13.724 1.00 98.00 363 SER A O 1
ATOM 2885 N N . ALA A 1 364 ? 0.018 -5.249 13.684 1.00 97.69 364 ALA A N 1
ATOM 2886 C CA . ALA A 1 364 ? 0.928 -5.778 14.696 1.00 97.69 364 ALA A CA 1
ATOM 2887 C C . ALA A 1 364 ? 2.395 -5.761 14.227 1.00 97.69 364 ALA A C 1
ATOM 2889 O O . ALA A 1 364 ? 3.289 -5.374 14.978 1.00 97.69 364 ALA A O 1
ATOM 2890 N N . ALA A 1 365 ? 2.658 -6.107 12.964 1.00 97.88 365 ALA A N 1
ATOM 2891 C CA . ALA A 1 365 ? 3.999 -6.085 12.384 1.00 97.88 365 ALA A CA 1
ATOM 2892 C C . ALA A 1 365 ? 4.619 -4.682 12.413 1.00 97.88 365 ALA A C 1
ATOM 2894 O O . ALA A 1 365 ? 5.771 -4.531 12.816 1.00 97.88 365 ALA A O 1
ATOM 2895 N N . LEU A 1 366 ? 3.855 -3.647 12.063 1.00 97.25 366 LEU A N 1
ATOM 2896 C CA . LEU A 1 366 ? 4.300 -2.252 12.136 1.00 97.25 366 LEU A CA 1
ATOM 2897 C C . LEU A 1 366 ? 4.594 -1.810 13.574 1.00 97.25 366 LEU A C 1
ATOM 2899 O O . LEU A 1 366 ? 5.645 -1.227 13.854 1.00 97.25 366 LEU A O 1
ATOM 2903 N N . GLN A 1 367 ? 3.702 -2.138 14.507 1.00 95.88 367 GLN A N 1
ATOM 2904 C CA . GLN A 1 367 ? 3.882 -1.788 15.916 1.00 95.88 367 GLN A CA 1
ATOM 2905 C C . GLN A 1 367 ? 5.090 -2.496 16.539 1.00 95.88 367 GLN A C 1
ATOM 2907 O O . GLN A 1 367 ? 5.776 -1.909 17.374 1.00 95.88 367 GLN A O 1
ATOM 2912 N N . SER A 1 368 ? 5.425 -3.704 16.072 1.00 95.75 368 SER A N 1
ATOM 2913 C CA . SER A 1 368 ? 6.623 -4.439 16.500 1.00 95.75 368 SER A CA 1
ATOM 2914 C C . SER A 1 368 ? 7.946 -3.719 16.199 1.00 95.75 368 SER A C 1
ATOM 2916 O O . SER A 1 368 ? 8.962 -3.973 16.847 1.00 95.75 368 SER A O 1
ATOM 2918 N N . VAL A 1 369 ? 7.930 -2.777 15.249 1.00 93.56 369 VAL A N 1
ATOM 2919 C CA . VAL A 1 369 ? 9.072 -1.935 14.863 1.00 93.56 369 VAL A CA 1
ATOM 2920 C C . VAL A 1 369 ? 8.836 -0.453 15.169 1.00 93.56 369 VAL A C 1
ATOM 2922 O O . VAL A 1 369 ? 9.403 0.428 14.512 1.00 93.56 369 VAL A O 1
ATOM 2925 N N . ASN A 1 370 ? 8.041 -0.172 16.206 1.00 92.25 370 ASN A N 1
ATOM 2926 C CA . ASN A 1 370 ? 7.754 1.166 16.731 1.00 92.25 370 ASN A CA 1
ATOM 2927 C C . ASN A 1 370 ? 7.073 2.108 15.722 1.00 92.25 370 ASN A C 1
ATOM 2929 O O . ASN A 1 370 ? 7.295 3.317 15.757 1.00 92.25 370 ASN A O 1
ATOM 2933 N N . VAL A 1 371 ? 6.255 1.570 14.813 1.00 93.62 371 VAL A N 1
ATOM 2934 C CA . VAL A 1 371 ? 5.349 2.370 13.978 1.00 93.62 371 VAL A CA 1
ATOM 2935 C C . VAL A 1 371 ? 3.967 2.325 14.625 1.00 93.62 371 VAL A C 1
ATOM 2937 O O . VAL A 1 371 ? 3.278 1.310 14.575 1.00 93.62 371 VAL A O 1
ATOM 2940 N N . SER A 1 372 ? 3.603 3.409 15.306 1.00 91.38 372 SER A N 1
ATOM 2941 C CA . SER A 1 372 ? 2.379 3.539 16.100 1.00 91.38 372 SER A CA 1
ATOM 2942 C C . SER A 1 372 ? 1.942 5.015 16.141 1.00 91.38 372 SER A C 1
ATOM 2944 O O . SER A 1 372 ? 2.819 5.882 16.141 1.00 91.38 372 SER A O 1
ATOM 2946 N N . PRO A 1 373 ? 0.635 5.331 16.202 1.00 93.25 373 PRO A N 1
ATOM 2947 C CA . PRO A 1 373 ? -0.494 4.402 16.111 1.00 93.25 373 PRO A CA 1
ATOM 2948 C C . PRO A 1 373 ? -0.624 3.784 14.715 1.00 93.25 373 PRO A C 1
ATOM 2950 O O . PRO A 1 373 ? -0.134 4.332 13.731 1.00 93.25 373 PRO A O 1
ATOM 2953 N N . THR A 1 374 ? -1.320 2.654 14.630 1.00 95.81 374 THR A N 1
ATOM 2954 C CA . THR A 1 374 ? -1.775 2.080 13.351 1.00 95.81 374 THR A CA 1
ATOM 2955 C C . THR A 1 374 ? -3.296 2.044 13.312 1.00 95.81 374 THR A C 1
ATOM 2957 O O . THR A 1 374 ? -3.946 2.205 14.346 1.00 95.81 374 THR A O 1
ATOM 2960 N N . TYR A 1 375 ? -3.864 1.840 12.127 1.00 95.69 375 TYR A N 1
ATOM 2961 C CA . TYR A 1 375 ? -5.305 1.872 11.925 1.00 95.69 375 TYR A CA 1
ATOM 2962 C C . TYR A 1 375 ? -5.780 0.625 11.179 1.00 95.69 375 TYR A C 1
ATOM 2964 O O . TYR A 1 375 ? -5.066 0.092 10.333 1.00 95.69 375 TYR A O 1
ATOM 2972 N N . ILE A 1 376 ? -6.999 0.183 11.471 1.00 96.12 376 ILE A N 1
ATOM 2973 C CA . ILE A 1 376 ? -7.741 -0.795 10.673 1.00 96.12 376 ILE A CA 1
ATOM 2974 C C . ILE A 1 376 ? -9.059 -0.150 10.262 1.00 96.12 376 ILE A C 1
ATOM 2976 O O . ILE A 1 376 ? -9.790 0.370 11.104 1.00 96.12 376 ILE A O 1
ATOM 2980 N N . LEU A 1 377 ? -9.363 -0.179 8.969 1.00 94.44 377 LEU A N 1
ATOM 2981 C CA . LEU A 1 377 ? -10.596 0.355 8.411 1.00 94.44 377 LEU A CA 1
ATOM 2982 C C . LEU A 1 377 ? -11.504 -0.824 8.086 1.00 94.44 377 LEU A C 1
ATOM 2984 O O . LEU A 1 377 ? -11.189 -1.621 7.206 1.00 94.44 377 LEU A O 1
ATOM 2988 N N . SER A 1 378 ? -12.633 -0.930 8.783 1.00 92.56 378 SER A N 1
ATOM 2989 C CA . SER A 1 378 ? -13.675 -1.906 8.464 1.00 92.56 378 SER A CA 1
ATOM 2990 C C . SER A 1 378 ? -14.703 -1.263 7.535 1.00 92.56 378 SER A C 1
ATOM 2992 O O . SER A 1 378 ? -15.558 -0.487 7.972 1.00 92.56 378 SER A O 1
ATOM 2994 N N . ILE A 1 379 ? -14.592 -1.551 6.238 1.00 90.94 379 ILE A N 1
ATOM 2995 C CA . ILE A 1 379 ? -15.372 -0.921 5.171 1.00 90.94 379 ILE A CA 1
ATOM 2996 C C . ILE A 1 379 ? -16.607 -1.770 4.878 1.00 90.94 379 ILE A C 1
ATOM 2998 O O . ILE A 1 379 ? -16.575 -2.755 4.137 1.00 90.94 379 ILE A O 1
ATOM 3002 N N . LYS A 1 380 ? -17.734 -1.363 5.460 1.00 80.62 380 LYS A N 1
ATOM 3003 C CA . LYS A 1 380 ? -18.973 -2.154 5.456 1.00 80.62 380 LYS A CA 1
ATOM 3004 C C . LYS A 1 380 ? -19.580 -2.322 4.067 1.00 80.62 380 LYS A C 1
ATOM 3006 O O . LYS A 1 380 ? -20.116 -3.383 3.772 1.00 80.62 380 LYS A O 1
ATOM 3011 N N . SER A 1 381 ? -19.486 -1.301 3.215 1.00 81.19 381 SER A N 1
ATOM 3012 C CA . SER A 1 381 ? -20.118 -1.291 1.887 1.00 81.19 381 SER A CA 1
ATOM 3013 C C . SER A 1 381 ? -19.583 -2.365 0.941 1.00 81.19 381 SER A C 1
ATOM 3015 O O . SER A 1 381 ? -20.315 -2.814 0.068 1.00 81.19 381 SER A O 1
ATOM 3017 N N . VAL A 1 382 ? -18.327 -2.777 1.122 1.00 84.44 382 VAL A N 1
ATOM 3018 C CA . VAL A 1 382 ? -17.665 -3.803 0.300 1.00 84.44 382 VAL A CA 1
ATOM 3019 C C . VAL A 1 382 ? -17.259 -5.035 1.113 1.00 84.44 382 VAL A C 1
ATOM 3021 O O . VAL A 1 382 ? -16.593 -5.912 0.582 1.00 84.44 382 VAL A O 1
ATOM 3024 N N . ASN A 1 383 ? -17.662 -5.110 2.390 1.00 85.44 383 ASN A N 1
ATOM 3025 C CA . ASN A 1 383 ? -17.266 -6.165 3.327 1.00 85.44 383 ASN A CA 1
ATOM 3026 C C . ASN A 1 383 ? -15.744 -6.428 3.324 1.00 85.44 383 ASN A C 1
ATOM 3028 O O . ASN A 1 383 ? -15.299 -7.572 3.271 1.00 85.44 383 ASN A O 1
ATOM 3032 N N . HIS A 1 384 ? -14.950 -5.354 3.367 1.00 91.56 384 HIS A N 1
ATOM 3033 C CA . HIS A 1 384 ? -13.487 -5.415 3.305 1.00 91.56 384 HIS A CA 1
ATOM 3034 C C . HIS A 1 384 ? -12.861 -4.788 4.548 1.00 91.56 384 HIS A C 1
ATOM 3036 O O . HIS A 1 384 ? -13.450 -3.907 5.180 1.00 91.56 384 HIS A O 1
ATOM 3042 N N . ALA A 1 385 ? -11.665 -5.242 4.901 1.00 93.19 385 ALA A N 1
ATOM 3043 C CA . ALA A 1 385 ? -10.882 -4.681 5.990 1.00 93.19 385 ALA A CA 1
ATOM 3044 C C . ALA A 1 385 ? -9.452 -4.453 5.516 1.00 93.19 385 ALA A C 1
ATOM 3046 O O . ALA A 1 385 ? -8.854 -5.352 4.925 1.00 93.19 385 ALA A O 1
ATOM 3047 N N . VAL A 1 386 ? -8.923 -3.263 5.796 1.00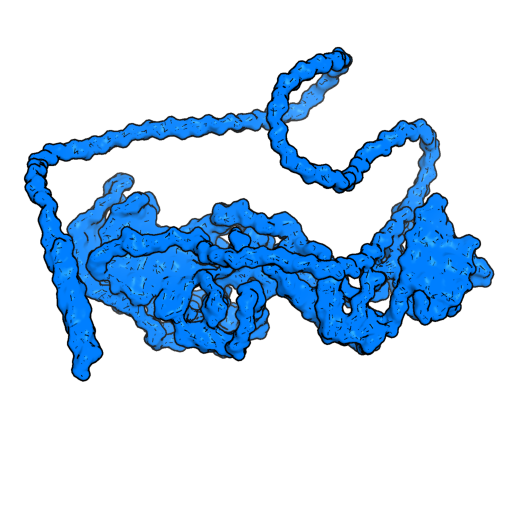 96.00 386 VAL A N 1
ATOM 3048 C CA . VAL A 1 386 ? -7.559 -2.878 5.418 1.00 96.00 386 VAL A CA 1
ATOM 3049 C C . VAL A 1 386 ? -6.823 -2.263 6.597 1.00 96.00 386 VAL A C 1
ATOM 3051 O O . VAL A 1 386 ? -7.415 -1.540 7.403 1.00 96.00 386 VAL A O 1
ATOM 3054 N N . ALA A 1 387 ? -5.521 -2.528 6.691 1.00 97.81 387 ALA A N 1
ATOM 3055 C CA . ALA A 1 387 ? -4.644 -1.770 7.569 1.00 97.81 387 ALA A CA 1
ATOM 3056 C C . ALA A 1 387 ? -4.335 -0.407 6.943 1.00 97.81 387 ALA A C 1
ATOM 3058 O O . ALA A 1 387 ? -4.332 -0.250 5.721 1.00 97.81 387 ALA A O 1
ATOM 3059 N N . ALA A 1 388 ? -4.039 0.575 7.783 1.00 96.38 388 ALA A N 1
ATOM 3060 C CA . ALA A 1 388 ? -3.604 1.884 7.344 1.00 96.38 388 ALA A CA 1
ATOM 3061 C C . ALA A 1 388 ? -2.639 2.533 8.335 1.00 96.38 388 ALA A C 1
ATOM 3063 O O . ALA A 1 388 ? -2.575 2.184 9.520 1.00 96.38 388 ALA A O 1
ATOM 3064 N N . ILE A 1 389 ? -1.902 3.518 7.836 1.00 94.50 389 ILE A N 1
ATOM 3065 C CA . ILE A 1 389 ? -0.979 4.336 8.613 1.00 94.50 389 ILE A CA 1
ATOM 3066 C C . ILE A 1 389 ? -1.134 5.799 8.219 1.00 94.50 389 ILE A C 1
ATOM 3068 O O . ILE A 1 389 ? -1.272 6.123 7.043 1.00 94.50 389 ILE A O 1
ATOM 3072 N N . TYR A 1 390 ? -1.123 6.686 9.208 1.00 89.50 390 TYR A N 1
ATOM 3073 C CA . TYR A 1 390 ? -1.123 8.121 8.959 1.00 89.50 390 TYR A CA 1
ATOM 3074 C C . TYR A 1 390 ? 0.319 8.610 8.886 1.00 89.50 390 TYR A C 1
ATOM 3076 O O . TYR A 1 390 ? 1.080 8.425 9.833 1.00 89.50 390 TYR A O 1
ATOM 3084 N N . LEU A 1 391 ? 0.705 9.199 7.761 1.00 87.44 391 LEU A N 1
ATOM 3085 C CA . LEU A 1 391 ? 2.058 9.677 7.506 1.00 87.44 391 LEU A CA 1
ATOM 3086 C C . LEU A 1 391 ? 1.976 10.964 6.688 1.00 87.44 391 LEU A C 1
ATOM 3088 O O . LEU A 1 391 ? 1.227 11.036 5.723 1.00 87.44 391 LEU A O 1
ATOM 3092 N N . ASN A 1 392 ? 2.739 11.988 7.069 1.00 81.50 392 ASN A N 1
ATOM 3093 C CA . ASN A 1 392 ? 2.808 13.265 6.349 1.00 81.50 392 ASN A CA 1
ATOM 3094 C C . ASN A 1 392 ? 1.429 13.849 5.992 1.00 81.50 392 ASN A C 1
ATOM 3096 O O . ASN A 1 392 ? 1.165 14.211 4.850 1.00 81.50 392 ASN A O 1
ATOM 3100 N N . ASN A 1 393 ? 0.549 13.922 6.991 1.00 79.25 393 ASN A N 1
ATOM 3101 C CA . ASN A 1 393 ? -0.824 14.418 6.878 1.00 79.25 393 ASN A CA 1
ATOM 3102 C C . ASN A 1 393 ? -1.759 13.630 5.946 1.00 79.25 393 ASN A C 1
ATOM 3104 O O . ASN A 1 393 ? -2.823 14.129 5.588 1.00 79.25 393 ASN A O 1
ATOM 3108 N N . SER A 1 394 ? -1.390 12.399 5.596 1.00 86.25 394 SER A N 1
ATOM 3109 C CA . SER A 1 394 ? -2.140 11.564 4.659 1.00 86.25 394 SER A CA 1
ATOM 3110 C C . SER A 1 394 ? -2.317 10.167 5.236 1.00 86.25 394 SER A C 1
ATOM 3112 O O . SER A 1 394 ? -1.435 9.643 5.924 1.00 86.25 394 SER A O 1
ATOM 3114 N N . LEU A 1 395 ? -3.477 9.556 5.003 1.00 90.44 395 LEU A N 1
ATOM 3115 C CA . LEU A 1 395 ? -3.731 8.181 5.416 1.00 90.44 395 LEU A CA 1
ATOM 3116 C C . LEU A 1 395 ? -3.398 7.244 4.255 1.00 90.44 395 LEU A C 1
ATOM 3118 O O . LEU A 1 395 ? -4.032 7.309 3.205 1.00 90.44 395 LEU A O 1
ATOM 3122 N N . PHE A 1 396 ? -2.431 6.357 4.470 1.00 94.50 396 PHE A N 1
ATOM 3123 C CA . PHE A 1 396 ? -2.014 5.358 3.495 1.00 94.50 396 PHE A CA 1
ATOM 3124 C C . PHE A 1 396 ? -2.608 3.995 3.826 1.00 94.50 396 PHE A C 1
ATOM 3126 O O . PHE A 1 396 ? -2.447 3.491 4.939 1.00 94.50 396 PHE A O 1
ATOM 3133 N N . ILE A 1 397 ? -3.266 3.399 2.840 1.00 96.25 397 ILE A N 1
ATOM 3134 C CA . ILE A 1 397 ? -3.864 2.071 2.857 1.00 96.25 397 ILE A CA 1
ATOM 3135 C C . ILE A 1 397 ? -2.806 1.021 2.532 1.00 96.25 397 ILE A C 1
ATOM 3137 O O . ILE A 1 397 ? -2.026 1.155 1.587 1.00 96.25 397 ILE A O 1
ATOM 3141 N N . LEU A 1 398 ? -2.786 -0.028 3.350 1.00 97.38 398 LEU A N 1
ATOM 3142 C CA . LEU A 1 398 ? -1.825 -1.122 3.324 1.00 97.38 398 LEU A CA 1
ATOM 3143 C C . LEU A 1 398 ? -2.575 -2.428 3.027 1.00 97.38 398 LEU A C 1
ATOM 3145 O O . LEU A 1 398 ? -2.888 -3.200 3.935 1.00 97.38 398 LEU A O 1
ATOM 3149 N N . ASP A 1 399 ? -2.907 -2.648 1.755 1.00 94.75 399 ASP A N 1
ATOM 3150 C CA . ASP A 1 399 ? -3.792 -3.736 1.326 1.00 94.75 399 ASP A CA 1
ATOM 3151 C C . ASP A 1 399 ? -3.016 -4.880 0.658 1.00 94.75 399 ASP A C 1
ATOM 3153 O O . ASP A 1 399 ? -2.885 -4.939 -0.563 1.00 94.75 399 ASP A O 1
ATOM 3157 N N . GLN A 1 400 ? -2.491 -5.788 1.491 1.00 92.00 400 GLN A N 1
ATOM 3158 C CA . GLN A 1 400 ? -1.865 -7.083 1.144 1.00 92.00 400 GLN A CA 1
ATOM 3159 C C . GLN A 1 400 ? -0.556 -7.030 0.336 1.00 92.00 400 GLN A C 1
ATOM 3161 O O . GLN A 1 400 ? 0.319 -7.869 0.552 1.00 92.00 400 GLN A O 1
ATOM 3166 N N . HIS A 1 401 ? -0.402 -6.074 -0.576 1.00 92.25 401 HIS A N 1
ATOM 3167 C CA . HIS A 1 401 ? 0.712 -5.969 -1.507 1.00 92.25 401 HIS A CA 1
ATOM 3168 C C . HIS A 1 401 ? 1.271 -4.543 -1.543 1.00 92.25 401 HIS A C 1
ATOM 3170 O O . HIS A 1 401 ? 0.517 -3.585 -1.390 1.00 92.25 401 HIS A O 1
ATOM 3176 N N . PRO A 1 402 ? 2.583 -4.375 -1.778 1.00 93.62 402 PRO A N 1
ATOM 3177 C CA . PRO A 1 402 ? 3.120 -3.077 -2.147 1.00 93.62 402 PRO A CA 1
ATOM 3178 C C . PRO A 1 402 ? 2.645 -2.690 -3.557 1.00 93.62 402 PRO A C 1
ATOM 3180 O O . PRO A 1 402 ? 2.417 -3.572 -4.398 1.00 93.62 402 PRO A O 1
ATOM 3183 N N . PRO A 1 403 ? 2.607 -1.389 -3.872 1.00 94.38 403 PRO A N 1
ATOM 3184 C CA . PRO A 1 403 ? 2.895 -0.237 -2.996 1.00 94.38 403 PRO A CA 1
ATOM 3185 C C . PRO A 1 403 ? 1.729 0.136 -2.044 1.00 94.38 403 PRO A C 1
ATOM 3187 O O . PRO A 1 403 ? 0.590 -0.236 -2.310 1.00 94.38 403 PRO A O 1
ATOM 3190 N N . PRO A 1 404 ? 1.979 0.893 -0.954 1.00 95.62 404 PRO A N 1
ATOM 3191 C CA . PRO A 1 404 ? 0.931 1.627 -0.232 1.00 95.62 404 PRO A CA 1
ATOM 3192 C C . PRO A 1 404 ? 0.176 2.605 -1.145 1.00 95.62 404 PRO A C 1
ATOM 3194 O O . PRO A 1 404 ? 0.777 3.152 -2.067 1.00 95.62 404 PRO A O 1
ATOM 3197 N N . MET A 1 405 ? -1.098 2.873 -0.849 1.00 93.75 405 MET A N 1
ATOM 3198 C CA . MET A 1 405 ? -1.947 3.804 -1.614 1.00 93.75 405 MET A CA 1
ATOM 3199 C C . MET A 1 405 ? -2.534 4.883 -0.711 1.00 93.75 405 MET A C 1
ATOM 3201 O O . MET A 1 405 ? -2.904 4.578 0.419 1.00 93.75 405 MET A O 1
ATOM 3205 N N . GLU A 1 406 ? -2.650 6.127 -1.167 1.00 93.12 406 GLU A N 1
ATOM 3206 C CA . GLU A 1 406 ? -3.368 7.150 -0.402 1.00 93.12 406 GLU A CA 1
ATOM 3207 C C . GLU A 1 406 ? -4.877 6.845 -0.369 1.00 93.12 406 GLU A C 1
ATOM 3209 O O . GLU A 1 406 ? -5.431 6.240 -1.286 1.00 93.12 406 GLU A O 1
ATOM 3214 N N . ILE A 1 407 ? -5.561 7.202 0.723 1.00 91.44 407 ILE A N 1
ATOM 3215 C CA . ILE A 1 407 ? -6.983 6.875 0.911 1.00 91.44 407 ILE A CA 1
ATOM 3216 C C . ILE A 1 407 ? -7.891 7.466 -0.177 1.00 91.44 407 ILE A C 1
ATOM 3218 O O . ILE A 1 407 ? -8.870 6.813 -0.536 1.00 91.44 407 ILE A O 1
ATOM 3222 N N . GLN A 1 408 ? -7.594 8.662 -0.699 1.00 89.81 408 GLN A N 1
ATOM 3223 C CA . GLN A 1 408 ? -8.406 9.271 -1.759 1.00 89.81 408 GLN A CA 1
ATOM 3224 C C . GLN A 1 408 ? -8.319 8.453 -3.045 1.00 89.81 408 GLN A C 1
ATOM 3226 O O . GLN A 1 408 ? -9.348 7.986 -3.536 1.00 89.81 408 GLN A O 1
ATOM 3231 N N . ASP A 1 409 ? -7.105 8.131 -3.477 1.00 91.25 409 ASP A N 1
ATOM 3232 C CA . ASP A 1 409 ? -6.846 7.284 -4.639 1.00 91.25 409 ASP A CA 1
ATOM 3233 C C . ASP A 1 409 ? -7.465 5.893 -4.437 1.00 91.25 409 ASP A C 1
ATOM 3235 O O . ASP A 1 409 ? -8.037 5.305 -5.355 1.00 91.25 409 ASP A O 1
ATOM 3239 N N . TYR A 1 410 ? -7.388 5.340 -3.222 1.00 92.06 410 TYR A N 1
ATOM 3240 C CA . TYR A 1 410 ? -7.990 4.044 -2.912 1.00 92.06 410 TYR A CA 1
ATOM 3241 C C . TYR A 1 410 ? -9.521 4.087 -3.049 1.00 92.06 410 TYR A C 1
ATOM 3243 O O . TYR A 1 410 ? -10.131 3.161 -3.591 1.00 92.06 410 TYR A O 1
ATOM 3251 N N . ILE A 1 411 ? -10.168 5.170 -2.607 1.00 90.19 411 ILE A N 1
ATOM 3252 C CA . ILE A 1 411 ? -11.610 5.373 -2.800 1.00 90.19 411 ILE A CA 1
ATOM 3253 C C . ILE A 1 411 ? -11.944 5.521 -4.290 1.00 90.19 411 ILE A C 1
ATOM 3255 O O . ILE A 1 411 ? -12.913 4.911 -4.752 1.00 90.19 411 ILE A O 1
ATOM 3259 N N . GLU A 1 412 ? -11.153 6.292 -5.035 1.00 89.31 412 GLU A N 1
ATOM 3260 C CA . GLU A 1 412 ? -11.384 6.585 -6.450 1.00 89.31 412 GLU A CA 1
ATOM 3261 C C . GLU A 1 412 ? -11.151 5.366 -7.350 1.00 89.31 412 GLU A C 1
ATOM 3263 O O . GLU A 1 412 ? -12.055 4.952 -8.080 1.00 89.31 412 GLU A O 1
ATOM 3268 N N . TYR A 1 413 ? -9.967 4.758 -7.281 1.00 89.62 413 TYR A N 1
ATOM 3269 C CA . TYR A 1 413 ? -9.528 3.746 -8.242 1.00 89.62 413 TYR A CA 1
ATOM 3270 C C . TYR A 1 413 ? -9.836 2.309 -7.811 1.00 89.62 413 TYR A C 1
ATOM 3272 O O . TYR A 1 413 ? -10.075 1.463 -8.678 1.00 89.62 413 TYR A O 1
ATOM 3280 N N . ILE A 1 414 ? -9.848 2.014 -6.503 1.00 90.62 414 ILE A N 1
ATOM 3281 C CA . ILE A 1 414 ? -10.093 0.654 -5.990 1.00 90.62 414 ILE A CA 1
ATOM 3282 C C . ILE A 1 414 ? -11.560 0.457 -5.617 1.00 90.62 414 ILE A C 1
ATOM 3284 O O . ILE A 1 414 ? -12.207 -0.456 -6.132 1.00 90.62 414 ILE A O 1
ATOM 3288 N N . LEU A 1 415 ? -12.103 1.305 -4.738 1.00 89.31 415 LEU A N 1
ATOM 3289 C CA . LEU A 1 415 ? -13.485 1.162 -4.264 1.00 89.31 415 LEU A CA 1
ATOM 3290 C C . LEU A 1 415 ? -14.516 1.711 -5.253 1.00 89.31 415 LEU A C 1
ATOM 3292 O O . LEU A 1 415 ? -15.657 1.246 -5.249 1.00 89.31 415 LEU A O 1
ATOM 3296 N N . LYS A 1 416 ? -14.134 2.701 -6.071 1.00 86.94 416 LYS A N 1
ATOM 3297 C CA . LYS A 1 416 ? -14.980 3.359 -7.079 1.00 86.94 416 LYS A CA 1
ATOM 3298 C C . LYS A 1 416 ? -16.325 3.834 -6.524 1.00 86.94 416 LYS A C 1
ATOM 3300 O O . LYS A 1 416 ? -17.373 3.671 -7.151 1.00 86.94 416 LYS A O 1
ATOM 3305 N N . SER A 1 417 ? -16.314 4.416 -5.326 1.00 81.44 417 SER A N 1
ATOM 3306 C CA . SER A 1 417 ? -17.531 4.853 -4.637 1.00 81.44 417 SER A CA 1
ATOM 3307 C C . SER A 1 417 ? -17.446 6.310 -4.203 1.00 81.44 417 SER A C 1
ATOM 3309 O O . SER A 1 417 ? -16.447 6.748 -3.648 1.00 81.44 417 SER A O 1
ATOM 3311 N N . ARG A 1 418 ? -18.543 7.055 -4.389 1.00 72.88 418 ARG A N 1
ATOM 3312 C CA . ARG A 1 418 ? -18.647 8.468 -3.977 1.00 72.88 418 ARG A CA 1
ATOM 3313 C C . ARG A 1 418 ? -18.807 8.658 -2.471 1.00 72.88 418 ARG A C 1
ATOM 3315 O O . ARG A 1 418 ? -18.548 9.742 -1.965 1.00 72.88 418 ARG A O 1
ATOM 3322 N N . THR A 1 419 ? -19.294 7.637 -1.772 1.00 79.69 419 THR A N 1
ATOM 3323 C CA . THR A 1 419 ? -19.488 7.664 -0.320 1.00 79.69 419 THR A CA 1
ATOM 3324 C C . THR A 1 419 ? -19.055 6.326 0.246 1.00 79.69 419 THR A C 1
ATOM 3326 O O . THR A 1 419 ? -19.661 5.293 -0.055 1.00 79.69 419 THR A O 1
ATOM 3329 N N . VAL A 1 420 ? -18.017 6.342 1.074 1.00 86.00 420 VAL A N 1
ATOM 3330 C CA . VAL A 1 420 ? -17.484 5.143 1.720 1.00 86.00 420 VAL A CA 1
ATOM 3331 C C . VAL A 1 420 ? -17.519 5.373 3.218 1.00 86.00 420 VAL A C 1
ATOM 3333 O O . VAL A 1 420 ? -16.889 6.298 3.722 1.00 86.00 420 VAL A O 1
ATOM 3336 N N . ARG A 1 421 ? -18.269 4.532 3.936 1.00 89.38 421 ARG A N 1
ATOM 3337 C CA . ARG A 1 421 ? -18.319 4.579 5.400 1.00 89.38 421 ARG A CA 1
ATOM 3338 C C . ARG A 1 421 ? -17.566 3.404 5.991 1.00 89.38 421 ARG A C 1
ATOM 3340 O O . ARG A 1 421 ? -17.744 2.268 5.544 1.00 89.38 421 ARG A O 1
ATOM 3347 N N . ALA A 1 422 ? -16.770 3.681 7.012 1.00 91.62 422 ALA A N 1
ATOM 3348 C CA . ALA A 1 422 ? -16.012 2.668 7.723 1.00 91.62 422 ALA A CA 1
ATOM 3349 C C . ALA A 1 422 ? -16.041 2.896 9.232 1.00 91.62 422 ALA A C 1
ATOM 3351 O O . ALA A 1 422 ? -16.206 4.022 9.707 1.00 91.62 422 ALA A O 1
ATOM 3352 N N . ASP A 1 423 ? -15.855 1.812 9.977 1.00 92.19 423 ASP A N 1
ATOM 3353 C CA . ASP A 1 423 ? -15.413 1.916 11.362 1.00 92.19 423 ASP A CA 1
ATOM 3354 C C . ASP A 1 423 ? -13.879 2.007 11.340 1.00 92.19 423 ASP A C 1
ATOM 3356 O O . ASP A 1 423 ? -13.216 1.143 10.759 1.00 92.19 423 ASP A O 1
ATOM 3360 N N . ILE A 1 424 ? -13.320 3.070 11.922 1.00 93.56 424 ILE A N 1
ATOM 3361 C CA . ILE A 1 424 ? -11.872 3.290 11.996 1.00 93.56 424 ILE A CA 1
ATOM 3362 C C . ILE A 1 424 ? -11.395 2.851 13.369 1.00 93.56 424 ILE A C 1
ATOM 3364 O O . ILE A 1 424 ? -11.817 3.401 14.383 1.00 93.56 424 ILE A O 1
ATOM 3368 N N . ILE A 1 425 ? -10.508 1.866 13.394 1.00 94.44 425 ILE A N 1
ATOM 3369 C CA . ILE A 1 425 ? -9.983 1.268 14.615 1.00 94.44 425 ILE A CA 1
ATOM 3370 C C . ILE A 1 425 ? -8.526 1.689 14.753 1.00 94.44 425 ILE A C 1
ATOM 3372 O O . ILE A 1 425 ? -7.664 1.184 14.040 1.00 94.44 425 ILE A O 1
ATOM 3376 N N . GLN A 1 426 ? -8.253 2.626 15.651 1.00 95.06 426 GLN A N 1
ATOM 3377 C CA . GLN A 1 426 ? -6.912 3.077 15.994 1.00 95.06 426 GLN A CA 1
ATOM 3378 C C . GLN A 1 426 ? -6.329 2.175 17.082 1.00 95.06 426 GLN A C 1
ATOM 3380 O O . GLN A 1 426 ? -6.970 1.917 18.099 1.00 95.06 426 GLN A O 1
ATOM 3385 N N . ILE A 1 427 ? -5.100 1.713 16.875 1.00 95.44 427 ILE A N 1
ATOM 3386 C CA . ILE A 1 427 ? -4.426 0.767 17.761 1.00 95.44 427 ILE A CA 1
ATOM 3387 C C . ILE A 1 427 ? -3.069 1.336 18.166 1.00 95.44 427 ILE A C 1
ATOM 3389 O O . ILE A 1 427 ? -2.241 1.684 17.318 1.00 95.44 427 ILE A O 1
ATOM 3393 N N . LYS A 1 428 ? -2.848 1.404 19.480 1.00 94.94 428 LYS A N 1
ATOM 3394 C CA . LYS A 1 428 ? -1.575 1.751 20.120 1.00 94.94 428 LYS A CA 1
ATOM 3395 C C . LYS A 1 428 ? -1.141 0.566 20.978 1.00 94.94 428 LYS A C 1
ATOM 3397 O O . LYS A 1 428 ? -1.660 0.383 22.071 1.00 94.94 428 LYS A O 1
ATOM 3402 N N . GLY A 1 429 ? -0.239 -0.263 20.478 1.00 91.25 429 GLY A N 1
ATOM 3403 C CA . GLY A 1 429 ? 0.267 -1.443 21.181 1.00 91.25 429 GLY A CA 1
ATOM 3404 C C . GLY A 1 429 ? 1.408 -1.137 22.138 1.00 91.25 429 GLY A C 1
ATOM 3405 O O . GLY A 1 429 ? 1.798 0.013 22.339 1.00 91.25 429 GLY A O 1
ATOM 3406 N N . GLY A 1 430 ? 1.957 -2.200 22.720 1.00 90.19 430 GLY A N 1
ATOM 3407 C CA . GLY A 1 430 ? 3.045 -2.137 23.691 1.00 90.19 430 GLY A CA 1
ATOM 3408 C C . GLY A 1 430 ? 2.680 -2.827 25.001 1.00 90.19 430 GLY A C 1
ATOM 3409 O O . GLY A 1 430 ? 1.991 -3.847 25.005 1.00 90.19 430 GLY A O 1
ATOM 3410 N N . LYS A 1 431 ? 3.163 -2.284 26.124 1.00 88.88 431 LYS A N 1
ATOM 3411 C CA . LYS A 1 431 ? 2.916 -2.860 27.458 1.00 88.88 431 LYS A CA 1
ATOM 3412 C C . LYS A 1 431 ? 1.456 -2.745 27.885 1.00 88.88 431 LYS A C 1
ATOM 3414 O O . LYS A 1 431 ? 0.953 -3.634 28.553 1.00 88.88 431 LYS A O 1
ATOM 3419 N N . THR A 1 432 ? 0.800 -1.658 27.491 1.00 90.06 432 THR A N 1
ATOM 3420 C CA . THR A 1 432 ? -0.605 -1.369 27.792 1.00 90.06 432 THR A CA 1
ATOM 3421 C C . THR A 1 432 ? -1.321 -1.020 26.490 1.00 90.06 432 THR A C 1
ATOM 3423 O O . THR A 1 432 ? -1.447 0.166 26.169 1.00 90.06 432 THR 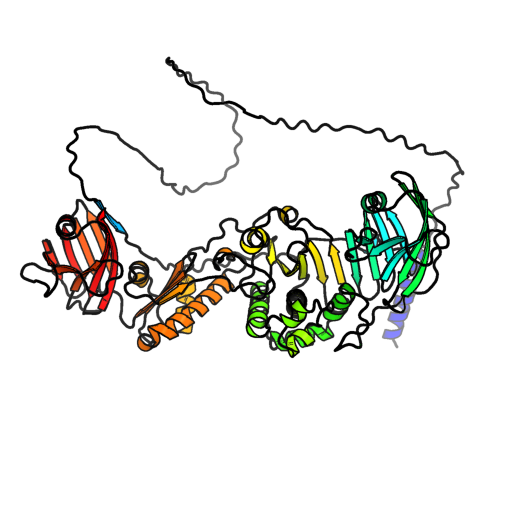A O 1
ATOM 3426 N N . PRO A 1 433 ? -1.715 -2.024 25.686 1.00 93.75 433 PRO A N 1
ATOM 3427 C CA . PRO A 1 433 ? -2.348 -1.768 24.404 1.00 93.75 433 PRO A CA 1
ATOM 3428 C C . PRO A 1 433 ? -3.676 -1.027 24.567 1.00 93.75 433 PRO A C 1
ATOM 3430 O O . PRO A 1 433 ? -4.458 -1.314 25.474 1.00 93.75 433 PRO A O 1
ATOM 3433 N N . VAL A 1 434 ? -3.932 -0.092 23.660 1.00 94.25 434 VAL A N 1
ATOM 3434 C CA . VAL A 1 434 ? -5.158 0.702 23.595 1.00 94.25 434 VAL A CA 1
ATOM 3435 C C . VAL A 1 434 ? -5.770 0.559 22.209 1.00 94.25 434 VAL A C 1
ATOM 3437 O O . VAL A 1 434 ? -5.079 0.693 21.195 1.00 94.25 434 VAL A O 1
ATOM 3440 N N . VAL A 1 435 ? -7.076 0.313 22.180 1.00 94.56 435 VAL A N 1
ATOM 3441 C CA . VAL A 1 435 ? -7.897 0.241 20.974 1.00 94.56 435 VAL A CA 1
ATOM 3442 C C . VAL A 1 435 ? -8.986 1.299 21.067 1.00 94.56 435 VAL A C 1
ATOM 3444 O O . VAL A 1 435 ? -9.762 1.331 22.020 1.00 94.56 435 VAL A O 1
ATOM 3447 N N . GLU A 1 436 ? -9.056 2.150 20.054 1.00 94.62 436 GLU A N 1
ATOM 3448 C CA . GLU A 1 436 ? -10.065 3.195 19.922 1.00 94.62 436 GLU A CA 1
ATOM 3449 C C . GLU A 1 436 ? -10.845 2.973 18.626 1.00 94.62 436 GLU A C 1
ATOM 3451 O O . GLU A 1 436 ? -10.245 2.754 17.576 1.00 94.62 436 GLU A O 1
ATOM 3456 N N . VAL A 1 437 ? -12.173 3.028 18.671 1.00 94.00 437 VAL A N 1
ATOM 3457 C CA . VAL A 1 437 ? -13.033 2.849 17.495 1.00 94.00 437 VAL A CA 1
ATOM 3458 C C . VAL A 1 437 ? -13.835 4.109 17.253 1.00 94.00 437 VAL A C 1
ATOM 3460 O O . VAL A 1 437 ? -14.533 4.574 18.149 1.00 94.00 437 VAL A O 1
ATOM 3463 N N . PHE A 1 438 ? -13.788 4.604 16.023 1.00 92.56 438 PHE A N 1
ATOM 3464 C CA . PHE A 1 438 ? -14.619 5.687 15.512 1.00 92.56 438 PHE A CA 1
ATOM 3465 C C . PHE A 1 438 ? -15.593 5.090 14.504 1.00 92.56 438 PHE A C 1
ATOM 3467 O O . PHE A 1 438 ? -15.195 4.644 13.427 1.00 92.56 438 PHE A O 1
ATOM 3474 N N . SER A 1 439 ? -16.867 5.025 14.876 1.00 91.12 439 SER A N 1
ATOM 3475 C CA . SER A 1 439 ? -17.862 4.271 14.115 1.00 91.12 439 SER A CA 1
ATOM 3476 C C . SER A 1 439 ? -18.489 5.097 12.994 1.00 91.12 439 SER A C 1
ATOM 3478 O O . SER A 1 439 ? -18.801 6.275 13.167 1.00 91.12 439 SER A O 1
ATOM 3480 N N . ASN A 1 440 ? -18.791 4.439 11.871 1.00 88.00 440 ASN A N 1
ATOM 3481 C CA . ASN A 1 440 ? -19.575 4.990 10.758 1.00 88.00 440 ASN A CA 1
ATOM 3482 C C . ASN A 1 440 ? -19.029 6.312 10.172 1.00 88.00 440 ASN A C 1
ATOM 3484 O O . ASN A 1 440 ? -19.791 7.202 9.757 1.00 88.00 440 ASN A O 1
ATOM 3488 N N . VAL A 1 441 ? -17.703 6.428 10.133 1.00 89.19 441 VAL A N 1
ATOM 3489 C CA . VAL A 1 441 ? -16.992 7.598 9.624 1.00 89.19 441 VAL A CA 1
ATOM 3490 C C . VAL A 1 441 ? -17.086 7.633 8.106 1.00 89.19 441 VAL A C 1
ATOM 3492 O O . VAL A 1 441 ? -16.879 6.625 7.438 1.00 89.19 441 VAL A O 1
ATOM 3495 N N . ASP A 1 442 ? -17.426 8.801 7.571 1.00 87.56 442 ASP A N 1
ATOM 3496 C CA . ASP A 1 442 ? -17.482 9.066 6.135 1.00 87.56 442 ASP A CA 1
ATOM 3497 C C . ASP A 1 442 ? -16.062 9.355 5.625 1.00 87.56 442 ASP A C 1
ATOM 3499 O O . ASP A 1 442 ? -15.532 10.450 5.833 1.00 87.56 442 ASP A O 1
ATOM 3503 N N . LEU A 1 443 ? -15.418 8.354 5.016 1.00 85.25 443 LEU A N 1
ATOM 3504 C CA . LEU A 1 443 ? -14.008 8.423 4.618 1.00 85.25 443 LEU A CA 1
ATOM 3505 C C . LEU A 1 443 ? -13.756 9.518 3.578 1.00 85.25 443 LEU A C 1
ATOM 3507 O O . LEU A 1 443 ? -12.711 10.162 3.623 1.00 85.25 443 LEU A O 1
ATOM 3511 N N . SER A 1 444 ? -14.733 9.794 2.708 1.00 77.38 444 SER A N 1
ATOM 3512 C CA . SER A 1 444 ? -14.615 10.849 1.696 1.00 77.38 444 SER A CA 1
ATOM 3513 C C . SER A 1 444 ? -14.676 12.259 2.286 1.00 77.38 444 SER A C 1
ATOM 3515 O O . SER A 1 444 ? -14.315 13.204 1.603 1.00 77.38 444 SER A O 1
ATOM 3517 N N . LYS A 1 445 ? -15.148 12.423 3.531 1.00 76.06 445 LYS A N 1
ATOM 3518 C CA . LYS A 1 445 ? -15.180 13.722 4.232 1.00 76.06 445 LYS A CA 1
ATOM 3519 C C . LYS A 1 445 ? -14.081 13.875 5.269 1.00 76.06 445 LYS A C 1
ATOM 3521 O O . LYS A 1 445 ? -13.745 14.997 5.635 1.00 76.06 445 LYS A O 1
ATOM 3526 N N . LEU A 1 446 ? -13.576 12.757 5.789 1.00 69.81 446 LEU A N 1
ATOM 3527 C CA . LEU A 1 446 ? -12.526 12.767 6.800 1.00 69.81 446 LEU A CA 1
ATOM 3528 C C . LEU A 1 446 ? -11.215 13.326 6.230 1.00 69.81 446 LEU A C 1
ATOM 3530 O O . LEU A 1 446 ? -10.502 14.036 6.933 1.00 69.81 446 LEU A O 1
ATOM 3534 N N . PHE A 1 447 ? -10.937 13.050 4.954 1.00 67.31 447 PHE A N 1
ATOM 3535 C CA . PHE A 1 447 ? -9.709 13.461 4.282 1.00 67.31 447 PHE A CA 1
ATOM 3536 C C . PHE A 1 447 ? -10.021 14.267 3.018 1.00 67.31 447 PHE A C 1
ATOM 3538 O O . PHE A 1 447 ? -9.799 13.797 1.918 1.00 67.31 447 PHE A O 1
ATOM 3545 N N . ASN A 1 448 ? -10.507 15.504 3.134 1.00 65.25 448 ASN A N 1
ATOM 3546 C CA . ASN A 1 448 ? -10.710 16.386 1.963 1.00 65.25 448 ASN A CA 1
ATOM 3547 C C . ASN A 1 448 ? -9.395 16.882 1.314 1.00 65.25 448 ASN A C 1
ATOM 3549 O O . ASN A 1 448 ? -9.385 17.895 0.615 1.00 65.25 448 ASN A O 1
ATOM 3553 N N . TYR A 1 449 ? -8.280 16.219 1.598 1.00 75.81 449 TYR A N 1
ATOM 3554 C CA . TYR A 1 449 ? -6.961 16.558 1.106 1.00 75.81 449 TYR A CA 1
ATOM 3555 C C . TYR A 1 449 ? -6.369 15.319 0.454 1.00 75.81 449 TYR A C 1
ATOM 3557 O O . TYR A 1 449 ? -6.274 14.272 1.089 1.00 75.81 449 TYR A O 1
ATOM 3565 N N . ASP A 1 450 ? -6.014 15.488 -0.807 1.00 83.12 450 ASP A N 1
ATOM 3566 C CA . ASP A 1 450 ? -5.204 14.573 -1.585 1.00 83.12 450 ASP A CA 1
ATOM 3567 C C . ASP A 1 450 ? -3.802 15.187 -1.650 1.00 83.12 450 ASP A C 1
ATOM 3569 O O . ASP A 1 450 ? -3.621 16.332 -2.093 1.00 83.12 450 ASP A O 1
ATOM 3573 N N . SER A 1 451 ? -2.826 14.466 -1.104 1.00 86.00 451 SER A N 1
ATOM 3574 C CA . SER A 1 451 ? -1.451 14.938 -0.992 1.00 86.00 451 SER A CA 1
ATOM 3575 C C . SER A 1 451 ? -0.692 14.899 -2.313 1.00 86.00 451 SER A C 1
ATOM 3577 O O . SER A 1 451 ? 0.328 15.589 -2.452 1.00 86.00 451 SER A O 1
ATOM 3579 N N . TYR A 1 452 ? -1.184 14.136 -3.291 1.00 89.31 452 TYR A N 1
ATOM 3580 C CA . TYR A 1 452 ? -0.563 13.984 -4.595 1.00 89.31 452 TYR A CA 1
ATOM 3581 C C . TYR A 1 452 ? -1.586 13.826 -5.739 1.00 89.31 452 TYR A C 1
ATOM 3583 O O . TYR A 1 452 ? -1.513 12.867 -6.501 1.00 89.31 452 TYR A O 1
ATOM 3591 N N . PRO A 1 453 ? -2.418 14.851 -6.010 1.00 87.75 453 PRO A N 1
ATOM 3592 C CA . PRO A 1 453 ? -3.568 14.764 -6.925 1.00 87.75 453 PRO A CA 1
ATOM 3593 C C . PRO A 1 453 ? -3.216 14.622 -8.409 1.00 87.75 453 PRO A C 1
ATOM 3595 O O . PRO A 1 453 ? -4.062 14.760 -9.291 1.00 87.75 453 PRO A O 1
ATOM 3598 N N . GLN A 1 454 ? -1.931 14.476 -8.729 1.00 86.38 454 GLN A N 1
ATOM 3599 C CA . GLN A 1 454 ? -1.489 14.220 -10.090 1.00 86.38 454 GLN A CA 1
ATOM 3600 C C . GLN A 1 454 ? -1.578 12.739 -10.463 1.00 86.38 454 GLN A C 1
ATOM 3602 O O . GLN A 1 454 ? -1.504 12.464 -11.663 1.00 86.38 454 GLN A O 1
ATOM 3607 N N . ASP A 1 455 ? -1.627 11.821 -9.486 1.00 85.06 455 ASP A N 1
ATOM 3608 C CA . ASP A 1 455 ? -1.734 10.358 -9.647 1.00 85.06 455 ASP A CA 1
ATOM 3609 C C . ASP A 1 455 ? -0.884 9.786 -10.782 1.00 85.06 455 ASP A C 1
ATOM 3611 O O . ASP A 1 455 ? -1.271 8.903 -11.553 1.00 85.06 455 ASP A O 1
ATOM 3615 N N . SER A 1 456 ? 0.304 10.357 -10.949 1.00 84.06 456 SER A N 1
ATOM 3616 C CA . SER A 1 456 ? 1.179 10.060 -12.068 1.00 84.06 456 SER A CA 1
ATOM 3617 C C . SER A 1 456 ? 2.605 9.932 -11.594 1.00 84.06 456 SER A C 1
ATOM 3619 O O . SER A 1 456 ? 3.085 10.652 -10.723 1.00 84.06 456 SER A O 1
ATOM 3621 N N . ILE A 1 457 ? 3.309 8.981 -12.190 1.00 84.31 457 ILE A N 1
ATOM 3622 C CA . ILE A 1 457 ? 4.706 8.777 -11.867 1.00 84.31 457 ILE A CA 1
ATOM 3623 C C . ILE A 1 457 ? 5.533 9.923 -12.475 1.00 84.31 457 ILE A C 1
ATOM 3625 O O . ILE A 1 457 ? 5.428 10.185 -13.678 1.00 84.31 457 ILE A O 1
ATOM 3629 N N . PRO A 1 458 ? 6.362 10.634 -11.687 1.00 88.00 458 PRO A N 1
ATOM 3630 C CA . PRO A 1 458 ? 7.299 11.591 -12.250 1.00 88.00 458 PRO A CA 1
ATOM 3631 C C . PRO A 1 458 ? 8.348 10.856 -13.091 1.00 88.00 458 PRO A C 1
ATOM 3633 O O . PRO A 1 458 ? 8.479 9.634 -13.051 1.00 88.00 458 PRO A O 1
ATOM 3636 N N . TYR A 1 459 ? 9.149 11.608 -13.840 1.00 87.56 459 TYR A N 1
ATOM 3637 C CA . TYR A 1 459 ? 10.264 11.022 -14.577 1.00 87.56 459 TYR A CA 1
ATOM 3638 C C . TYR A 1 459 ? 11.310 10.451 -13.602 1.00 87.56 459 TYR A C 1
ATOM 3640 O O . TYR A 1 459 ? 12.051 11.214 -12.981 1.00 87.56 459 TYR A O 1
ATOM 3648 N N . LEU A 1 460 ? 11.348 9.120 -13.465 1.00 91.50 460 LEU A N 1
ATOM 3649 C CA . LEU A 1 460 ? 12.247 8.377 -12.564 1.00 91.50 460 LEU A CA 1
ATOM 3650 C C . LEU A 1 460 ? 13.291 7.526 -13.307 1.00 91.50 460 LEU A C 1
ATOM 3652 O O . LEU A 1 460 ? 14.068 6.815 -12.671 1.00 91.50 460 LEU A O 1
ATOM 3656 N N . ASP A 1 461 ? 13.330 7.590 -14.641 1.00 93.56 461 ASP A N 1
ATOM 3657 C CA . ASP A 1 461 ? 14.194 6.762 -15.496 1.00 93.56 461 ASP A CA 1
ATOM 3658 C C . ASP A 1 461 ? 15.665 6.780 -15.062 1.00 93.56 461 ASP A C 1
ATOM 3660 O O . ASP A 1 461 ? 16.311 5.735 -15.007 1.00 93.56 461 ASP A O 1
ATOM 3664 N N . CYS A 1 462 ? 16.200 7.958 -14.727 1.00 92.19 462 CYS A N 1
ATOM 3665 C CA . CYS A 1 462 ? 17.602 8.132 -14.342 1.00 92.19 462 CYS A CA 1
ATOM 3666 C C . CYS A 1 462 ? 17.889 7.454 -12.992 1.00 9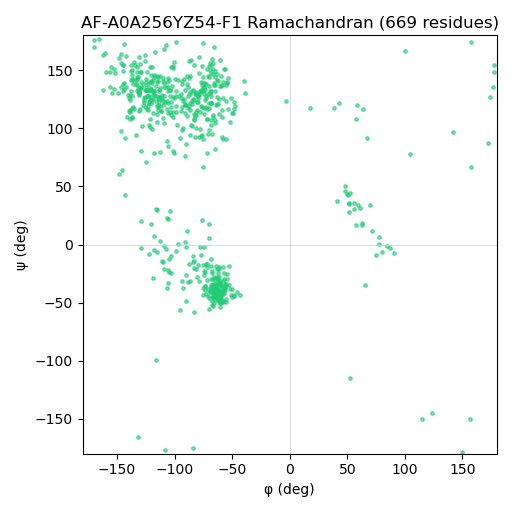2.19 462 CYS A C 1
ATOM 3668 O O . CYS A 1 462 ? 18.787 6.614 -12.918 1.00 92.19 462 CYS A O 1
ATOM 3670 N N . GLU A 1 463 ? 17.104 7.737 -11.945 1.00 94.56 463 GLU A N 1
ATOM 3671 C CA . GLU A 1 463 ? 17.279 7.107 -10.632 1.00 94.56 463 GLU A CA 1
ATOM 3672 C C . GLU A 1 463 ? 17.080 5.583 -10.670 1.00 94.56 463 GLU A C 1
ATOM 3674 O O . GLU A 1 463 ? 17.877 4.845 -10.083 1.00 94.56 463 GLU A O 1
ATOM 3679 N N . VAL A 1 464 ? 16.066 5.100 -11.398 1.00 95.88 464 VAL A N 1
ATOM 3680 C CA . VAL A 1 464 ? 15.804 3.660 -11.563 1.00 95.88 464 VAL A CA 1
ATOM 3681 C C . VAL A 1 464 ? 16.931 2.991 -12.344 1.00 95.88 464 VAL A C 1
ATOM 3683 O O . VAL A 1 464 ? 17.434 1.953 -11.912 1.00 95.88 464 VAL A O 1
ATOM 3686 N N . SER A 1 465 ? 17.387 3.592 -13.447 1.00 96.12 465 SER A N 1
ATOM 3687 C CA . SER A 1 465 ? 18.500 3.056 -14.241 1.00 96.12 465 SER A CA 1
ATOM 3688 C C . SER A 1 465 ? 19.788 2.994 -13.429 1.00 96.12 465 SER A C 1
ATOM 3690 O O . SER A 1 465 ? 20.496 1.996 -13.499 1.00 96.12 465 SER A O 1
ATOM 3692 N N . MET A 1 466 ? 20.081 4.010 -12.611 1.00 94.69 466 MET A N 1
ATOM 3693 C CA . MET A 1 466 ? 21.247 4.002 -11.719 1.00 94.69 466 MET A CA 1
ATOM 3694 C C . MET A 1 466 ? 21.154 2.923 -10.643 1.00 94.69 466 MET A C 1
ATOM 3696 O O . MET A 1 466 ? 22.160 2.305 -10.297 1.00 94.69 466 MET A O 1
ATOM 3700 N N . ARG A 1 467 ? 19.962 2.690 -10.081 1.00 96.12 467 ARG A N 1
ATOM 3701 C CA . ARG A 1 467 ? 19.770 1.618 -9.101 1.00 96.12 467 ARG A CA 1
ATOM 3702 C C . ARG A 1 467 ? 19.935 0.244 -9.751 1.00 96.12 467 ARG A C 1
ATOM 3704 O O . ARG A 1 467 ? 20.657 -0.595 -9.221 1.00 96.12 467 ARG A O 1
ATOM 3711 N N . LEU A 1 468 ? 19.338 0.048 -10.925 1.00 95.88 468 LEU A N 1
ATOM 3712 C CA . LEU A 1 468 ? 19.472 -1.166 -11.726 1.00 95.88 468 LEU A CA 1
ATOM 3713 C C . LEU A 1 468 ? 20.927 -1.443 -12.120 1.00 95.88 468 LEU A C 1
ATOM 3715 O O . LEU A 1 468 ? 21.391 -2.576 -12.008 1.00 95.88 468 LEU A O 1
ATOM 3719 N N . SER A 1 469 ? 21.657 -0.413 -12.552 1.00 94.44 469 SER A N 1
ATOM 3720 C CA . SER A 1 469 ? 23.042 -0.560 -12.991 1.00 94.44 469 SER A CA 1
ATOM 3721 C C . SER A 1 469 ? 23.945 -1.030 -11.849 1.00 94.44 469 SER A C 1
ATOM 3723 O O . SER A 1 469 ? 24.803 -1.877 -12.070 1.00 94.44 469 SER A O 1
ATOM 3725 N N . LYS A 1 470 ? 23.690 -0.586 -10.610 1.00 94.19 470 LYS A N 1
ATOM 3726 C CA . LYS A 1 470 ? 24.377 -1.100 -9.413 1.00 94.19 470 LYS A CA 1
ATOM 3727 C C . LYS A 1 470 ? 24.097 -2.582 -9.161 1.00 94.19 470 LYS A C 1
ATOM 3729 O O . LYS A 1 470 ? 25.023 -3.303 -8.812 1.00 94.19 470 LYS A O 1
ATOM 3734 N N . TYR A 1 471 ? 22.859 -3.049 -9.351 1.00 94.06 471 TYR A N 1
ATOM 3735 C CA . TYR A 1 471 ? 22.523 -4.470 -9.174 1.00 94.06 471 TYR A CA 1
ATOM 3736 C C . TYR A 1 471 ? 23.181 -5.388 -10.209 1.00 94.06 471 TYR A C 1
ATOM 3738 O O . TYR A 1 471 ? 23.415 -6.559 -9.919 1.00 94.06 471 TYR A O 1
ATOM 3746 N N . LEU A 1 472 ? 23.438 -4.876 -11.413 1.00 92.88 472 LEU A N 1
ATOM 3747 C CA . LEU A 1 472 ? 23.986 -5.650 -12.528 1.00 92.88 472 LEU A CA 1
ATOM 3748 C C . LEU A 1 472 ? 25.481 -5.400 -12.790 1.00 92.88 472 LEU A C 1
ATOM 3750 O O . LEU A 1 472 ? 26.065 -6.115 -13.595 1.00 92.88 472 LEU A O 1
ATOM 3754 N N . GLY A 1 473 ? 26.093 -4.399 -12.149 1.00 92.56 473 GLY A N 1
ATOM 3755 C CA . GLY A 1 473 ? 27.467 -3.979 -12.444 1.00 92.56 473 GLY A CA 1
ATOM 3756 C C . GLY A 1 473 ? 27.623 -3.300 -13.812 1.00 92.56 473 GLY A C 1
ATOM 3757 O O . GLY A 1 473 ? 28.643 -3.479 -14.465 1.00 92.56 473 GLY A O 1
ATOM 3758 N N . LEU A 1 474 ? 26.608 -2.554 -14.265 1.00 94.12 474 LEU A N 1
ATOM 3759 C CA . LEU A 1 474 ? 26.551 -1.944 -15.602 1.00 94.12 474 LEU A CA 1
ATOM 3760 C C . LEU A 1 474 ? 26.712 -0.420 -15.573 1.00 94.12 474 LEU A C 1
ATOM 3762 O O . LEU A 1 474 ? 26.572 0.226 -14.530 1.00 94.12 474 LEU A O 1
ATOM 3766 N N . THR A 1 475 ? 26.916 0.165 -16.753 1.00 93.19 475 THR A N 1
ATOM 3767 C CA . THR A 1 475 ? 26.920 1.621 -16.957 1.00 93.19 475 THR A CA 1
ATOM 3768 C C . THR A 1 475 ? 25.536 2.118 -17.377 1.00 93.19 475 THR A C 1
ATOM 3770 O O . THR A 1 475 ? 24.863 1.504 -18.200 1.00 93.19 475 THR A O 1
ATOM 3773 N N . THR A 1 476 ? 25.077 3.247 -16.837 1.00 94.31 476 THR A N 1
ATOM 3774 C CA . THR A 1 476 ? 23.825 3.869 -17.293 1.00 94.31 476 THR A CA 1
ATOM 3775 C C . THR A 1 476 ? 24.031 4.620 -18.608 1.00 94.31 476 THR A C 1
ATOM 3777 O O . THR A 1 476 ? 24.947 5.431 -18.721 1.00 94.31 476 THR A O 1
ATOM 3780 N N . GLU A 1 477 ? 23.165 4.396 -19.600 1.00 94.31 477 GLU A N 1
ATOM 3781 C CA . GLU A 1 477 ? 23.276 5.053 -20.914 1.00 94.31 477 GLU A CA 1
ATOM 3782 C C . GLU A 1 477 ? 21.927 5.618 -21.392 1.00 94.31 477 GLU A C 1
ATOM 3784 O O . GLU A 1 477 ? 21.145 4.913 -22.032 1.00 94.31 477 GLU A O 1
ATOM 3789 N N . PRO A 1 478 ? 21.645 6.909 -21.128 1.00 92.06 478 PRO A N 1
ATOM 3790 C CA . PRO A 1 478 ? 20.395 7.561 -21.523 1.00 92.06 478 PRO A CA 1
ATOM 3791 C C . PRO A 1 478 ? 20.097 7.519 -23.028 1.00 92.06 478 PRO A C 1
ATOM 3793 O O . PRO A 1 478 ? 18.934 7.609 -23.422 1.00 92.06 478 PRO A O 1
ATOM 3796 N N . LYS A 1 479 ? 21.115 7.378 -23.892 1.00 91.56 479 LYS A N 1
ATOM 3797 C CA . LYS A 1 479 ? 20.916 7.301 -25.353 1.00 91.56 479 LYS A CA 1
ATOM 3798 C C . LYS A 1 479 ? 20.088 6.084 -25.780 1.00 91.56 479 LYS A C 1
ATOM 3800 O O . LYS A 1 479 ? 19.425 6.130 -26.821 1.00 91.56 479 LYS A O 1
ATOM 3805 N N . LEU A 1 480 ? 20.073 5.029 -24.960 1.00 94.50 480 LEU A N 1
ATOM 3806 C CA . LEU A 1 480 ? 19.255 3.836 -25.182 1.00 94.50 480 LEU A CA 1
ATOM 3807 C C . LEU A 1 480 ? 17.750 4.132 -25.185 1.00 94.50 480 LEU A C 1
ATOM 3809 O O . LEU A 1 480 ? 16.993 3.360 -25.770 1.00 94.50 480 LEU A O 1
ATOM 3813 N N . LEU A 1 481 ? 17.303 5.264 -24.621 1.00 93.06 481 LEU A N 1
ATOM 3814 C CA . LEU A 1 481 ? 15.895 5.664 -24.664 1.00 93.06 481 LEU A CA 1
ATOM 3815 C C . LEU A 1 481 ? 15.348 5.727 -26.100 1.00 93.06 481 LEU A C 1
ATOM 3817 O O . LEU A 1 481 ? 14.209 5.333 -26.334 1.00 93.06 481 LEU A O 1
ATOM 3821 N N . SER A 1 482 ? 16.165 6.151 -27.071 1.00 92.56 482 SER A N 1
ATOM 3822 C CA . SER A 1 482 ? 15.753 6.185 -28.482 1.00 92.56 482 SER A CA 1
ATOM 3823 C C . SER A 1 482 ? 15.389 4.796 -29.021 1.00 92.56 482 SER A C 1
ATOM 3825 O O . SER A 1 482 ? 14.418 4.654 -29.764 1.00 92.56 482 SER A O 1
ATOM 3827 N N . LEU A 1 483 ? 16.120 3.754 -28.611 1.00 93.44 483 LEU A N 1
ATOM 3828 C CA . LEU A 1 483 ? 15.866 2.364 -29.000 1.00 93.44 483 LEU A CA 1
ATOM 3829 C C . LEU A 1 483 ? 14.634 1.791 -28.298 1.00 93.44 483 LEU A C 1
ATOM 3831 O O . LEU A 1 483 ? 13.879 1.029 -28.902 1.00 93.44 483 LEU A O 1
ATOM 3835 N N . ILE A 1 484 ? 14.419 2.197 -27.044 1.00 93.31 484 ILE A N 1
ATOM 3836 C CA . ILE A 1 484 ? 13.253 1.809 -26.254 1.00 93.31 484 ILE A CA 1
ATOM 3837 C C . ILE A 1 484 ? 11.973 2.399 -26.849 1.00 93.31 484 ILE A C 1
ATOM 3839 O O . ILE A 1 484 ? 11.033 1.659 -27.129 1.00 93.31 484 ILE A O 1
ATOM 3843 N N . GLU A 1 485 ? 11.923 3.714 -27.076 1.00 89.75 485 GLU A N 1
ATOM 3844 C CA . GLU A 1 485 ? 10.712 4.365 -27.588 1.00 89.75 485 GLU A CA 1
ATOM 3845 C C . GLU A 1 485 ? 10.369 3.944 -29.017 1.00 89.75 485 GLU A C 1
ATOM 3847 O O . GLU A 1 485 ? 9.194 3.842 -29.368 1.00 89.75 485 GLU A O 1
ATOM 3852 N N . SER A 1 486 ? 11.388 3.679 -29.838 1.00 90.25 486 SER A N 1
ATOM 3853 C CA . SER A 1 486 ? 11.204 3.146 -31.189 1.00 90.25 486 SER A CA 1
ATOM 3854 C C . SER A 1 486 ? 10.906 1.645 -31.216 1.00 90.25 486 SER A C 1
ATOM 3856 O O . SER A 1 486 ? 10.656 1.109 -32.290 1.00 90.25 486 SER A O 1
ATOM 3858 N N . ASN A 1 487 ? 10.890 0.969 -30.060 1.00 89.88 487 ASN A N 1
ATOM 3859 C CA . ASN A 1 487 ? 10.613 -0.461 -29.923 1.00 89.88 487 ASN A CA 1
ATOM 3860 C C . ASN A 1 487 ? 11.551 -1.351 -30.769 1.00 89.88 487 ASN A C 1
ATOM 3862 O O . ASN A 1 487 ? 11.148 -2.421 -31.218 1.00 89.88 487 ASN A O 1
ATOM 3866 N N . LEU A 1 488 ? 12.792 -0.903 -30.999 1.00 88.81 488 LEU A N 1
ATOM 3867 C CA . LEU A 1 488 ? 13.792 -1.645 -31.776 1.00 88.81 488 LEU A CA 1
ATOM 3868 C C . LEU A 1 488 ? 14.613 -2.611 -30.910 1.00 88.81 488 LEU A C 1
ATOM 3870 O O . LEU A 1 488 ? 15.027 -3.663 -31.385 1.00 88.81 488 LEU A O 1
ATOM 3874 N N . LEU A 1 489 ? 14.856 -2.257 -29.645 1.00 87.06 489 LEU A N 1
ATOM 3875 C CA . LEU A 1 489 ? 15.528 -3.117 -28.669 1.00 87.06 489 LEU A CA 1
ATOM 3876 C C . LEU A 1 489 ? 14.942 -2.844 -27.287 1.00 87.06 489 LEU A C 1
ATOM 3878 O O . LEU A 1 489 ? 15.308 -1.865 -26.636 1.00 87.06 489 LEU A O 1
ATOM 3882 N N . VAL A 1 490 ? 13.992 -3.675 -26.859 1.00 90.50 490 VAL A N 1
ATOM 3883 C CA . VAL A 1 490 ? 13.256 -3.431 -25.618 1.00 90.50 490 VAL A CA 1
ATOM 3884 C C . VAL A 1 490 ? 12.709 -4.712 -24.993 1.00 90.50 490 VAL A C 1
ATOM 3886 O O . VAL A 1 490 ? 12.025 -5.501 -25.637 1.00 90.50 490 VAL A O 1
ATOM 3889 N N . GLY A 1 491 ? 12.960 -4.891 -23.699 1.00 92.00 491 GLY A N 1
ATOM 3890 C CA . GLY A 1 491 ? 12.177 -5.766 -22.835 1.00 92.00 491 GLY A CA 1
ATOM 3891 C C . GLY A 1 491 ? 11.103 -4.937 -22.144 1.00 92.00 491 GLY A C 1
ATOM 3892 O O . GLY A 1 491 ? 11.418 -3.921 -21.526 1.00 92.00 491 GLY A O 1
ATOM 3893 N N . LYS A 1 492 ? 9.838 -5.349 -22.250 1.00 92.31 492 LYS A N 1
ATOM 3894 C CA . LYS A 1 492 ? 8.692 -4.594 -21.731 1.00 92.31 492 LYS A CA 1
ATOM 3895 C C . LYS A 1 492 ? 7.929 -5.383 -20.671 1.00 92.31 492 LYS A C 1
ATOM 3897 O O . LYS A 1 492 ? 7.730 -6.588 -20.803 1.00 92.31 492 LYS A O 1
ATOM 3902 N N . LEU A 1 493 ? 7.464 -4.679 -19.644 1.00 92.69 493 LEU A N 1
ATOM 3903 C CA . LEU A 1 493 ? 6.587 -5.190 -18.596 1.00 92.69 493 LEU A CA 1
ATOM 3904 C C . LEU A 1 493 ? 5.414 -4.236 -18.401 1.00 92.69 493 LEU A C 1
ATOM 3906 O O . LEU A 1 493 ? 5.616 -3.039 -18.209 1.00 92.69 493 LEU A O 1
ATOM 3910 N N . THR A 1 494 ? 4.196 -4.766 -18.403 1.00 91.44 494 THR A N 1
ATOM 3911 C CA . THR A 1 494 ? 3.004 -4.008 -18.010 1.00 91.44 494 THR A CA 1
ATOM 3912 C C . THR A 1 494 ? 2.939 -3.904 -16.485 1.00 91.44 494 THR A C 1
ATOM 3914 O O . THR A 1 494 ? 3.097 -4.904 -15.785 1.00 91.44 494 THR A O 1
ATOM 3917 N N . LEU A 1 495 ? 2.711 -2.700 -15.962 1.00 89.19 495 LEU A N 1
ATOM 3918 C CA . LEU A 1 495 ? 2.673 -2.402 -14.530 1.00 89.19 495 LEU A CA 1
ATOM 3919 C C . LEU A 1 495 ? 1.219 -2.314 -14.047 1.00 89.19 495 LEU A C 1
ATOM 3921 O O . LEU A 1 495 ? 0.682 -1.222 -13.886 1.00 89.19 495 LEU A O 1
ATOM 3925 N N . LEU A 1 496 ? 0.579 -3.466 -13.832 1.00 87.94 496 LEU A N 1
ATOM 3926 C CA . LEU A 1 496 ? -0.787 -3.551 -13.296 1.00 87.94 496 LEU A CA 1
ATOM 3927 C C . LEU A 1 496 ? -0.790 -4.011 -11.841 1.00 87.94 496 LEU A C 1
ATOM 3929 O O . LEU A 1 496 ? 0.029 -4.841 -11.436 1.00 87.94 496 LEU A O 1
ATOM 3933 N N . VAL A 1 497 ? -1.708 -3.439 -11.066 1.00 83.19 497 VAL A N 1
ATOM 3934 C CA . VAL A 1 497 ? -1.963 -3.804 -9.675 1.00 83.19 497 VAL A CA 1
ATOM 3935 C C . VAL A 1 497 ? -2.383 -5.267 -9.636 1.00 83.19 497 VAL A C 1
ATOM 3937 O O . VAL A 1 497 ? -3.162 -5.735 -10.471 1.00 83.19 497 VAL A O 1
ATOM 3940 N N . ARG A 1 498 ? -1.830 -6.014 -8.678 1.00 81.50 498 ARG A N 1
ATOM 3941 C CA . ARG A 1 498 ? -2.284 -7.383 -8.423 1.00 81.50 498 ARG A CA 1
ATOM 3942 C C . ARG A 1 498 ? -3.725 -7.327 -7.910 1.00 81.50 498 ARG A C 1
ATOM 3944 O O . ARG A 1 498 ? -4.000 -6.465 -7.081 1.00 81.50 498 ARG A O 1
ATOM 3951 N N . PRO A 1 499 ? -4.624 -8.225 -8.349 1.00 80.81 499 PRO A N 1
ATOM 3952 C CA . PRO A 1 499 ? -5.976 -8.274 -7.809 1.00 80.81 499 PRO A CA 1
ATOM 3953 C C . PRO A 1 499 ? -5.951 -8.322 -6.279 1.00 80.81 499 PRO A C 1
ATOM 3955 O O . PRO A 1 499 ? -5.280 -9.177 -5.698 1.00 80.81 499 PRO A O 1
ATOM 3958 N N . ILE A 1 500 ? -6.665 -7.395 -5.643 1.00 84.31 500 ILE A N 1
ATOM 3959 C CA . ILE A 1 500 ? -6.786 -7.343 -4.186 1.00 84.31 500 ILE A CA 1
ATOM 3960 C C . ILE A 1 500 ? -7.696 -8.488 -3.753 1.00 84.31 500 ILE A C 1
ATOM 3962 O O . ILE A 1 500 ? -8.860 -8.562 -4.153 1.00 84.31 500 ILE A O 1
ATOM 3966 N N . SER A 1 501 ? -7.167 -9.407 -2.950 1.00 84.62 501 SER A N 1
ATOM 3967 C CA . SER A 1 501 ? -7.923 -10.594 -2.556 1.00 84.62 501 SER A CA 1
ATOM 3968 C C . SER A 1 501 ? -9.014 -10.223 -1.549 1.00 84.62 501 SER A C 1
ATOM 3970 O O . SER A 1 501 ? -8.784 -9.435 -0.630 1.00 84.62 501 SER A O 1
ATOM 3972 N N . GLY A 1 502 ? -10.207 -10.795 -1.716 1.00 79.94 502 GLY A N 1
ATOM 3973 C CA . GLY A 1 502 ? -11.404 -10.409 -0.958 1.00 79.94 502 GLY A CA 1
ATOM 3974 C C . GLY A 1 502 ? -12.159 -9.207 -1.535 1.00 79.94 502 GLY A C 1
ATOM 3975 O O . GLY A 1 502 ? -13.211 -8.848 -1.016 1.00 79.94 502 GLY A O 1
ATOM 3976 N N . LEU A 1 503 ? -11.667 -8.604 -2.626 1.00 83.31 503 LEU A N 1
ATOM 3977 C CA . LEU A 1 503 ? -12.343 -7.512 -3.322 1.00 83.31 503 LEU A CA 1
ATOM 3978 C C . LEU A 1 503 ? -12.534 -7.856 -4.803 1.00 83.31 503 LEU A C 1
ATOM 3980 O O . LEU A 1 503 ? -11.627 -8.321 -5.491 1.00 83.31 503 LEU A O 1
ATOM 3984 N N . ARG A 1 504 ? -13.742 -7.633 -5.327 1.00 73.75 504 ARG A N 1
ATOM 3985 C CA . ARG A 1 504 ? -14.039 -7.871 -6.746 1.00 73.75 504 ARG A CA 1
ATOM 3986 C C . ARG A 1 504 ? -13.690 -6.631 -7.562 1.00 73.75 504 ARG A C 1
ATOM 3988 O O . ARG A 1 504 ? -14.510 -5.729 -7.692 1.00 73.75 504 ARG A O 1
ATOM 3995 N N . MET A 1 505 ? -12.481 -6.599 -8.117 1.00 75.19 505 MET A N 1
ATOM 3996 C CA . MET A 1 505 ? -12.051 -5.542 -9.037 1.00 75.19 505 MET A CA 1
ATOM 3997 C C . MET A 1 505 ? -12.531 -5.844 -10.463 1.00 75.19 505 MET A C 1
ATOM 3999 O O . MET A 1 505 ? -12.236 -6.908 -11.004 1.00 75.19 505 MET A O 1
ATOM 4003 N N . SER A 1 506 ? -13.268 -4.915 -11.077 1.00 67.06 506 SER A N 1
ATOM 4004 C CA . SER A 1 506 ? -13.795 -5.067 -12.445 1.00 67.06 506 SER A CA 1
ATOM 4005 C C . SER A 1 506 ? -12.832 -4.601 -13.540 1.00 67.06 506 SER A C 1
ATOM 4007 O O . SER A 1 506 ? -13.028 -4.931 -14.706 1.00 67.06 506 SER A O 1
ATOM 4009 N N . GLU A 1 507 ? -11.807 -3.824 -13.187 1.00 77.81 507 GLU A N 1
ATOM 4010 C CA . GLU A 1 507 ? -10.883 -3.195 -14.130 1.00 77.81 507 GLU A CA 1
ATOM 4011 C C . GLU A 1 507 ? -9.444 -3.283 -13.628 1.00 77.81 507 GLU A C 1
ATOM 4013 O O . GLU A 1 507 ? -9.179 -3.271 -12.424 1.00 77.81 507 GLU A O 1
ATOM 4018 N N . ALA A 1 508 ? -8.510 -3.349 -14.574 1.00 82.94 508 ALA A N 1
ATOM 4019 C CA . ALA A 1 508 ? -7.091 -3.306 -14.279 1.00 82.94 508 ALA A CA 1
ATOM 4020 C C . ALA A 1 508 ? -6.677 -1.882 -13.885 1.00 82.94 508 ALA A C 1
ATOM 4022 O O . ALA A 1 508 ? -6.857 -0.944 -14.659 1.00 82.94 508 ALA A O 1
ATOM 4023 N N . VAL A 1 509 ? -6.078 -1.741 -12.705 1.00 87.00 509 VAL A N 1
ATOM 4024 C CA . VAL A 1 509 ? -5.553 -0.462 -12.212 1.00 87.00 509 VAL A CA 1
ATOM 4025 C C . VAL A 1 509 ? -4.043 -0.424 -12.466 1.00 87.00 509 VAL A C 1
ATOM 4027 O O . VAL A 1 509 ? -3.353 -1.389 -12.119 1.00 87.00 509 VAL A O 1
ATOM 4030 N N . PRO A 1 510 ? -3.490 0.624 -13.103 1.00 89.25 510 PRO A N 1
ATOM 4031 C CA . PRO A 1 510 ? -2.045 0.765 -13.232 1.00 89.25 510 PRO A CA 1
ATOM 4032 C C . PRO A 1 510 ? -1.397 0.987 -11.865 1.00 89.25 510 PRO A C 1
ATOM 4034 O O . PRO A 1 510 ? -1.865 1.785 -11.058 1.00 89.25 510 PRO A O 1
ATOM 4037 N N . VAL A 1 511 ? -0.271 0.311 -11.623 1.00 89.19 511 VAL A N 1
ATOM 4038 C CA . VAL A 1 511 ? 0.478 0.435 -10.358 1.00 89.19 511 VAL A CA 1
ATOM 4039 C C . VAL A 1 511 ? 0.886 1.886 -10.116 1.00 89.19 511 VAL A C 1
ATOM 4041 O O . VAL A 1 511 ? 0.920 2.318 -8.975 1.00 89.19 511 VAL A O 1
ATOM 4044 N N . THR A 1 512 ? 1.133 2.674 -11.167 1.00 86.19 512 THR A N 1
ATOM 4045 C CA . THR A 1 512 ? 1.575 4.070 -11.036 1.00 86.19 512 THR A CA 1
ATOM 4046 C C . THR A 1 512 ? 0.566 4.998 -10.366 1.00 86.19 512 THR A C 1
ATOM 4048 O O . THR A 1 512 ? 0.991 6.043 -9.894 1.00 86.19 512 THR A O 1
ATOM 4051 N N . TYR A 1 513 ? -0.721 4.638 -10.292 1.00 89.56 513 TYR A N 1
ATOM 4052 C CA . TYR A 1 513 ? -1.712 5.409 -9.522 1.00 89.56 513 TYR A CA 1
ATOM 4053 C C . TYR A 1 513 ? -1.483 5.330 -8.012 1.00 89.56 513 TYR A C 1
ATOM 4055 O O . TYR A 1 513 ? -2.050 6.101 -7.266 1.00 89.56 513 TYR A O 1
ATOM 4063 N N . PHE A 1 514 ? -0.627 4.420 -7.550 1.00 92.69 514 PHE A N 1
ATOM 4064 C CA . PHE A 1 514 ? -0.233 4.332 -6.148 1.00 92.69 514 PHE A CA 1
ATOM 4065 C C . PHE A 1 514 ? 1.028 5.168 -5.866 1.00 92.69 514 PHE A C 1
ATOM 4067 O O . PHE A 1 514 ? 1.608 5.094 -4.778 1.00 92.69 514 PHE A O 1
ATOM 4074 N N . TYR A 1 515 ? 1.565 5.869 -6.872 1.00 93.38 515 TYR A N 1
ATOM 4075 C CA . TYR A 1 515 ? 2.774 6.650 -6.670 1.00 93.38 515 TYR A CA 1
ATOM 4076 C C . TYR A 1 515 ? 2.472 7.832 -5.757 1.00 93.38 515 TYR A C 1
ATOM 4078 O O . TYR A 1 515 ? 1.691 8.706 -6.102 1.00 93.38 515 TYR A O 1
ATOM 4086 N N . ASN A 1 516 ? 3.188 7.898 -4.638 1.00 93.38 516 ASN A N 1
ATOM 4087 C CA . ASN A 1 516 ? 3.196 9.059 -3.769 1.00 93.38 516 ASN A CA 1
ATOM 4088 C C . ASN A 1 516 ? 4.656 9.424 -3.422 1.00 93.38 516 ASN A C 1
ATOM 4090 O O . ASN A 1 516 ? 5.440 8.530 -3.063 1.00 93.38 516 ASN A O 1
ATOM 4094 N N . PRO A 1 517 ? 5.058 10.711 -3.502 1.00 92.75 517 PRO A N 1
ATOM 4095 C CA . PRO A 1 517 ? 6.421 11.158 -3.206 1.00 92.75 517 PRO A CA 1
ATOM 4096 C C . PRO A 1 517 ? 6.949 10.757 -1.825 1.00 92.75 517 PRO A C 1
ATOM 4098 O O . PRO A 1 517 ? 8.164 10.623 -1.668 1.00 92.75 517 PRO A O 1
ATOM 4101 N N . VAL A 1 518 ? 6.067 10.528 -0.844 1.00 92.75 518 VAL A N 1
ATOM 4102 C CA . VAL A 1 518 ? 6.430 10.031 0.493 1.00 92.75 518 VAL A CA 1
ATOM 4103 C C . VAL A 1 518 ? 7.218 8.720 0.412 1.00 92.75 518 VAL A C 1
ATOM 4105 O O . VAL A 1 518 ? 8.147 8.519 1.189 1.00 92.75 518 VAL A O 1
ATOM 4108 N N . PHE A 1 519 ? 6.919 7.867 -0.571 1.00 94.19 519 PHE A N 1
ATOM 4109 C CA . PHE A 1 519 ? 7.581 6.580 -0.791 1.00 94.19 519 PHE A CA 1
ATOM 4110 C C . PHE A 1 519 ? 8.545 6.598 -1.991 1.00 94.19 519 PHE A C 1
ATOM 4112 O O . PHE A 1 519 ? 8.841 5.542 -2.551 1.00 94.19 519 PHE A O 1
ATOM 4119 N N . LYS A 1 520 ? 9.044 7.772 -2.429 1.00 93.50 520 LYS A N 1
ATOM 4120 C CA . LYS A 1 520 ? 9.862 7.902 -3.658 1.00 93.50 520 LYS A CA 1
ATOM 4121 C C . LYS A 1 520 ? 11.028 6.904 -3.710 1.00 93.50 520 LYS A C 1
ATOM 4123 O O . LYS A 1 520 ? 11.261 6.292 -4.751 1.00 93.50 520 LYS A O 1
ATOM 4128 N N . ASN A 1 521 ? 11.770 6.746 -2.613 1.00 93.62 521 ASN A N 1
ATOM 4129 C CA . ASN A 1 521 ? 12.931 5.851 -2.576 1.00 93.62 521 ASN A CA 1
ATOM 4130 C C . ASN A 1 521 ? 12.519 4.382 -2.716 1.00 93.62 521 ASN A C 1
ATOM 4132 O O . ASN A 1 521 ? 13.118 3.655 -3.506 1.00 93.62 521 ASN A O 1
ATOM 4136 N N . GLN A 1 522 ? 11.465 3.968 -2.012 1.00 95.25 522 GLN A N 1
ATOM 4137 C CA . GLN A 1 522 ? 10.939 2.609 -2.110 1.00 95.25 522 GLN A CA 1
ATOM 4138 C C . GLN A 1 522 ? 10.382 2.326 -3.512 1.00 95.25 522 GLN A C 1
ATOM 4140 O O . GLN A 1 522 ? 10.598 1.248 -4.059 1.00 95.25 522 GLN A O 1
ATOM 4145 N N . TRP A 1 523 ? 9.759 3.320 -4.148 1.00 95.19 523 TRP A N 1
ATOM 4146 C CA . TRP A 1 523 ? 9.327 3.250 -5.543 1.00 95.19 523 TRP A CA 1
ATOM 4147 C C . TRP A 1 523 ? 10.479 3.037 -6.524 1.00 95.19 523 TRP A C 1
ATOM 4149 O O . TRP A 1 523 ? 10.376 2.188 -7.410 1.00 95.19 523 TRP A O 1
ATOM 4159 N N . ILE A 1 524 ? 11.584 3.773 -6.369 1.00 95.69 524 ILE A N 1
ATOM 4160 C CA . ILE A 1 524 ? 12.786 3.583 -7.194 1.00 95.69 524 ILE A CA 1
ATOM 4161 C C . ILE A 1 524 ? 13.303 2.146 -7.059 1.00 95.69 524 ILE A C 1
ATOM 4163 O O . ILE A 1 524 ? 13.640 1.521 -8.065 1.00 95.69 524 ILE A O 1
ATOM 4167 N N . ASP A 1 525 ? 13.314 1.606 -5.842 1.00 95.12 525 ASP A N 1
ATOM 4168 C CA . ASP A 1 525 ? 13.838 0.267 -5.557 1.00 95.12 525 ASP A CA 1
ATOM 4169 C C . ASP A 1 525 ? 12.927 -0.826 -6.103 1.00 95.12 525 ASP A C 1
ATOM 4171 O O . ASP A 1 525 ? 13.388 -1.735 -6.797 1.00 95.12 525 ASP A O 1
ATOM 4175 N N . PHE A 1 526 ? 11.621 -0.679 -5.901 1.00 94.81 526 PHE A N 1
ATOM 4176 C CA . PHE A 1 526 ? 10.605 -1.546 -6.480 1.00 94.81 526 PHE A CA 1
ATOM 4177 C C . PHE A 1 526 ? 10.711 -1.612 -8.003 1.00 94.81 526 PHE A C 1
ATOM 4179 O O . PHE A 1 526 ? 10.764 -2.699 -8.585 1.00 94.81 526 PHE A O 1
ATOM 4186 N N . LEU A 1 527 ? 10.791 -0.454 -8.659 1.00 95.56 527 LEU A N 1
ATOM 4187 C CA . LEU A 1 527 ? 10.907 -0.370 -10.110 1.00 95.56 527 LEU A CA 1
ATOM 4188 C C . LEU A 1 527 ? 12.239 -0.950 -10.597 1.00 95.56 527 LEU A C 1
ATOM 4190 O O . LEU A 1 527 ? 12.250 -1.699 -11.571 1.00 95.56 527 LEU A O 1
ATOM 4194 N N . ALA A 1 528 ? 13.347 -0.692 -9.900 1.00 96.88 528 ALA A N 1
ATOM 4195 C CA . ALA A 1 528 ? 14.645 -1.270 -10.236 1.00 96.88 528 ALA A CA 1
ATOM 4196 C C . ALA A 1 528 ? 14.659 -2.801 -10.096 1.00 96.88 528 ALA A C 1
ATOM 4198 O O . ALA A 1 528 ? 15.241 -3.483 -10.937 1.00 96.88 528 ALA A O 1
ATOM 4199 N N . MET A 1 529 ? 13.973 -3.362 -9.097 1.00 95.38 529 MET A N 1
ATOM 4200 C CA . MET A 1 529 ? 13.831 -4.812 -8.929 1.00 95.38 529 MET A CA 1
ATOM 4201 C C . MET A 1 529 ? 12.956 -5.443 -10.019 1.00 95.38 529 MET A C 1
ATOM 4203 O O . MET A 1 529 ? 13.298 -6.502 -10.555 1.00 95.38 529 MET A O 1
ATOM 4207 N N . LYS A 1 530 ? 11.859 -4.784 -10.422 1.00 94.62 530 LYS A N 1
ATOM 4208 C CA . LYS A 1 530 ? 11.100 -5.204 -11.615 1.00 94.62 530 LYS A CA 1
ATOM 4209 C C . LYS A 1 530 ? 11.981 -5.148 -12.857 1.00 94.62 530 LYS A C 1
ATOM 4211 O O . LYS A 1 530 ? 11.995 -6.102 -13.635 1.00 94.62 530 LYS A O 1
ATOM 4216 N N . ALA A 1 531 ? 12.774 -4.094 -12.995 1.00 96.12 531 ALA A N 1
ATOM 4217 C CA . ALA A 1 531 ? 13.663 -3.926 -14.125 1.00 96.12 531 ALA A CA 1
ATOM 4218 C C . ALA A 1 531 ? 14.750 -5.006 -14.190 1.00 96.12 531 ALA A C 1
ATOM 4220 O O . ALA A 1 531 ? 15.004 -5.582 -15.249 1.00 96.12 531 ALA A O 1
ATOM 4221 N N . LEU A 1 532 ? 15.313 -5.361 -13.037 1.00 96.38 532 LEU A N 1
ATOM 4222 C CA . LEU A 1 532 ? 16.282 -6.439 -12.893 1.00 96.38 532 LEU A CA 1
ATOM 4223 C C . LEU A 1 532 ? 15.725 -7.774 -13.401 1.00 96.38 532 LEU A C 1
ATOM 4225 O O . LEU A 1 532 ? 16.429 -8.506 -14.096 1.00 96.38 532 LEU A O 1
ATOM 4229 N N . SER A 1 533 ? 14.458 -8.076 -13.100 1.00 94.19 533 SER A N 1
ATOM 4230 C CA . SER A 1 533 ? 13.817 -9.313 -13.563 1.00 94.19 533 SER A CA 1
ATOM 4231 C C . SER A 1 533 ? 13.700 -9.384 -15.092 1.00 94.19 533 SER A C 1
ATOM 4233 O O . SER A 1 533 ? 13.962 -10.429 -15.683 1.00 94.19 533 SER A O 1
ATOM 4235 N N . ILE A 1 534 ? 13.384 -8.262 -15.745 1.00 95.06 534 ILE A N 1
ATOM 4236 C CA . ILE A 1 534 ? 13.277 -8.160 -17.208 1.00 95.06 534 ILE A CA 1
ATOM 4237 C C . ILE A 1 534 ? 14.667 -8.277 -17.842 1.00 95.06 534 ILE A C 1
ATOM 4239 O O . ILE A 1 534 ? 14.838 -9.038 -18.792 1.00 95.06 534 ILE A O 1
ATOM 4243 N N . ALA A 1 535 ? 15.658 -7.564 -17.296 1.00 95.50 535 ALA A N 1
ATOM 4244 C CA . ALA A 1 535 ? 17.037 -7.591 -17.775 1.00 95.50 535 ALA A CA 1
ATOM 4245 C C . ALA A 1 535 ? 17.620 -9.010 -17.729 1.00 95.50 535 ALA A C 1
ATOM 4247 O O . ALA A 1 535 ? 18.128 -9.502 -18.731 1.00 95.50 535 ALA A O 1
ATOM 4248 N N . ARG A 1 536 ? 17.468 -9.715 -16.600 1.00 94.31 536 ARG A N 1
ATOM 4249 C CA . ARG A 1 536 ? 17.937 -11.103 -16.467 1.00 94.31 536 ARG A CA 1
ATOM 4250 C C . ARG A 1 536 ? 17.204 -12.072 -17.390 1.00 94.31 536 ARG A C 1
ATOM 4252 O O . ARG A 1 536 ? 17.814 -13.027 -17.848 1.00 94.31 536 ARG A O 1
ATOM 4259 N N . LYS A 1 537 ? 15.914 -11.845 -17.653 1.00 94.06 537 LYS A N 1
ATOM 4260 C CA . LYS A 1 537 ? 15.105 -12.740 -18.488 1.00 94.06 537 LYS A CA 1
ATOM 4261 C C . LYS A 1 537 ? 15.401 -12.597 -19.982 1.00 94.06 537 LYS A C 1
ATOM 4263 O O . LYS A 1 537 ? 15.444 -13.605 -20.674 1.00 94.06 537 LYS A O 1
ATOM 4268 N N . TYR A 1 538 ? 15.538 -11.368 -20.477 1.00 93.25 538 TYR A N 1
ATOM 4269 C CA . TYR A 1 538 ? 15.604 -11.100 -21.921 1.00 93.25 538 TYR A CA 1
ATOM 4270 C C . TYR A 1 538 ? 16.973 -10.629 -22.409 1.00 93.25 538 TYR A C 1
ATOM 4272 O O . TYR A 1 538 ? 17.208 -10.619 -23.611 1.00 93.25 538 TYR A O 1
ATOM 4280 N N . PHE A 1 539 ? 17.870 -10.232 -21.505 1.00 94.69 539 PHE A N 1
ATOM 4281 C CA . PHE A 1 539 ? 19.162 -9.652 -21.861 1.00 94.69 539 PHE A CA 1
ATOM 4282 C C . PHE A 1 539 ? 20.345 -10.322 -21.155 1.00 94.69 539 PHE A C 1
ATOM 4284 O O . PHE A 1 539 ? 21.413 -9.721 -21.071 1.00 94.69 539 PHE A O 1
ATOM 4291 N N . SER A 1 540 ? 20.193 -11.553 -20.657 1.00 92.94 540 SER A N 1
ATOM 4292 C CA . SER A 1 540 ? 21.262 -12.274 -19.948 1.00 92.94 540 SER A CA 1
ATOM 4293 C C . SER A 1 540 ? 22.576 -12.329 -20.731 1.00 92.94 540 SER A C 1
ATOM 4295 O O . SER A 1 540 ? 23.637 -12.154 -20.146 1.00 92.94 540 SER A O 1
ATOM 4297 N N . GLU A 1 541 ? 22.503 -12.502 -22.052 1.00 92.81 541 GLU A N 1
ATOM 4298 C CA . GLU A 1 541 ? 23.668 -12.577 -22.949 1.00 92.81 541 GLU A CA 1
ATOM 4299 C C . GLU A 1 541 ? 24.380 -11.230 -23.154 1.00 92.81 541 GLU A C 1
ATOM 4301 O O . GLU A 1 541 ? 25.542 -11.189 -23.553 1.00 92.81 541 GLU A O 1
ATOM 4306 N N . TYR A 1 542 ? 23.698 -10.119 -22.868 1.00 91.00 542 TYR A N 1
ATOM 4307 C CA . TYR A 1 542 ? 24.246 -8.768 -22.989 1.00 91.00 542 TYR A CA 1
ATOM 4308 C C . TYR A 1 542 ? 24.767 -8.219 -21.660 1.00 91.00 542 TYR A C 1
ATOM 4310 O O . TYR A 1 542 ? 25.197 -7.073 -21.630 1.00 91.00 542 TYR A O 1
ATOM 4318 N N . ILE A 1 543 ? 24.697 -8.976 -20.560 1.00 92.44 543 ILE A N 1
ATOM 4319 C CA . ILE A 1 543 ? 25.156 -8.525 -19.241 1.00 92.44 543 ILE A CA 1
ATOM 4320 C C . ILE A 1 543 ? 26.623 -8.926 -19.051 1.00 92.44 543 ILE A C 1
ATOM 4322 O O . ILE A 1 543 ? 26.954 -10.101 -18.923 1.00 92.44 543 ILE A O 1
ATOM 4326 N N . GLY A 1 544 ? 27.500 -7.926 -18.982 1.00 87.75 544 GLY A N 1
ATOM 4327 C CA . GLY A 1 544 ? 28.929 -8.073 -18.702 1.00 87.75 544 GLY A CA 1
ATOM 4328 C C . GLY A 1 544 ? 29.590 -6.736 -18.349 1.00 87.75 544 GLY A C 1
ATOM 4329 O O . GLY A 1 544 ? 28.944 -5.690 -18.415 1.00 87.75 544 GLY A O 1
ATOM 4330 N N . ASN A 1 545 ? 30.885 -6.763 -18.017 1.00 77.38 545 ASN A N 1
ATOM 4331 C CA . ASN A 1 545 ? 31.631 -5.629 -17.438 1.00 77.38 545 ASN A CA 1
ATOM 4332 C C . ASN A 1 545 ? 31.639 -4.334 -18.282 1.00 77.38 545 ASN A C 1
ATOM 4334 O O . ASN A 1 545 ? 31.867 -3.260 -17.735 1.00 77.38 545 ASN A O 1
ATOM 4338 N N . GLU A 1 546 ? 31.356 -4.409 -19.586 1.00 86.56 546 GLU A N 1
ATOM 4339 C CA . GLU A 1 546 ? 31.309 -3.256 -20.506 1.00 86.56 546 GLU A CA 1
ATOM 4340 C C . GLU A 1 546 ? 29.908 -3.024 -21.093 1.00 86.56 546 GLU A C 1
ATOM 4342 O O . GLU A 1 546 ? 29.747 -2.563 -22.224 1.00 86.56 546 GLU A O 1
ATOM 4347 N N . SER A 1 547 ? 28.870 -3.376 -20.332 1.00 94.69 547 SER A N 1
ATOM 4348 C CA . SER A 1 547 ? 27.488 -3.275 -20.807 1.00 94.69 547 SER A CA 1
ATOM 4349 C C . SER A 1 547 ? 26.777 -2.048 -20.257 1.00 94.69 547 SER A C 1
ATOM 4351 O O . SER A 1 547 ? 27.068 -1.537 -19.170 1.00 94.69 547 SER A O 1
ATOM 4353 N N . TYR A 1 548 ? 25.816 -1.579 -21.038 1.00 95.38 548 TYR A N 1
ATOM 4354 C CA . TYR A 1 548 ? 25.065 -0.364 -20.813 1.00 95.38 548 TYR A CA 1
ATOM 4355 C C . TYR A 1 548 ? 23.592 -0.687 -20.637 1.00 95.38 548 TYR A C 1
ATOM 4357 O O . TYR A 1 548 ? 23.064 -1.572 -21.309 1.00 95.38 548 TYR A O 1
ATOM 4365 N N . VAL A 1 549 ? 22.919 0.049 -19.757 1.00 96.19 549 VAL A N 1
ATOM 4366 C CA . VAL A 1 549 ? 21.503 -0.160 -19.455 1.00 96.19 549 VAL A CA 1
ATOM 4367 C C . VAL A 1 549 ? 20.742 1.153 -19.353 1.00 96.19 549 VAL A C 1
ATOM 4369 O O . VAL A 1 549 ? 21.257 2.169 -18.875 1.00 96.19 549 VAL A O 1
ATOM 4372 N N . TRP A 1 550 ? 19.481 1.110 -19.773 1.00 96.94 550 TRP A N 1
ATOM 4373 C CA . TRP A 1 550 ? 18.508 2.156 -19.498 1.00 96.94 550 TRP A CA 1
ATOM 4374 C C . TRP A 1 550 ? 17.126 1.558 -19.273 1.00 96.94 550 TRP A C 1
ATOM 4376 O O . TRP A 1 550 ? 16.713 0.642 -19.986 1.00 96.94 550 TRP A O 1
ATOM 4386 N N . ALA A 1 551 ? 16.416 2.099 -18.290 1.00 96.25 551 ALA A N 1
ATOM 4387 C CA . ALA A 1 551 ? 15.024 1.808 -18.005 1.00 96.25 551 ALA A CA 1
ATOM 4388 C C . ALA A 1 551 ? 14.183 3.061 -18.261 1.00 96.25 551 ALA A C 1
ATOM 4390 O O . ALA A 1 551 ? 14.520 4.151 -17.806 1.00 96.25 551 ALA A O 1
ATOM 4391 N N . HIS A 1 552 ? 13.074 2.876 -18.964 1.00 94.50 552 HIS A N 1
ATOM 4392 C CA . HIS A 1 552 ? 12.049 3.875 -19.202 1.00 94.50 552 HIS A CA 1
ATOM 4393 C C . HIS A 1 552 ? 10.756 3.473 -18.497 1.00 94.50 552 HIS A C 1
ATOM 4395 O O . HIS A 1 552 ? 10.264 2.353 -18.685 1.00 94.50 552 HIS A O 1
ATOM 4401 N N . ILE A 1 553 ? 10.203 4.377 -17.694 1.00 92.62 553 ILE A N 1
ATOM 4402 C CA . ILE A 1 553 ? 8.989 4.149 -16.920 1.00 92.62 553 ILE A CA 1
ATOM 4403 C C . ILE A 1 553 ? 7.876 5.033 -17.477 1.00 92.62 553 ILE A C 1
ATOM 4405 O O . ILE A 1 553 ? 7.931 6.257 -17.407 1.00 92.62 553 ILE A O 1
ATOM 4409 N N . GLY A 1 554 ? 6.844 4.393 -18.021 1.00 86.31 554 GLY A N 1
ATOM 4410 C CA . GLY A 1 554 ? 5.585 5.036 -18.379 1.00 86.31 554 GLY A CA 1
ATOM 4411 C C . GLY A 1 554 ? 4.460 4.640 -17.424 1.00 86.31 554 GLY A C 1
ATOM 4412 O O . GLY A 1 554 ? 4.597 3.703 -16.639 1.00 86.31 554 GLY A O 1
ATOM 4413 N N . ASN A 1 555 ? 3.306 5.299 -17.554 1.00 78.94 555 ASN A N 1
ATOM 4414 C CA . ASN A 1 555 ? 2.150 5.100 -16.664 1.00 78.94 555 ASN A CA 1
ATOM 4415 C C . ASN A 1 555 ? 1.664 3.637 -16.592 1.00 78.94 555 ASN A C 1
ATOM 4417 O O . ASN A 1 555 ? 1.231 3.166 -15.554 1.00 78.94 555 ASN A O 1
ATOM 4421 N N . TYR A 1 556 ? 1.754 2.880 -17.687 1.00 86.31 556 TYR A N 1
ATOM 4422 C CA . TYR A 1 556 ? 1.234 1.504 -17.740 1.00 86.31 556 TYR A CA 1
ATOM 4423 C C . TYR A 1 556 ? 2.314 0.450 -17.943 1.00 86.31 556 TYR A C 1
ATOM 4425 O O . TYR A 1 556 ? 2.028 -0.747 -17.940 1.00 86.31 556 TYR A O 1
ATOM 4433 N N . SER A 1 557 ? 3.556 0.864 -18.185 1.00 91.00 557 SER A N 1
ATOM 4434 C CA . SER A 1 557 ? 4.602 -0.077 -18.552 1.00 91.00 557 SER A CA 1
ATOM 4435 C C . SER A 1 557 ? 5.988 0.433 -18.236 1.00 91.00 557 SER A C 1
ATOM 4437 O O . SER A 1 557 ? 6.281 1.613 -18.395 1.00 91.00 557 SER A O 1
ATOM 4439 N N . MET A 1 558 ? 6.860 -0.510 -17.927 1.00 94.19 558 MET A N 1
ATOM 4440 C CA . MET A 1 558 ? 8.296 -0.330 -17.870 1.00 94.19 558 MET A CA 1
ATOM 4441 C C . MET A 1 558 ? 8.935 -0.963 -19.098 1.00 94.19 558 MET A C 1
ATOM 4443 O O . MET A 1 558 ? 8.513 -2.030 -19.543 1.00 94.19 558 MET A O 1
ATOM 4447 N N . SER A 1 559 ? 9.951 -0.305 -19.636 1.00 95.19 559 SER A N 1
ATOM 4448 C CA . SER A 1 559 ? 10.692 -0.748 -20.811 1.00 95.19 559 SER A CA 1
ATOM 4449 C C . SER A 1 559 ? 12.186 -0.626 -20.562 1.00 95.19 559 SER A C 1
ATOM 4451 O O . SER A 1 559 ? 12.621 0.350 -19.962 1.00 95.19 559 SER A O 1
ATOM 4453 N N . ILE A 1 560 ? 12.977 -1.611 -20.975 1.00 96.44 560 ILE A N 1
ATOM 4454 C CA . ILE A 1 560 ? 14.413 -1.675 -20.672 1.00 96.44 560 ILE A CA 1
ATOM 4455 C C . ILE A 1 560 ? 15.182 -2.098 -21.904 1.00 96.44 560 ILE A C 1
ATOM 4457 O O . ILE A 1 560 ? 14.742 -2.985 -22.632 1.00 96.44 560 ILE A O 1
ATOM 4461 N N . ALA A 1 561 ? 16.356 -1.510 -22.083 1.00 96.25 561 ALA A N 1
ATOM 4462 C CA . ALA A 1 561 ? 17.341 -1.958 -23.048 1.00 96.25 561 ALA A CA 1
ATOM 4463 C C . ALA A 1 561 ? 18.672 -2.211 -22.341 1.00 96.25 561 ALA A C 1
ATOM 4465 O O . ALA A 1 561 ? 19.077 -1.432 -21.474 1.00 96.25 561 ALA A O 1
ATOM 4466 N N . VAL A 1 562 ? 19.346 -3.288 -22.740 1.00 96.62 562 VAL A N 1
ATOM 4467 C CA . VAL A 1 562 ? 20.719 -3.600 -22.343 1.00 96.62 562 VAL A CA 1
ATOM 4468 C C . VAL A 1 562 ? 21.522 -3.891 -23.604 1.00 96.62 562 VAL A C 1
ATOM 4470 O O . VAL A 1 562 ? 21.046 -4.605 -24.485 1.00 96.62 562 VAL A O 1
ATOM 4473 N N . VAL A 1 563 ? 22.729 -3.338 -23.695 1.00 95.69 563 VAL A N 1
ATOM 4474 C CA . VAL A 1 563 ? 23.666 -3.580 -24.801 1.00 95.69 563 VAL A CA 1
ATOM 4475 C C . VAL A 1 563 ? 25.076 -3.780 -24.266 1.00 95.69 563 VAL A C 1
ATOM 4477 O O . VAL A 1 563 ? 25.445 -3.169 -23.272 1.00 95.69 563 VAL A O 1
ATOM 4480 N N . ASN A 1 564 ? 25.890 -4.572 -24.957 1.00 94.56 564 ASN A N 1
ATOM 4481 C CA . ASN A 1 564 ? 27.302 -4.813 -24.630 1.00 94.56 564 ASN A CA 1
ATOM 4482 C C . ASN A 1 564 ? 28.264 -4.054 -25.565 1.00 94.56 564 ASN A C 1
ATOM 4484 O O . ASN A 1 564 ? 29.351 -4.530 -25.880 1.00 94.56 564 ASN A O 1
ATOM 4488 N N . TYR A 1 565 ? 27.826 -2.906 -26.083 1.00 92.25 565 TYR A N 1
ATOM 4489 C CA . TYR A 1 565 ? 28.610 -2.041 -26.961 1.00 92.25 565 TYR A CA 1
ATOM 4490 C C . TYR A 1 565 ? 28.286 -0.572 -26.682 1.00 92.25 565 TYR A C 1
ATOM 4492 O O . TYR A 1 565 ? 27.158 -0.231 -26.323 1.00 92.25 565 TYR A O 1
ATOM 4500 N N . GLU A 1 566 ? 29.266 0.310 -26.874 1.00 90.88 566 GLU A N 1
ATOM 4501 C CA . GLU A 1 566 ? 29.077 1.752 -26.697 1.00 90.88 566 GLU A CA 1
ATOM 4502 C C . GLU A 1 566 ? 28.084 2.301 -27.737 1.00 90.88 566 GLU A C 1
ATOM 4504 O O . GLU A 1 566 ? 28.229 2.052 -28.938 1.00 90.88 566 GLU A O 1
ATOM 4509 N N . ILE A 1 567 ? 27.109 3.095 -27.281 1.00 91.44 567 ILE A N 1
ATOM 4510 C CA . ILE A 1 567 ? 26.130 3.772 -28.141 1.00 91.44 567 ILE A CA 1
ATOM 4511 C C . ILE A 1 567 ? 26.695 5.136 -28.596 1.00 91.44 567 ILE A C 1
ATOM 4513 O O . ILE A 1 567 ? 26.932 6.018 -27.750 1.00 91.44 567 ILE A O 1
ATOM 4517 N N . PRO A 1 568 ? 26.879 5.369 -29.913 1.00 93.62 568 PRO A N 1
ATOM 4518 C CA . PRO A 1 568 ? 27.342 6.655 -30.422 1.00 93.62 568 PRO A CA 1
ATOM 4519 C C . PRO A 1 568 ? 26.300 7.755 -30.194 1.00 93.62 568 PRO A C 1
ATOM 4521 O O . PRO A 1 568 ? 25.099 7.510 -30.088 1.00 93.62 568 PRO A O 1
ATOM 4524 N N . ASN A 1 569 ? 26.751 9.007 -30.150 1.00 92.00 569 ASN A N 1
ATOM 4525 C CA . ASN A 1 569 ? 25.843 10.144 -30.110 1.00 92.00 569 ASN A CA 1
ATOM 4526 C C . ASN A 1 569 ? 25.247 10.379 -31.504 1.00 92.00 569 ASN A C 1
ATOM 4528 O O . ASN A 1 569 ? 25.984 10.681 -32.441 1.00 92.00 569 ASN A O 1
ATOM 4532 N N . VAL A 1 570 ? 23.923 10.275 -31.632 1.00 92.25 570 VAL A N 1
ATOM 4533 C CA . VAL A 1 570 ? 23.201 10.525 -32.884 1.00 92.25 570 VAL A CA 1
ATOM 4534 C C . VAL A 1 570 ? 22.322 11.759 -32.727 1.00 92.25 570 VAL A C 1
ATOM 4536 O O . VAL A 1 570 ? 21.463 11.834 -31.853 1.00 92.25 570 VAL A O 1
ATOM 4539 N N . THR A 1 571 ? 22.534 12.749 -33.588 1.00 90.81 571 THR A N 1
ATOM 4540 C CA . THR A 1 571 ? 21.740 13.978 -33.644 1.00 90.81 571 THR A CA 1
ATOM 4541 C C . THR A 1 571 ? 21.062 14.088 -34.998 1.00 90.81 571 THR A C 1
ATOM 4543 O O . THR A 1 571 ? 21.710 13.973 -36.035 1.00 90.81 571 THR A O 1
ATOM 4546 N N . ILE A 1 572 ? 19.761 14.376 -34.993 1.00 89.38 572 ILE A N 1
ATOM 4547 C CA . ILE A 1 572 ? 18.979 14.592 -36.211 1.00 89.38 572 ILE A CA 1
ATOM 4548 C C . ILE A 1 572 ? 18.469 16.028 -36.232 1.00 89.38 572 ILE A C 1
ATOM 4550 O O . ILE A 1 572 ? 17.847 16.495 -35.277 1.00 89.38 572 ILE A O 1
ATOM 4554 N N . LYS A 1 573 ? 18.732 16.728 -37.335 1.00 89.69 573 LYS A N 1
ATOM 4555 C CA . LYS A 1 573 ? 18.247 18.082 -37.609 1.00 89.69 573 LYS A CA 1
ATOM 4556 C C . LYS A 1 573 ? 17.414 18.062 -38.879 1.00 89.69 573 LYS A C 1
ATOM 4558 O O . LYS A 1 573 ? 17.831 17.493 -39.880 1.00 89.69 573 LYS A O 1
ATOM 4563 N N . ILE A 1 574 ? 16.256 18.709 -38.843 1.00 84.56 574 ILE A N 1
ATOM 4564 C CA . ILE A 1 574 ? 15.365 18.823 -39.998 1.00 84.56 574 ILE A CA 1
ATOM 4565 C C . ILE A 1 574 ? 15.192 20.308 -40.298 1.00 84.56 574 ILE A C 1
ATOM 4567 O O . ILE A 1 574 ? 14.774 21.064 -39.421 1.00 84.56 574 ILE A O 1
ATOM 4571 N N . ARG A 1 575 ? 15.549 20.728 -41.514 1.00 83.31 575 ARG A N 1
ATOM 4572 C CA . ARG A 1 575 ? 15.374 22.102 -42.010 1.00 83.31 575 ARG A CA 1
ATOM 4573 C C . ARG A 1 575 ? 14.930 22.058 -43.464 1.00 83.31 575 ARG A C 1
ATOM 4575 O O . ARG A 1 575 ? 15.541 21.351 -44.257 1.00 83.31 575 ARG A O 1
ATOM 4582 N N . ASP A 1 576 ? 13.850 22.764 -43.784 1.00 80.44 576 ASP A N 1
ATOM 4583 C CA . ASP A 1 576 ? 13.338 22.940 -45.153 1.00 80.44 576 ASP A CA 1
ATOM 4584 C C . ASP A 1 576 ? 13.151 21.627 -45.941 1.00 80.44 576 ASP A C 1
ATOM 4586 O O . ASP A 1 576 ? 13.381 21.544 -47.145 1.00 80.44 576 ASP A O 1
ATOM 4590 N N . GLY A 1 577 ? 12.746 20.557 -45.246 1.00 81.44 577 GLY A N 1
ATOM 4591 C CA . GLY A 1 577 ? 12.571 19.220 -45.827 1.00 81.44 577 GLY A CA 1
ATOM 4592 C C . GLY A 1 577 ? 13.863 18.411 -45.995 1.00 81.44 577 GLY A C 1
ATOM 4593 O O . GLY A 1 577 ? 13.787 17.222 -46.293 1.00 81.44 577 GLY A O 1
ATOM 4594 N N . SER A 1 578 ? 15.037 18.994 -45.741 1.00 89.19 578 SER A N 1
ATOM 4595 C CA . SER A 1 578 ? 16.297 18.260 -45.613 1.00 89.19 578 SER A CA 1
ATOM 4596 C C . SER A 1 578 ? 16.432 17.682 -44.205 1.00 89.19 578 SER A C 1
ATOM 4598 O O . SER A 1 578 ? 16.309 18.394 -43.206 1.00 89.19 578 SER A O 1
ATOM 4600 N N . VAL A 1 579 ? 16.741 16.391 -44.124 1.00 92.12 579 VAL A N 1
ATOM 4601 C CA . VAL A 1 579 ? 17.107 15.692 -42.890 1.00 92.12 579 VAL A CA 1
ATOM 4602 C C . VAL A 1 579 ? 18.624 15.559 -42.854 1.00 92.12 579 VAL A C 1
ATOM 4604 O O . VAL A 1 579 ? 19.232 15.085 -43.808 1.00 92.12 579 VAL A O 1
ATOM 4607 N N . THR A 1 580 ? 19.240 16.009 -41.766 1.00 94.69 580 THR A N 1
ATOM 4608 C CA . THR A 1 580 ? 20.673 15.880 -41.494 1.00 94.69 580 THR A CA 1
ATOM 4609 C C . THR A 1 580 ? 20.862 15.000 -40.272 1.00 94.69 580 THR A C 1
ATOM 4611 O O . THR A 1 580 ? 20.404 15.348 -39.183 1.00 94.69 580 THR A O 1
ATOM 4614 N N . LEU A 1 581 ? 21.555 13.885 -40.454 1.00 95.25 581 LEU A N 1
ATOM 4615 C CA . LEU A 1 581 ? 21.907 12.931 -39.420 1.00 95.25 581 LEU A CA 1
ATOM 4616 C C . LEU A 1 581 ? 23.405 13.039 -39.133 1.00 95.25 581 LEU A C 1
ATOM 4618 O O . LEU A 1 581 ? 24.230 12.912 -40.034 1.00 95.25 581 LEU A O 1
ATOM 4622 N N . MET A 1 582 ? 23.740 13.315 -37.879 1.00 95.56 582 MET A N 1
ATOM 4623 C CA . MET A 1 582 ? 25.107 13.455 -37.389 1.00 95.56 582 MET A CA 1
ATOM 4624 C C . MET A 1 582 ? 25.371 12.353 -36.369 1.00 95.56 582 MET A C 1
ATOM 4626 O O . MET A 1 582 ? 24.650 12.262 -35.378 1.00 95.56 582 MET A O 1
ATOM 4630 N N . ILE A 1 583 ? 26.397 11.543 -36.598 1.00 96.12 583 ILE A N 1
ATOM 4631 C CA . ILE A 1 583 ? 26.846 10.480 -35.694 1.00 96.12 583 ILE A CA 1
ATOM 4632 C C . ILE A 1 583 ? 28.219 10.872 -35.164 1.00 96.12 583 ILE A C 1
ATOM 4634 O O . ILE A 1 583 ? 29.067 11.283 -35.948 1.00 96.12 583 ILE A O 1
ATOM 4638 N N . ASN A 1 584 ? 28.447 10.725 -33.862 1.00 94.31 584 ASN A N 1
ATOM 4639 C CA . ASN A 1 584 ? 29.754 10.864 -33.226 1.00 94.31 584 ASN A CA 1
ATOM 4640 C C . ASN A 1 584 ? 30.012 9.643 -32.332 1.00 94.31 584 ASN A C 1
ATOM 4642 O O . ASN A 1 584 ? 29.280 9.404 -31.369 1.00 94.31 584 ASN A O 1
ATOM 4646 N N . TYR A 1 585 ? 31.043 8.871 -32.666 1.00 91.88 585 TYR A N 1
ATOM 4647 C CA . TYR A 1 585 ? 31.451 7.649 -31.988 1.00 91.88 585 TYR A CA 1
ATOM 4648 C C . TYR A 1 585 ? 32.801 7.861 -31.297 1.00 91.88 585 TYR A C 1
ATOM 4650 O O . TYR A 1 585 ? 33.864 7.536 -31.817 1.00 91.88 585 TYR A O 1
ATOM 4658 N N . ARG A 1 586 ? 32.744 8.501 -30.129 1.00 80.12 586 ARG A N 1
ATOM 4659 C CA . ARG A 1 586 ? 33.872 9.180 -29.478 1.00 80.12 586 ARG A CA 1
ATOM 4660 C C . ARG A 1 586 ? 35.160 8.357 -29.357 1.00 80.12 586 ARG A C 1
ATOM 4662 O O . ARG A 1 586 ? 36.236 8.928 -29.521 1.00 80.12 586 ARG A O 1
ATOM 4669 N N . TYR A 1 587 ? 35.057 7.059 -29.076 1.00 81.06 587 TYR A N 1
ATOM 4670 C CA . TYR A 1 587 ? 36.214 6.190 -28.827 1.00 81.06 587 TYR A CA 1
ATOM 4671 C C . TYR A 1 587 ? 36.363 5.046 -29.837 1.00 81.06 587 TYR A C 1
ATOM 4673 O O . TYR A 1 587 ? 37.370 4.342 -29.820 1.00 81.06 587 TYR A O 1
ATOM 4681 N N . ASN A 1 588 ? 35.410 4.888 -30.757 1.00 87.00 588 ASN A N 1
ATOM 4682 C CA . ASN A 1 588 ? 35.335 3.749 -31.666 1.00 87.00 588 ASN A CA 1
ATOM 4683 C C . ASN A 1 588 ? 35.320 4.201 -33.127 1.00 87.00 588 ASN A C 1
ATOM 4685 O O . ASN A 1 588 ? 34.655 5.168 -33.496 1.00 87.00 588 ASN A O 1
ATOM 4689 N N . LYS A 1 589 ? 36.058 3.489 -33.988 1.00 92.25 589 LYS A N 1
ATOM 4690 C CA . LYS A 1 589 ? 36.118 3.831 -35.413 1.00 92.25 589 LYS A CA 1
ATOM 4691 C C . LYS A 1 589 ? 34.778 3.537 -36.084 1.00 92.25 589 LYS A C 1
ATOM 4693 O O . LYS A 1 589 ? 34.272 2.424 -35.962 1.00 92.25 589 LYS A O 1
ATOM 4698 N N . ILE A 1 590 ? 34.251 4.474 -36.868 1.00 93.81 590 ILE A N 1
ATOM 4699 C CA . ILE A 1 590 ? 33.116 4.203 -37.759 1.00 93.81 590 ILE A CA 1
ATOM 4700 C C . ILE A 1 590 ? 33.646 3.542 -39.036 1.00 93.81 590 ILE A C 1
ATOM 4702 O O . ILE A 1 590 ? 34.407 4.141 -39.793 1.00 93.81 590 ILE A O 1
ATOM 4706 N N . SER A 1 591 ? 33.274 2.282 -39.264 1.00 91.12 591 SER A N 1
ATOM 4707 C CA . SER A 1 591 ? 33.598 1.537 -40.488 1.00 91.12 591 SER A CA 1
ATOM 4708 C C . SER A 1 591 ? 32.391 1.383 -41.409 1.00 91.12 591 SER A C 1
ATOM 4710 O O . SER A 1 591 ? 32.550 1.388 -42.627 1.00 91.12 591 SER A O 1
ATOM 4712 N N . LYS A 1 592 ? 31.182 1.274 -40.845 1.00 92.44 592 LYS A N 1
ATOM 4713 C CA . LYS A 1 592 ? 29.941 1.104 -41.608 1.00 92.44 592 LYS A CA 1
ATOM 4714 C C . LYS A 1 592 ? 28.787 1.837 -40.938 1.00 92.44 592 LYS A C 1
ATOM 4716 O O . LYS A 1 592 ? 28.616 1.736 -39.726 1.00 92.44 592 LYS A O 1
ATOM 4721 N N . VAL A 1 593 ? 27.960 2.506 -41.738 1.00 95.88 593 VAL A N 1
ATOM 4722 C CA . VAL A 1 593 ? 26.682 3.076 -41.298 1.00 95.88 593 VAL A CA 1
ATOM 4723 C C . VAL A 1 593 ? 25.577 2.544 -42.204 1.00 95.88 593 VAL A C 1
ATOM 4725 O O . VAL A 1 593 ? 25.736 2.557 -43.420 1.00 95.88 593 VAL A O 1
ATOM 4728 N N . ASN A 1 594 ? 24.467 2.083 -41.628 1.00 95.75 594 ASN A N 1
ATOM 4729 C CA . ASN A 1 594 ? 23.231 1.834 -42.371 1.00 95.75 594 ASN A CA 1
ATOM 4730 C C . ASN A 1 594 ? 22.107 2.671 -41.775 1.00 95.75 594 ASN A C 1
ATOM 4732 O O . ASN A 1 594 ? 21.981 2.768 -40.553 1.00 95.75 594 ASN A O 1
ATOM 4736 N N . VAL A 1 595 ? 21.273 3.232 -42.643 1.00 96.81 595 VAL A N 1
ATOM 4737 C CA . VAL A 1 595 ? 20.063 3.944 -42.243 1.00 96.81 595 VAL A CA 1
ATOM 4738 C C . VAL A 1 595 ? 18.893 3.243 -42.913 1.00 96.81 595 VAL A C 1
ATOM 4740 O O . VAL A 1 595 ? 18.736 3.307 -44.129 1.00 96.81 595 VAL A O 1
ATOM 4743 N N . LEU A 1 596 ? 18.112 2.526 -42.115 1.00 97.00 596 LEU A N 1
ATOM 4744 C CA . LEU A 1 596 ? 17.056 1.631 -42.578 1.00 97.00 596 LEU A CA 1
ATOM 4745 C C . LEU A 1 596 ? 15.716 2.080 -42.007 1.00 97.00 596 LEU A C 1
ATOM 4747 O O . LEU A 1 596 ? 15.658 2.592 -40.893 1.00 97.00 596 LEU A O 1
ATOM 4751 N N . ILE A 1 597 ? 14.643 1.901 -42.766 1.00 96.44 597 ILE A N 1
ATOM 4752 C CA . ILE A 1 597 ? 13.286 2.256 -42.373 1.00 96.44 597 ILE A CA 1
ATOM 4753 C C . ILE A 1 597 ? 12.433 0.992 -42.350 1.00 96.44 597 ILE A C 1
ATOM 4755 O O . ILE A 1 597 ? 12.371 0.254 -43.332 1.00 96.44 597 ILE A O 1
ATOM 4759 N N . TYR A 1 598 ? 11.754 0.792 -41.229 1.00 95.62 598 TYR A N 1
ATOM 4760 C CA . TYR A 1 598 ? 10.877 -0.335 -40.934 1.00 95.62 598 TYR A CA 1
ATOM 4761 C C . TYR A 1 598 ? 9.445 0.174 -40.840 1.00 95.62 598 TYR A C 1
ATOM 4763 O O . TYR A 1 598 ? 9.211 1.279 -40.335 1.00 95.62 598 TYR A O 1
ATOM 4771 N N . ARG A 1 599 ? 8.463 -0.618 -41.274 1.00 92.81 599 ARG A N 1
ATOM 4772 C CA . ARG A 1 599 ? 7.082 -0.378 -40.845 1.00 92.81 599 ARG A CA 1
ATOM 4773 C C . ARG A 1 599 ? 6.972 -0.746 -39.368 1.00 92.81 599 ARG A C 1
ATOM 4775 O O . ARG A 1 599 ? 7.612 -1.687 -38.903 1.00 92.81 599 ARG A O 1
ATOM 4782 N N . LYS A 1 600 ? 6.170 -0.006 -38.602 1.00 87.50 600 LYS A N 1
ATOM 4783 C CA . LYS A 1 600 ? 5.958 -0.322 -37.186 1.00 87.50 600 LYS A CA 1
ATOM 4784 C C . LYS A 1 600 ? 5.471 -1.767 -37.008 1.00 87.50 600 LYS A C 1
ATOM 4786 O O . LYS A 1 600 ? 4.428 -2.130 -37.540 1.00 87.50 600 LYS A O 1
ATOM 4791 N N . GLY A 1 601 ? 6.211 -2.544 -36.216 1.00 83.12 601 GLY A N 1
ATOM 4792 C CA . GLY A 1 601 ? 5.915 -3.948 -35.915 1.00 83.12 601 GLY A CA 1
ATOM 4793 C C . GLY A 1 601 ? 6.552 -4.965 -36.867 1.00 83.12 601 GLY A C 1
ATOM 4794 O O . GLY A 1 601 ? 6.484 -6.155 -36.579 1.00 83.12 601 GLY A O 1
ATOM 4795 N N . GLU A 1 602 ? 7.187 -4.527 -37.957 1.00 88.56 602 GLU A N 1
ATOM 4796 C CA . GLU A 1 602 ? 7.905 -5.417 -38.875 1.00 88.56 602 GLU A CA 1
ATOM 4797 C C . GLU A 1 602 ? 9.366 -5.608 -38.447 1.00 88.56 602 GLU A C 1
ATOM 4799 O O . GLU A 1 602 ? 10.003 -4.695 -37.919 1.00 88.56 602 GLU A O 1
ATOM 4804 N N . VAL A 1 603 ? 9.886 -6.817 -38.677 1.00 85.88 603 VAL A N 1
ATOM 4805 C CA . VAL A 1 603 ? 11.275 -7.195 -38.359 1.00 85.88 603 VAL A CA 1
ATOM 4806 C C . VAL A 1 603 ? 12.223 -6.837 -39.506 1.00 85.88 603 VAL A C 1
ATOM 4808 O O . VAL A 1 603 ? 13.375 -6.485 -39.266 1.00 85.88 603 VAL A O 1
ATOM 4811 N N . GLU A 1 604 ? 11.724 -6.873 -40.742 1.00 92.00 604 GLU A N 1
ATOM 4812 C CA . GLU A 1 604 ? 12.500 -6.567 -41.941 1.00 92.00 604 GLU A CA 1
ATOM 4813 C C . GLU A 1 604 ? 12.358 -5.089 -42.337 1.00 92.00 604 GLU A C 1
ATOM 4815 O O . GLU A 1 604 ? 11.268 -4.512 -42.231 1.00 92.00 604 GLU A O 1
ATOM 4820 N N . PRO A 1 605 ? 13.441 -4.438 -42.795 1.00 95.12 605 PRO A N 1
ATOM 4821 C CA . PRO A 1 605 ? 13.353 -3.090 -43.331 1.00 95.12 605 PRO A CA 1
ATOM 4822 C C . PRO A 1 605 ? 12.604 -3.104 -44.667 1.00 95.12 605 PRO A C 1
ATOM 4824 O O . PRO A 1 605 ? 12.681 -4.052 -45.438 1.00 95.12 605 PRO A O 1
ATOM 4827 N N . ILE A 1 606 ? 11.923 -2.007 -44.983 1.00 95.62 606 ILE A N 1
ATOM 4828 C CA . ILE A 1 606 ? 11.180 -1.842 -46.245 1.00 95.62 606 ILE A CA 1
ATOM 4829 C C . ILE A 1 606 ? 11.829 -0.815 -47.180 1.00 95.62 606 ILE A C 1
ATOM 4831 O O . ILE A 1 606 ? 11.490 -0.719 -48.362 1.00 95.62 606 ILE A O 1
ATOM 4835 N N . LEU A 1 607 ? 12.742 -0.005 -46.643 1.00 96.69 607 LEU A N 1
ATOM 4836 C CA . LEU A 1 607 ? 13.376 1.103 -47.343 1.00 96.69 607 LEU A CA 1
ATOM 4837 C C . LEU A 1 607 ? 14.724 1.422 -46.688 1.00 96.69 607 LEU A C 1
ATOM 4839 O O . LEU A 1 607 ? 14.815 1.499 -45.467 1.00 96.69 607 LEU A O 1
ATOM 4843 N N . GLY A 1 608 ? 15.765 1.640 -47.484 1.00 96.62 608 GLY A N 1
ATOM 4844 C CA . GLY A 1 608 ? 17.092 2.027 -47.007 1.00 96.62 608 GLY A CA 1
ATOM 4845 C C . GLY A 1 608 ? 17.548 3.371 -47.567 1.00 96.62 608 GLY A C 1
ATOM 4846 O O . GLY A 1 608 ? 17.143 3.774 -48.657 1.00 96.62 608 GLY A O 1
ATOM 4847 N N . ILE A 1 609 ? 18.409 4.069 -46.828 1.00 97.12 609 ILE A N 1
ATOM 4848 C CA . ILE A 1 609 ? 19.090 5.285 -47.283 1.00 97.12 609 ILE A CA 1
ATOM 4849 C C . ILE A 1 609 ? 20.570 4.957 -47.464 1.00 97.12 609 ILE A C 1
ATOM 4851 O O . ILE A 1 609 ? 21.235 4.560 -46.507 1.00 97.12 609 ILE A O 1
ATOM 4855 N N . ALA A 1 610 ? 21.076 5.125 -48.684 1.00 95.62 610 ALA A N 1
ATOM 4856 C CA . ALA A 1 610 ? 22.426 4.725 -49.076 1.00 95.62 610 ALA A CA 1
ATOM 4857 C C . ALA A 1 610 ? 23.218 5.894 -49.695 1.00 95.62 610 ALA A C 1
ATOM 4859 O O . ALA A 1 610 ? 22.617 6.838 -50.223 1.00 95.62 610 ALA A O 1
ATOM 4860 N N . PRO A 1 611 ? 24.563 5.850 -49.690 1.00 95.38 611 PRO A N 1
ATOM 4861 C CA . PRO A 1 611 ? 25.371 6.753 -50.505 1.00 95.38 611 PRO A CA 1
ATOM 4862 C C . PRO A 1 611 ? 25.070 6.578 -52.003 1.00 95.38 611 PRO A C 1
ATOM 4864 O O . PRO A 1 611 ? 24.570 5.542 -52.451 1.00 95.38 611 PRO A O 1
ATOM 4867 N N . LYS A 1 612 ? 25.386 7.597 -52.810 1.00 91.94 612 LYS A N 1
ATOM 4868 C CA . LYS A 1 612 ? 25.266 7.493 -54.273 1.00 91.94 612 LYS A CA 1
ATOM 4869 C C . LYS A 1 612 ? 26.132 6.342 -54.800 1.00 91.94 612 LYS A C 1
ATOM 4871 O O . LYS A 1 612 ? 27.271 6.189 -54.373 1.00 91.94 612 LYS A O 1
ATOM 4876 N N . GLY A 1 613 ? 25.583 5.562 -55.732 1.00 90.94 613 GLY A N 1
ATOM 4877 C CA . GLY A 1 613 ? 26.248 4.390 -56.319 1.00 90.94 613 GLY A CA 1
ATOM 4878 C C . GLY A 1 613 ? 26.061 3.083 -55.543 1.00 90.94 613 GLY A C 1
ATOM 4879 O O . GLY A 1 613 ? 26.494 2.042 -56.020 1.00 90.94 613 GLY A O 1
ATOM 4880 N N . TYR A 1 614 ? 25.389 3.114 -54.389 1.00 92.62 614 TYR A N 1
ATOM 4881 C CA . TYR A 1 614 ? 25.086 1.929 -53.586 1.00 92.62 614 TYR A CA 1
ATOM 4882 C C . TYR A 1 614 ? 23.578 1.693 -53.526 1.00 92.62 614 TYR A C 1
ATOM 4884 O O . TYR A 1 614 ? 22.795 2.643 -53.474 1.00 92.62 614 TYR A O 1
ATOM 4892 N N . THR A 1 615 ? 23.176 0.425 -53.505 1.00 93.19 615 THR A N 1
ATOM 4893 C CA . THR A 1 615 ? 21.781 -0.000 -53.349 1.00 93.19 615 THR A CA 1
ATOM 4894 C C . THR A 1 615 ? 21.686 -1.103 -52.306 1.00 93.19 615 THR A C 1
ATOM 4896 O O . THR A 1 615 ? 22.658 -1.816 -52.054 1.00 93.19 615 THR A O 1
ATOM 4899 N N . TYR A 1 616 ? 20.527 -1.203 -51.664 1.00 92.81 616 TYR A N 1
ATOM 4900 C CA . TYR A 1 616 ? 20.197 -2.334 -50.811 1.00 92.81 616 TYR A CA 1
ATOM 4901 C C . TYR A 1 616 ? 19.526 -3.432 -51.634 1.00 92.81 616 TYR A C 1
ATOM 4903 O O . TYR A 1 616 ? 18.672 -3.156 -52.476 1.00 92.81 616 TYR A O 1
ATOM 4911 N N . GLU A 1 617 ? 19.902 -4.677 -51.368 1.00 90.88 617 GLU A N 1
ATOM 4912 C CA . GLU A 1 617 ? 19.251 -5.844 -51.951 1.00 90.88 617 GLU A CA 1
ATOM 4913 C C . GLU A 1 617 ? 17.901 -6.096 -51.265 1.00 90.88 617 GLU A C 1
ATOM 4915 O O . GLU A 1 617 ? 17.770 -5.929 -50.052 1.00 90.88 617 GLU A O 1
ATOM 4920 N N . GLY A 1 618 ? 16.879 -6.457 -52.044 1.00 89.56 618 GLY A N 1
ATOM 4921 C CA . GLY A 1 618 ? 15.558 -6.836 -51.527 1.00 89.56 618 GLY A CA 1
ATOM 4922 C C . GLY A 1 618 ? 14.669 -5.692 -51.020 1.00 89.56 618 GLY A C 1
ATOM 4923 O O . GLY A 1 618 ? 13.487 -5.922 -50.779 1.00 89.56 618 GLY A O 1
ATOM 4924 N N . ILE A 1 619 ? 15.179 -4.459 -50.905 1.00 94.31 619 ILE A N 1
ATOM 4925 C CA . ILE A 1 619 ? 14.413 -3.296 -50.424 1.00 94.31 619 ILE A CA 1
ATOM 4926 C C . ILE A 1 619 ? 14.642 -2.058 -51.294 1.00 94.31 619 ILE A C 1
ATOM 4928 O O . ILE A 1 619 ? 15.668 -1.902 -51.958 1.00 94.31 619 ILE A O 1
ATOM 4932 N N . LYS A 1 620 ? 13.689 -1.121 -51.270 1.00 94.62 620 LYS A N 1
ATOM 4933 C CA . LYS A 1 620 ? 13.838 0.153 -51.990 1.00 94.62 620 LYS A CA 1
ATOM 4934 C C . LYS A 1 620 ? 14.988 0.974 -51.401 1.00 94.62 620 LYS A C 1
ATOM 4936 O O . LYS A 1 620 ? 15.241 0.927 -50.199 1.00 94.62 620 LYS A O 1
ATOM 4941 N N . THR A 1 621 ? 15.652 1.773 -52.236 1.00 95.56 621 THR A N 1
ATOM 4942 C CA . THR A 1 621 ? 16.772 2.632 -51.818 1.00 95.56 621 THR A CA 1
ATOM 4943 C C . THR A 1 621 ? 16.510 4.099 -52.155 1.00 95.56 621 THR A C 1
ATOM 4945 O O . THR A 1 621 ? 16.137 4.429 -53.278 1.00 95.56 621 THR A O 1
ATOM 4948 N N . ILE A 1 622 ? 16.755 4.988 -51.190 1.00 95.19 622 ILE A N 1
ATOM 4949 C CA . ILE A 1 622 ? 16.879 6.437 -51.390 1.00 95.19 622 ILE A CA 1
ATOM 4950 C C . ILE A 1 622 ? 18.357 6.802 -51.319 1.00 95.19 622 ILE A C 1
ATOM 4952 O O . ILE A 1 622 ? 19.058 6.409 -50.386 1.00 95.19 622 ILE A O 1
ATOM 4956 N N . HIS A 1 623 ? 18.836 7.595 -52.272 1.00 95.62 623 HIS A N 1
ATOM 4957 C CA . HIS A 1 623 ? 20.214 8.070 -52.238 1.00 95.62 623 HIS A CA 1
ATOM 4958 C C . HIS A 1 623 ? 20.339 9.342 -51.404 1.00 95.62 623 HIS A C 1
ATOM 4960 O O . HIS A 1 623 ? 19.623 10.321 -51.620 1.00 95.62 623 HIS A O 1
ATOM 4966 N N . ALA A 1 624 ? 21.286 9.343 -50.472 1.00 95.50 624 ALA A N 1
ATOM 4967 C CA . ALA A 1 624 ? 21.642 10.532 -49.719 1.00 95.50 624 ALA A CA 1
ATOM 4968 C C . ALA A 1 624 ? 22.237 11.613 -50.641 1.00 95.50 624 ALA A C 1
ATOM 4970 O O . ALA A 1 624 ? 22.979 11.333 -51.586 1.00 95.50 624 ALA A O 1
ATOM 4971 N N . ASN A 1 625 ? 21.926 12.873 -50.338 1.00 94.12 625 ASN A N 1
ATOM 4972 C CA . ASN A 1 625 ? 22.543 14.040 -50.961 1.00 94.12 625 ASN A CA 1
ATOM 4973 C C . ASN A 1 625 ? 24.016 14.167 -50.555 1.00 94.12 625 ASN A C 1
ATOM 4975 O O . ASN A 1 625 ? 24.842 14.559 -51.374 1.00 94.12 625 ASN A O 1
ATOM 4979 N N . GLU A 1 626 ? 24.329 13.821 -49.308 1.00 95.81 626 GLU A N 1
ATOM 4980 C CA . GLU A 1 626 ? 25.672 13.856 -48.738 1.00 95.81 626 GLU A CA 1
ATOM 4981 C C . GLU A 1 626 ? 25.854 12.646 -47.822 1.00 95.81 626 GLU A C 1
ATOM 4983 O O . GLU A 1 626 ? 24.958 12.318 -47.040 1.00 95.81 626 GLU A O 1
ATOM 4988 N N . TRP A 1 627 ? 27.002 11.982 -47.935 1.00 96.69 627 TRP A N 1
ATOM 4989 C CA . TRP A 1 627 ? 27.363 10.828 -47.119 1.00 96.69 627 TRP A CA 1
ATOM 4990 C C . TRP A 1 627 ? 28.857 10.890 -46.811 1.00 96.69 627 TRP A C 1
ATOM 4992 O O . TRP A 1 627 ? 29.687 10.431 -47.593 1.00 96.69 627 TRP A O 1
ATOM 5002 N N . ILE A 1 628 ? 29.196 11.510 -45.686 1.00 95.81 628 ILE A N 1
ATOM 5003 C CA . ILE A 1 628 ? 30.577 11.684 -45.237 1.00 95.81 628 ILE A CA 1
ATOM 5004 C C . ILE A 1 628 ? 30.779 10.813 -44.008 1.00 95.81 628 ILE A C 1
ATOM 5006 O O . ILE A 1 628 ? 30.037 10.931 -43.035 1.00 95.81 628 ILE A O 1
ATOM 5010 N N . ILE A 1 629 ? 31.787 9.949 -44.050 1.00 93.56 629 ILE A N 1
ATOM 5011 C CA . ILE A 1 629 ? 32.238 9.166 -42.901 1.00 93.56 629 ILE A CA 1
ATOM 5012 C C . ILE A 1 629 ? 33.700 9.528 -42.661 1.00 93.56 629 ILE A C 1
ATOM 5014 O O . ILE A 1 629 ? 34.530 9.396 -43.559 1.00 93.56 629 ILE A O 1
ATOM 5018 N N . ASP A 1 630 ? 33.999 9.982 -41.450 1.00 90.25 630 ASP A N 1
ATOM 5019 C CA . ASP A 1 630 ? 35.357 10.137 -40.946 1.00 90.25 630 ASP A CA 1
ATOM 5020 C C . ASP A 1 630 ? 35.656 9.065 -39.879 1.00 90.25 630 ASP A C 1
ATOM 5022 O O . ASP A 1 630 ? 34.851 8.165 -39.628 1.00 90.25 630 ASP A O 1
ATOM 5026 N N . LYS A 1 631 ? 36.845 9.116 -39.262 1.00 90.69 631 LYS A N 1
ATOM 5027 C CA . LYS A 1 631 ? 37.274 8.100 -38.290 1.00 90.69 631 LYS A CA 1
ATOM 5028 C C . LYS A 1 631 ? 36.284 7.935 -37.126 1.00 90.69 631 LYS A C 1
ATOM 5030 O O . LYS A 1 631 ? 36.089 6.804 -36.695 1.00 90.69 631 LYS A O 1
ATOM 5035 N N . TYR A 1 632 ? 35.673 9.013 -36.635 1.00 93.62 632 TYR A N 1
ATOM 5036 C CA . TYR A 1 632 ? 34.825 9.018 -35.435 1.00 93.62 632 TYR A CA 1
ATOM 5037 C C . TYR A 1 632 ? 33.454 9.671 -35.648 1.00 93.62 632 TYR A C 1
ATOM 5039 O O . TYR A 1 632 ? 32.642 9.687 -34.729 1.00 93.62 632 TYR A O 1
ATOM 5047 N N . ASN A 1 633 ? 33.162 10.218 -36.823 1.00 96.06 633 ASN A N 1
ATOM 5048 C CA . ASN A 1 633 ? 31.917 10.903 -37.126 1.00 96.06 633 ASN A CA 1
ATOM 5049 C C . ASN A 1 633 ? 31.346 10.470 -38.473 1.00 96.06 633 ASN A C 1
ATOM 5051 O O . ASN A 1 633 ? 32.064 10.076 -39.390 1.00 96.06 633 ASN A O 1
ATOM 5055 N N . ALA A 1 634 ? 30.031 10.596 -38.602 1.00 96.44 634 ALA A N 1
ATOM 5056 C CA . ALA A 1 634 ? 29.352 10.495 -39.882 1.00 96.44 634 ALA A CA 1
ATOM 5057 C C . ALA A 1 634 ? 28.341 11.633 -40.043 1.00 96.44 634 ALA A C 1
ATOM 5059 O O . ALA A 1 634 ? 27.650 12.004 -39.091 1.00 96.44 634 ALA A O 1
ATOM 5060 N N . LEU A 1 635 ? 28.241 12.164 -41.257 1.00 96.88 635 LEU A N 1
ATOM 5061 C CA . LEU A 1 635 ? 27.259 13.158 -41.668 1.00 96.88 635 LEU A CA 1
ATOM 5062 C C . LEU A 1 635 ? 26.497 12.617 -42.875 1.00 96.88 635 LEU A C 1
ATOM 5064 O O . LEU A 1 635 ? 27.071 12.406 -43.943 1.00 96.88 635 LEU A O 1
ATOM 5068 N N . ILE A 1 636 ? 25.194 12.418 -42.703 1.00 97.06 636 ILE A N 1
ATOM 5069 C CA . ILE A 1 636 ? 24.308 11.918 -43.752 1.00 97.06 636 ILE A CA 1
ATOM 5070 C C . ILE A 1 636 ? 23.194 12.939 -43.961 1.00 97.06 636 ILE A C 1
ATOM 5072 O O . ILE A 1 636 ? 22.465 13.263 -43.021 1.00 97.06 636 ILE A O 1
ATOM 5076 N N . LYS A 1 637 ? 23.042 13.446 -45.187 1.00 96.12 637 LYS A N 1
ATOM 5077 C CA . LYS A 1 637 ? 21.941 14.348 -45.556 1.00 96.12 637 LYS A CA 1
ATOM 5078 C C . LYS A 1 637 ? 21.073 13.731 -46.637 1.00 96.12 637 LYS A C 1
ATOM 5080 O O . LYS A 1 637 ? 21.590 13.272 -47.649 1.00 96.12 637 LYS A O 1
ATOM 5085 N N . PHE A 1 638 ? 19.761 13.759 -46.445 1.00 94.69 638 PHE A N 1
ATOM 5086 C CA . PHE A 1 638 ? 18.777 13.275 -47.416 1.00 94.69 638 PHE A CA 1
ATOM 5087 C C . PHE A 1 638 ? 17.494 14.110 -47.359 1.00 94.69 638 PHE A C 1
ATOM 5089 O O . PHE A 1 638 ? 17.259 14.846 -46.396 1.00 94.69 638 PHE A O 1
ATOM 5096 N N . ASN A 1 639 ? 16.644 14.006 -48.381 1.00 91.81 639 ASN A N 1
ATOM 5097 C CA . ASN A 1 639 ? 15.390 14.751 -48.447 1.00 91.81 639 ASN A CA 1
ATOM 5098 C C . ASN A 1 639 ? 14.216 13.927 -47.898 1.00 91.81 639 ASN A C 1
ATOM 5100 O O . ASN A 1 639 ? 13.966 12.803 -48.330 1.00 91.81 639 ASN A O 1
ATOM 5104 N N . ALA A 1 640 ? 13.435 14.505 -46.985 1.00 88.62 640 ALA A N 1
ATOM 5105 C CA . ALA A 1 640 ? 12.227 13.880 -46.452 1.00 88.62 640 ALA A CA 1
ATOM 5106 C C . ALA A 1 640 ? 11.169 13.620 -47.545 1.00 88.62 640 ALA A C 1
ATOM 5108 O O . ALA A 1 640 ? 10.405 12.663 -47.443 1.00 88.62 640 ALA A O 1
ATOM 5109 N N . LYS A 1 641 ? 11.140 14.420 -48.623 1.00 88.06 641 LYS A N 1
ATOM 5110 C CA . LYS A 1 641 ? 10.241 14.191 -49.768 1.00 88.06 641 LYS A CA 1
ATOM 5111 C C . LYS A 1 641 ? 10.513 12.863 -50.468 1.00 88.06 641 LYS A C 1
ATOM 5113 O O . LYS A 1 641 ? 9.585 12.276 -51.011 1.00 88.06 641 LYS A O 1
ATOM 5118 N N . ASP A 1 642 ? 11.747 12.372 -50.450 1.00 90.75 642 ASP A N 1
ATOM 5119 C CA . ASP A 1 642 ? 12.063 11.095 -51.089 1.00 90.75 642 ASP A CA 1
ATOM 5120 C C . ASP A 1 642 ? 11.547 9.912 -50.263 1.00 90.75 642 ASP A C 1
ATOM 5122 O O . ASP A 1 642 ? 11.169 8.892 -50.834 1.00 90.75 642 ASP A O 1
ATOM 5126 N N . ILE A 1 643 ? 11.400 10.080 -48.942 1.00 90.25 643 ILE A N 1
ATOM 5127 C CA . ILE A 1 643 ? 10.669 9.129 -48.091 1.00 90.25 643 ILE A CA 1
ATOM 5128 C C . ILE A 1 643 ? 9.182 9.121 -48.475 1.00 90.25 643 ILE A C 1
ATOM 5130 O O . ILE A 1 643 ? 8.622 8.051 -48.695 1.00 90.25 643 ILE A O 1
ATOM 5134 N N . LEU A 1 644 ? 8.559 10.298 -48.633 1.00 87.62 644 LEU A N 1
ATOM 5135 C CA . LEU A 1 644 ? 7.142 10.423 -49.023 1.00 87.62 644 LEU A CA 1
ATOM 5136 C C . LEU A 1 644 ? 6.815 9.774 -50.368 1.00 87.62 644 LEU A C 1
ATOM 5138 O O . LEU A 1 644 ? 5.735 9.222 -50.534 1.00 87.62 644 LEU A O 1
ATOM 5142 N N . LYS A 1 645 ? 7.735 9.832 -51.335 1.00 89.25 645 LYS A N 1
ATOM 5143 C CA . LYS A 1 645 ? 7.543 9.190 -52.645 1.00 89.25 645 LYS A CA 1
ATOM 5144 C C . LYS A 1 645 ? 7.526 7.663 -52.561 1.00 89.25 645 LYS A C 1
ATOM 5146 O O . LYS A 1 645 ? 7.004 7.014 -53.460 1.00 89.25 645 LYS A O 1
ATOM 5151 N N . ASN A 1 646 ? 8.146 7.094 -51.529 1.00 91.06 646 ASN A N 1
ATOM 5152 C CA . ASN A 1 646 ? 8.367 5.654 -51.418 1.00 91.06 646 ASN A CA 1
ATOM 5153 C C . ASN A 1 646 ? 7.456 4.969 -50.397 1.00 91.06 646 ASN A C 1
ATOM 5155 O O . ASN A 1 646 ? 7.265 3.756 -50.502 1.00 91.06 646 ASN A O 1
ATOM 5159 N N . LEU A 1 647 ? 6.907 5.717 -49.438 1.00 91.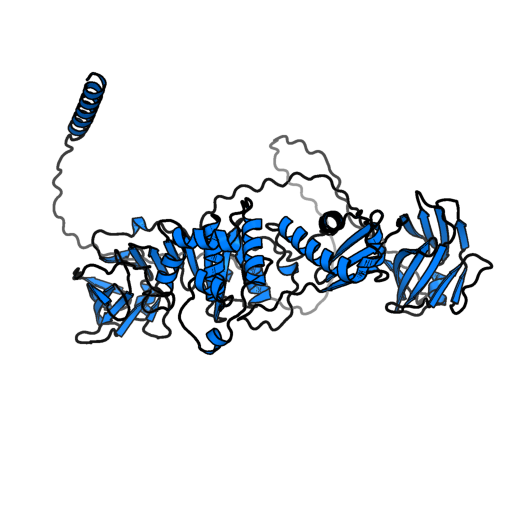75 647 LEU A N 1
ATOM 5160 C CA . LEU A 1 647 ? 6.096 5.194 -48.341 1.00 91.75 647 LEU A CA 1
ATOM 5161 C C . LEU A 1 647 ? 4.686 5.789 -48.354 1.00 91.75 647 LEU A C 1
ATOM 5163 O O . LEU A 1 647 ? 4.506 6.988 -48.548 1.00 91.75 647 LEU A O 1
ATOM 5167 N N . SER A 1 648 ? 3.689 4.945 -48.083 1.00 89.50 648 SER A N 1
ATOM 5168 C CA . SER A 1 648 ? 2.305 5.373 -47.863 1.00 89.50 648 SER A CA 1
ATOM 5169 C C . SER A 1 648 ? 2.129 6.001 -46.478 1.00 89.50 648 SER A C 1
ATOM 5171 O O . SER A 1 648 ? 3.019 5.911 -45.626 1.00 89.50 648 SER A O 1
ATOM 5173 N N . SER A 1 649 ? 0.947 6.560 -46.208 1.00 90.12 649 SER A N 1
ATOM 5174 C CA . SER A 1 649 ? 0.563 6.954 -44.849 1.00 90.12 649 SER A CA 1
ATOM 5175 C C . SER A 1 649 ? 0.711 5.783 -43.867 1.00 90.12 649 SER A C 1
ATOM 5177 O O . SER A 1 649 ? 0.523 4.613 -44.222 1.00 90.12 649 SER A O 1
ATOM 5179 N N . GLY A 1 650 ? 1.131 6.098 -42.642 1.00 91.81 650 GLY A N 1
ATOM 5180 C CA . GLY A 1 650 ? 1.454 5.106 -41.621 1.00 91.81 650 GLY A CA 1
ATOM 5181 C C . GLY A 1 650 ? 2.534 5.558 -40.639 1.00 91.81 650 GLY A C 1
ATOM 5182 O O . GLY A 1 650 ? 3.051 6.677 -40.708 1.00 91.81 650 GLY A O 1
ATOM 5183 N N . GLU A 1 651 ? 2.869 4.660 -39.715 1.00 93.50 651 GLU A N 1
ATOM 5184 C CA . GLU A 1 651 ? 3.926 4.841 -38.721 1.00 93.50 651 GLU A CA 1
ATOM 5185 C C . GLU A 1 651 ? 5.109 3.924 -39.051 1.00 93.50 651 GLU A C 1
ATOM 5187 O O . GLU A 1 651 ? 4.955 2.716 -39.250 1.00 93.50 651 GLU A O 1
ATOM 5192 N N . TYR A 1 652 ? 6.293 4.521 -39.114 1.00 94.81 652 TYR A N 1
ATOM 5193 C CA . TYR A 1 652 ? 7.539 3.875 -39.501 1.00 94.81 652 TYR A CA 1
ATOM 5194 C C . TYR A 1 652 ? 8.630 4.190 -38.486 1.00 94.81 652 TYR A C 1
ATOM 5196 O O . TYR A 1 652 ? 8.546 5.165 -37.735 1.00 94.81 652 TYR A O 1
ATOM 5204 N N . ILE A 1 653 ? 9.683 3.385 -38.492 1.00 95.06 653 ILE A N 1
ATOM 5205 C CA . ILE A 1 653 ? 10.847 3.564 -37.634 1.00 95.06 653 ILE A CA 1
ATOM 5206 C C . ILE A 1 653 ? 12.078 3.6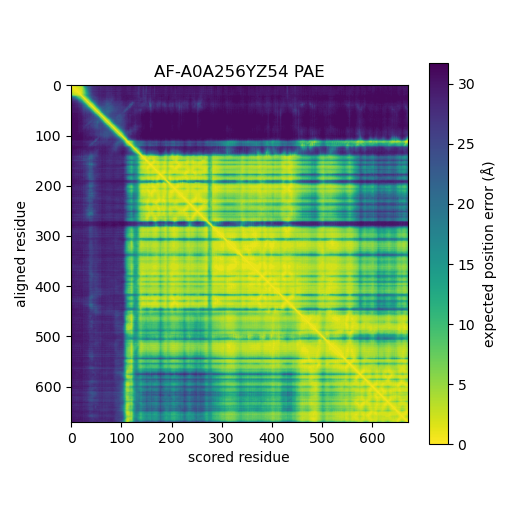92 -38.519 1.00 95.06 653 ILE A C 1
ATOM 5208 O O . ILE A 1 653 ? 12.380 2.779 -39.279 1.00 95.06 653 ILE A O 1
ATOM 5212 N N . LEU A 1 654 ? 12.803 4.803 -38.410 1.00 95.44 654 LEU A N 1
ATOM 5213 C CA . LEU A 1 654 ? 14.147 4.929 -38.965 1.00 95.44 654 LEU A CA 1
ATOM 5214 C C . LEU A 1 654 ? 15.150 4.447 -37.922 1.00 95.44 654 LEU A C 1
ATOM 5216 O O . LEU A 1 654 ? 15.263 5.041 -36.851 1.00 95.44 654 LEU A O 1
ATOM 5220 N N . ALA A 1 655 ? 15.875 3.387 -38.251 1.00 96.25 655 ALA A N 1
ATOM 5221 C CA . ALA A 1 655 ? 16.936 2.818 -37.441 1.00 96.25 655 ALA A CA 1
ATOM 5222 C C . ALA A 1 655 ? 18.305 3.158 -38.033 1.00 96.25 655 ALA A C 1
ATOM 5224 O O . ALA A 1 655 ? 18.542 3.030 -39.238 1.00 96.25 655 ALA A O 1
ATOM 5225 N N . VAL A 1 656 ? 19.226 3.555 -37.164 1.00 96.69 656 VAL A N 1
ATOM 5226 C CA . VAL A 1 656 ? 20.626 3.800 -37.499 1.00 96.69 656 VAL A CA 1
ATOM 5227 C C . VAL A 1 656 ? 21.458 2.666 -36.933 1.00 96.69 656 VAL A C 1
ATOM 5229 O O . VAL A 1 656 ? 21.454 2.422 -35.725 1.00 96.69 656 VAL A O 1
ATOM 5232 N N . TRP A 1 657 ? 22.210 2.014 -37.808 1.00 96.25 657 TRP A N 1
ATOM 5233 C CA . TRP A 1 657 ? 23.150 0.963 -37.456 1.00 96.25 657 TRP A CA 1
ATOM 5234 C C . TRP A 1 657 ? 24.569 1.464 -37.685 1.00 96.25 657 TRP A C 1
ATOM 5236 O O . TRP A 1 657 ? 24.883 1.926 -38.781 1.00 96.25 657 TRP A O 1
ATOM 5246 N N . VAL A 1 658 ? 25.433 1.336 -36.684 1.00 95.94 658 VAL A N 1
ATOM 5247 C CA . VAL A 1 658 ? 26.856 1.684 -36.773 1.00 95.94 658 VAL A CA 1
ATOM 5248 C C . VAL A 1 658 ? 27.664 0.421 -36.521 1.00 95.94 658 VAL A C 1
ATOM 5250 O O . VAL A 1 658 ? 27.442 -0.271 -35.535 1.00 95.94 658 VAL A O 1
ATOM 5253 N N . ASN A 1 659 ? 28.559 0.073 -37.445 1.00 94.62 659 ASN A N 1
ATOM 5254 C CA . ASN A 1 659 ? 29.382 -1.143 -37.397 1.00 94.62 659 ASN A CA 1
ATOM 5255 C C . ASN A 1 659 ? 28.567 -2.433 -37.173 1.00 94.62 659 ASN A C 1
ATOM 5257 O O . ASN A 1 659 ? 29.004 -3.351 -36.485 1.00 94.62 659 ASN A O 1
ATOM 5261 N N . GLY A 1 660 ? 27.354 -2.494 -37.735 1.00 92.44 660 GLY A N 1
ATOM 5262 C CA . GLY A 1 660 ? 26.451 -3.639 -37.568 1.00 92.44 660 GLY A CA 1
ATOM 5263 C C . GLY A 1 660 ? 25.723 -3.689 -36.220 1.00 92.44 660 GLY A C 1
ATOM 5264 O O . GLY A 1 660 ? 25.028 -4.662 -35.949 1.00 92.44 660 GLY A O 1
ATOM 5265 N N . LYS A 1 661 ? 25.845 -2.654 -35.381 1.00 94.06 661 LYS A N 1
ATOM 5266 C CA . LYS A 1 661 ? 25.150 -2.537 -34.098 1.00 94.06 661 LYS A CA 1
ATOM 5267 C C . LYS A 1 661 ? 24.074 -1.463 -34.152 1.00 94.06 661 LYS A C 1
ATOM 5269 O O . LYS A 1 661 ? 24.296 -0.358 -34.653 1.00 94.06 661 LYS A O 1
ATOM 5274 N N . LEU A 1 662 ? 22.902 -1.777 -33.615 1.00 94.69 662 LEU A N 1
ATOM 5275 C CA . LEU A 1 662 ? 21.785 -0.846 -33.569 1.00 94.69 662 LEU A CA 1
ATOM 5276 C C . LEU A 1 662 ? 22.105 0.305 -32.606 1.00 94.69 662 LEU A C 1
ATOM 5278 O O . LEU A 1 662 ? 22.386 0.080 -31.434 1.00 94.69 662 LEU A O 1
ATOM 5282 N N . SER A 1 663 ? 22.090 1.538 -33.097 1.00 94.06 663 SER A N 1
ATOM 5283 C CA . SER A 1 663 ? 22.611 2.689 -32.346 1.00 94.06 663 SER A CA 1
ATOM 5284 C C . SER A 1 663 ? 21.570 3.755 -32.046 1.00 94.06 663 SER A C 1
ATOM 5286 O O . SER A 1 663 ? 21.707 4.471 -31.059 1.00 94.06 663 SER A O 1
ATOM 5288 N N . TYR A 1 664 ? 20.546 3.895 -32.888 1.00 94.88 664 TYR A N 1
ATOM 5289 C CA . TYR A 1 664 ? 19.522 4.915 -32.697 1.00 94.88 664 TYR A CA 1
ATOM 5290 C C . TYR A 1 664 ? 18.237 4.571 -33.452 1.00 94.88 664 TYR A C 1
ATOM 5292 O O . TYR A 1 664 ? 18.293 3.966 -34.524 1.00 94.88 664 TYR A O 1
ATOM 5300 N N . GLY A 1 665 ? 17.094 4.987 -32.910 1.00 93.50 665 GLY A N 1
ATOM 5301 C CA . GLY A 1 665 ? 15.779 4.812 -33.519 1.00 93.50 665 GLY A CA 1
ATOM 5302 C C . GLY A 1 665 ? 14.960 6.099 -33.496 1.00 93.50 665 GLY A C 1
ATOM 5303 O O . GLY A 1 665 ? 15.026 6.875 -32.544 1.00 93.50 665 GLY A O 1
ATOM 5304 N N . LEU A 1 666 ? 14.181 6.327 -34.553 1.00 92.25 666 LEU A N 1
ATOM 5305 C CA . LEU A 1 666 ? 13.334 7.506 -34.719 1.00 92.25 666 LEU A CA 1
ATOM 5306 C C . LEU A 1 666 ? 11.965 7.119 -35.263 1.00 92.25 666 LEU A C 1
ATOM 5308 O O . LEU A 1 666 ? 11.874 6.512 -36.329 1.00 92.25 666 LEU A O 1
ATOM 5312 N N . ILE A 1 667 ? 10.899 7.552 -34.590 1.00 92.06 667 ILE A N 1
ATOM 5313 C CA . ILE A 1 667 ? 9.535 7.349 -35.085 1.00 92.06 667 ILE A CA 1
ATOM 5314 C C . ILE A 1 667 ? 9.217 8.399 -36.156 1.00 92.06 667 ILE A C 1
ATOM 5316 O O . ILE A 1 667 ? 9.342 9.612 -35.936 1.00 92.06 667 ILE A O 1
ATOM 5320 N N . ILE A 1 668 ? 8.755 7.918 -37.306 1.00 91.75 668 ILE A N 1
ATOM 5321 C CA . ILE A 1 668 ? 8.316 8.698 -38.460 1.00 91.75 668 ILE A CA 1
ATOM 5322 C C . ILE A 1 668 ? 6.818 8.466 -38.648 1.00 91.75 668 ILE A C 1
ATOM 5324 O O . ILE A 1 668 ? 6.380 7.349 -38.894 1.00 91.75 668 ILE A O 1
ATOM 5328 N N . ASN A 1 669 ? 6.030 9.536 -38.572 1.00 91.00 669 ASN A N 1
ATOM 5329 C CA . ASN A 1 669 ? 4.606 9.491 -38.895 1.00 91.00 669 ASN A CA 1
ATOM 5330 C C . ASN A 1 669 ? 4.367 10.166 -40.242 1.00 91.00 669 ASN A C 1
ATOM 5332 O O . ASN A 1 669 ? 4.683 11.350 -40.393 1.00 91.00 669 ASN A O 1
ATOM 5336 N N . ILE A 1 670 ? 3.793 9.428 -41.188 1.00 89.25 670 ILE A N 1
ATOM 5337 C CA . ILE A 1 670 ? 3.393 9.927 -42.504 1.00 89.25 670 ILE A CA 1
ATOM 5338 C C . ILE A 1 670 ? 1.870 10.032 -42.512 1.00 89.25 670 ILE A C 1
ATOM 5340 O O . ILE A 1 670 ? 1.183 9.026 -42.333 1.00 89.25 670 ILE A O 1
ATOM 5344 N N . LYS A 1 671 ? 1.361 11.258 -42.664 1.00 81.12 671 LYS A N 1
ATOM 5345 C CA . LYS A 1 671 ? -0.073 11.544 -42.768 1.00 81.12 671 LYS A CA 1
ATOM 5346 C C . LYS A 1 671 ? -0.498 11.727 -44.206 1.00 81.12 671 LYS A C 1
ATOM 5348 O O . LYS A 1 671 ? 0.156 12.567 -44.870 1.00 81.12 671 LYS A O 1
#

Secondary structure (DSSP, 8-state):
-HHHHHHHHHHHHHHHHHHHS--------------------------------------------------------------------PPPPP-----------------EEEE-----------------------S----GGGG--SSSEEEEEETTEEEEEESS-EEEEEEE-TT-SS-SEEEESS--SSTTEEE-SEEEE-SS-EEEEEEHHHHHTTSPSEEEEEEEEEEETTEEEEEEEEEEEEETTEEEEEEEEE-SPPPPP-----SS-S---SHHHHHHHTTBHHHHHHHHHHHHTT-----HHHHHHHHHHHHHHH-EE-HHHHHTT--PPPPHHHHHHHTEE-HHHHHHHHHHHHHHTT--SEEEEEEGGGTEEEEEEEETTEEEEE-SSSSPEEHHHIIIIII--S--EEEEEEEE-BSS-EEEEEEEEEHHHHT---S-TT-S----HHHHHHHHHHHHT-EE-GGGHHHHHTTSS-EEEE-BPPPPTTS---SPPBGGGG--GGGHHHHHHHHHHHHHHHHHHH-GGG-STT-EEEEEE-SSEEEEEEESSPPPEEEEEEETTEEEEEEE-TTS----EEEEEEETT-SS-SEEEE-TT---SSSEEEE-SEEEE-SSEEEEEEEHHHHHHH--SEEEEEEEEETTEEEEEEEEEE-